Protein AF-A0A3R7NUT2-F1 (afdb_monomer_lite)

Foldseek 3Di:
DDDDDPDDDPLLVVLVVVFVCVLVVLQVQCVVQDQAPPDPPDLALLQWFADPQLLETERQAALLCNLLVLLLSCLSVVDDDPVSNGSPPVVNVVVSCVRSPCDDVSVVVSLPDPRHAYEYGAEDLLLLLLSLLCCQFNVNPLDCPDPNVVLCVVQPVPQADPVRTHASLNSLSSQVVCCVVPNLQRGDRSNRDCCNNPVSSNGSHSGYAYSQCNQSNVVSVCVVSVVPVRPSDDDDPPPDPPRSVVSSVVSLVVCCVPPVVSVVSVVVVVVVPDRDDDDDDDDDDPCDPVNVVVVVVVLLVSVVVVQVVVLVVLQVVCVQQPADPDDCLPQQQVQWWAQPLQLEIERQFAQLCRLQVLLLSCLSNVNPDPCNVPCPDPVNVVSRVVHIRDDSVRNVCSLPDPRHAYEYGDEDLLLLLVSLLCVQFVPDDDPQVPDPPQADPVRGHALLNVLVVQLVQCVVPNLSRDDRSNRDCCRHPVSSVGNHPGYHYSLCNVSVVVSVCVVSVVVPSVVPRDDDPPPDVSSSVCSVVSVPPHDPVSVVSVVPSVDQRPVSVVCLLPPPPHAFEAEDEDLLLLLVVLLCVQFVQQVVNCVDVNVVLLCVQPVPQADPNRGHQSLSSLVSQVVQCVVPNLVSGDPSNRACCPPPVLVVGDHPYYHYPLCNQVSVVVVCVVVVVVPCVVPDDDPPVPDNVSVVCSVVSCPPHQLVSLVVSCVNHVVVCVSVVNDDDVVNVVRNVD

Secondary structure (DSSP, 8-state):
---------HHHHHHHHHHHHHHHHHHHHHHHH---S--S--S-GGGEEEETTTTEEEE--TTSSHHHHHHHHHHHTT---GGGGSTTSGGGHHHHHHHH---HHHHHHHHH-TTSEEEEEE--HHHHHHHHHIIIIISS---TTSHHHHHHHHH-TT---TTSPPPHHHHHHHHHHHHHHHHHHHS-TTT--HHHHT-TTTS--SEEEEGGGHHHHHHHHHHHTT-TTS--PPP-TTS--S-TTHHHHHHHHHHHHH-TTHHHHHHHHHHS-S-PPP----S--PPPHHHHHHHHHHHHHHHHHHHHHHHHHHHHHHHHH---SS-HHHHSGGGEEEETTTTEEEE--TTSSHHHHHHHHHHHTT---GGGG-TTSTTHHHHHHHHTBPPHHHHHHHHH-TTPEEEEEE--HHHHHHHHHIIIIIS-SSSGGG-GGGS-TTSPPPHHHHHHHHHHHHHHH-GGGS-TTTS-HHHHT-TTTS--SEEEEGGGHHHHHHHHHHHTT-TTTGGGPPP-TTS-TTHHHHHHHHTTTS-HHHHHHHHHTS---HHHHHHHHH-TT---EEEE--HHHHHHHHHHHHHSSHHHHHTSHHHHHHHHH-TT-S-TTSPPPHHHHHHHHHHHHHHH-GGGS-TTTS-GGGSS-TTTS--SEEEEGGGHHHHHHHHHHHTT-TTTGGG----TT--HHHHHHHHHHHTT--HHHHHHHHHHHHHHHHHTT-PPPHHHHHHHH-

Structure (mmCIF, N/CA/C/O backbone):
data_AF-A0A3R7NUT2-F1
#
_entry.id   AF-A0A3R7NUT2-F1
#
loop_
_atom_site.group_PDB
_atom_site.id
_atom_site.type_symbol
_atom_site.label_atom_id
_atom_site.label_alt_id
_atom_site.label_comp_id
_atom_site.label_asym_id
_atom_site.label_entity_id
_atom_site.label_seq_id
_atom_site.pdbx_PDB_ins_code
_atom_site.Cartn_x
_atom_site.Cartn_y
_atom_site.Cartn_z
_atom_site.occupancy
_atom_site.B_iso_or_equiv
_atom_site.auth_seq_id
_atom_site.auth_comp_id
_atom_site.auth_asym_id
_atom_site.auth_atom_id
_atom_site.pdbx_PDB_model_num
ATOM 1 N N . MET A 1 1 ? -31.406 43.735 -14.164 1.00 36.22 1 MET A N 1
ATOM 2 C CA . MET A 1 1 ? -30.761 43.396 -12.879 1.00 36.22 1 MET A CA 1
ATOM 3 C C . MET A 1 1 ? -30.278 41.961 -12.972 1.00 36.22 1 MET A C 1
ATOM 5 O O . MET A 1 1 ? -31.070 41.041 -12.845 1.00 36.22 1 MET A O 1
ATOM 9 N N . THR A 1 2 ? -29.012 41.776 -13.328 1.00 33.50 2 THR A N 1
ATOM 10 C CA . THR A 1 2 ? -28.355 40.472 -13.452 1.00 33.50 2 THR A CA 1
ATOM 11 C C . THR A 1 2 ? -27.719 40.124 -12.111 1.00 33.50 2 THR A C 1
ATOM 13 O O . THR A 1 2 ? -26.804 40.804 -11.654 1.00 33.50 2 THR A O 1
ATOM 16 N N . THR A 1 3 ? -28.237 39.088 -11.457 1.00 36.78 3 THR A N 1
ATOM 17 C CA . THR A 1 3 ? -27.668 38.497 -10.243 1.00 36.78 3 THR A CA 1
ATOM 18 C C . THR A 1 3 ? -26.326 37.848 -10.573 1.00 36.78 3 THR A C 1
ATOM 20 O O . THR A 1 3 ? -26.271 36.883 -11.336 1.00 36.78 3 THR A O 1
ATOM 23 N N . ALA A 1 4 ? -25.246 38.391 -10.012 1.00 37.31 4 ALA A N 1
ATOM 24 C CA . ALA A 1 4 ? -23.915 37.808 -10.088 1.00 37.31 4 ALA A CA 1
ATOM 25 C C . ALA A 1 4 ? -23.890 36.474 -9.326 1.00 37.31 4 ALA A C 1
ATOM 27 O O . ALA A 1 4 ? -24.143 36.425 -8.123 1.00 37.31 4 ALA A O 1
ATOM 28 N N . VAL A 1 5 ? -23.588 35.388 -10.036 1.00 40.25 5 VAL A N 1
ATOM 29 C CA . VAL A 1 5 ? -23.274 34.091 -9.433 1.00 40.25 5 VAL A CA 1
ATOM 30 C C . VAL A 1 5 ? -21.889 34.217 -8.803 1.00 40.25 5 VAL A C 1
ATOM 32 O O . VAL A 1 5 ? -20.889 34.319 -9.511 1.00 40.25 5 VAL A O 1
ATOM 35 N N . VAL A 1 6 ? -21.828 34.255 -7.472 1.00 47.19 6 VAL A N 1
ATOM 36 C CA . VAL A 1 6 ? -20.568 34.205 -6.721 1.00 47.19 6 VAL A CA 1
ATOM 37 C C . VAL A 1 6 ? -19.931 32.840 -6.978 1.00 47.19 6 VAL A C 1
ATOM 39 O O . VAL A 1 6 ? -20.464 31.810 -6.571 1.00 47.19 6 VAL A O 1
ATOM 42 N N . SER A 1 7 ? -18.806 32.811 -7.692 1.00 49.19 7 SER A N 1
ATOM 43 C CA . SER A 1 7 ? -18.018 31.592 -7.858 1.00 49.19 7 SER A CA 1
ATOM 44 C C . SER A 1 7 ? -17.394 31.211 -6.514 1.00 49.19 7 SER A C 1
ATOM 46 O O . SER A 1 7 ? -16.559 31.951 -5.996 1.00 49.19 7 SER A O 1
ATOM 48 N N . GLU A 1 8 ? -17.781 30.074 -5.940 1.00 57.38 8 GLU A N 1
ATOM 49 C CA . GLU A 1 8 ? -17.148 29.552 -4.725 1.00 57.38 8 GLU A CA 1
ATOM 50 C C . GLU A 1 8 ? -15.643 29.328 -4.914 1.00 57.38 8 GLU A C 1
ATOM 52 O O . GLU A 1 8 ? -15.207 28.713 -5.892 1.00 57.38 8 GLU A O 1
ATOM 57 N N . GLU A 1 9 ? -14.850 29.794 -3.947 1.00 72.75 9 GLU A N 1
ATOM 58 C CA . GLU A 1 9 ? -13.395 29.651 -3.966 1.00 72.75 9 GLU A CA 1
ATOM 59 C C . GLU A 1 9 ? -12.972 28.164 -3.922 1.00 72.75 9 GLU A C 1
ATOM 61 O O . GLU A 1 9 ? -13.500 27.398 -3.109 1.00 72.75 9 GLU A O 1
ATOM 66 N N . PRO A 1 10 ? -11.984 27.726 -4.730 1.00 74.06 10 PRO A N 1
ATOM 67 C CA . PRO A 1 10 ? -11.599 26.313 -4.847 1.00 74.06 10 PRO A CA 1
ATOM 68 C C . PRO A 1 10 ? -11.268 25.610 -3.519 1.00 74.06 10 PRO A C 1
ATOM 70 O O . PRO A 1 10 ? -11.599 24.438 -3.335 1.00 74.06 10 PRO A O 1
ATOM 73 N N . TRP A 1 11 ? -10.663 26.324 -2.564 1.00 77.25 11 TRP A N 1
ATOM 74 C CA . TRP A 1 11 ? -10.304 25.758 -1.260 1.00 77.25 11 TRP A CA 1
ATOM 75 C C . TRP A 1 11 ? -11.532 25.423 -0.398 1.00 77.25 11 TRP A C 1
ATOM 77 O O . TRP A 1 11 ? -11.468 24.480 0.395 1.00 77.25 11 TRP A O 1
ATOM 87 N N . LYS A 1 12 ? -12.653 26.144 -0.568 1.00 79.12 12 LYS A N 1
ATOM 88 C CA . LYS A 1 12 ? -13.909 25.885 0.156 1.00 79.12 12 LYS A CA 1
ATOM 89 C C . LYS A 1 12 ? -14.511 24.558 -0.277 1.00 79.12 12 LYS A C 1
ATOM 91 O O . LYS A 1 12 ? -14.833 23.737 0.576 1.00 79.12 12 LYS A O 1
ATOM 96 N N . ARG A 1 13 ? -14.541 24.300 -1.589 1.00 79.75 13 ARG A N 1
ATOM 97 C CA . ARG A 1 13 ? -14.989 23.016 -2.156 1.00 79.75 13 ARG A CA 1
ATOM 98 C C . ARG A 1 13 ? -14.125 21.850 -1.689 1.00 79.75 13 ARG A C 1
ATOM 100 O O . ARG A 1 13 ? -14.631 20.776 -1.375 1.00 79.75 13 ARG A O 1
ATOM 107 N N . ASP A 1 14 ? -12.811 22.055 -1.612 1.00 75.88 14 ASP A N 1
ATOM 108 C CA . ASP A 1 14 ? -11.897 21.041 -1.087 1.00 75.88 14 ASP A CA 1
ATOM 109 C C . ASP A 1 14 ? -12.119 20.772 0.407 1.00 75.88 14 ASP A C 1
ATOM 111 O O . ASP A 1 14 ? -12.084 19.615 0.832 1.00 75.88 14 ASP A O 1
ATOM 115 N N . ALA A 1 15 ? -12.347 21.809 1.215 1.00 77.19 15 ALA A N 1
ATOM 116 C CA . ALA A 1 15 ? -12.648 21.663 2.635 1.00 77.19 15 ALA A CA 1
ATOM 117 C C . ALA A 1 15 ? -14.002 20.972 2.864 1.00 77.19 15 ALA A C 1
ATOM 119 O O . ALA A 1 15 ? -14.070 20.025 3.649 1.00 77.19 15 ALA A O 1
ATOM 120 N N . GLU A 1 16 ? -15.039 21.359 2.124 1.00 85.88 16 GLU A N 1
ATOM 121 C CA . GLU A 1 16 ? -16.366 20.739 2.152 1.00 85.88 16 GLU A CA 1
ATOM 122 C C . GLU A 1 16 ? -16.312 19.252 1.789 1.00 85.88 16 GLU A C 1
ATOM 124 O O . GLU A 1 16 ? -16.807 18.400 2.539 1.00 85.88 16 GLU A O 1
ATOM 129 N N . ARG A 1 17 ? -15.629 18.917 0.685 1.00 83.81 17 ARG A N 1
ATOM 130 C CA . ARG A 1 17 ? -15.406 17.526 0.276 1.00 83.81 17 ARG A CA 1
ATOM 131 C C . ARG A 1 17 ? -14.719 16.740 1.391 1.00 83.81 17 ARG A C 1
ATOM 133 O O . ARG A 1 17 ? -15.206 15.681 1.782 1.00 83.81 17 ARG A O 1
ATOM 140 N N . ARG A 1 18 ? -13.641 17.280 1.979 1.00 85.62 18 ARG A N 1
ATOM 141 C CA . ARG A 1 18 ? -12.929 16.633 3.098 1.00 85.62 18 ARG A CA 1
ATOM 142 C C . ARG A 1 18 ? -13.818 16.423 4.326 1.00 85.62 18 ARG A C 1
ATOM 144 O O . ARG A 1 18 ? -13.678 15.397 4.995 1.00 85.62 18 ARG A O 1
ATOM 151 N N . MET A 1 19 ? -14.683 17.376 4.675 1.00 85.69 19 MET A N 1
ATOM 152 C CA . MET A 1 19 ? -15.584 17.250 5.830 1.00 85.69 19 MET A CA 1
ATOM 153 C C . MET A 1 19 ? -16.647 16.175 5.599 1.00 85.69 19 MET A C 1
ATOM 155 O O . MET A 1 19 ? -16.898 15.359 6.494 1.00 85.69 19 MET A O 1
ATOM 159 N N . THR A 1 20 ? -17.199 16.126 4.387 1.00 85.25 20 THR A N 1
ATOM 160 C CA . THR A 1 20 ? -18.170 15.113 3.956 1.00 85.25 20 THR A CA 1
ATOM 161 C C . THR A 1 20 ? -17.554 13.718 3.997 1.00 85.25 20 THR A C 1
ATOM 163 O O . THR A 1 20 ? -18.038 12.856 4.733 1.00 85.25 20 THR A O 1
ATOM 166 N N . GLU A 1 21 ? -16.404 13.527 3.345 1.00 80.56 21 GLU A N 1
ATOM 167 C CA . GLU A 1 21 ? -15.669 12.256 3.340 1.00 80.56 21 GLU A CA 1
ATOM 168 C C . GLU A 1 21 ? -15.364 11.757 4.761 1.00 80.56 21 GLU A C 1
ATOM 170 O O . GLU A 1 21 ? -15.470 10.566 5.054 1.00 80.56 21 GLU A O 1
ATOM 175 N N . ARG A 1 22 ? -14.995 12.652 5.688 1.00 85.00 22 ARG A N 1
ATOM 176 C CA . ARG A 1 22 ? -14.715 12.277 7.085 1.00 85.00 22 ARG A CA 1
ATOM 177 C C . ARG A 1 22 ? -15.957 11.788 7.811 1.00 85.00 22 ARG A C 1
ATOM 179 O O . ARG A 1 22 ? -15.869 10.798 8.537 1.00 85.00 22 ARG A O 1
ATOM 186 N N . ARG A 1 23 ? -17.089 12.473 7.645 1.00 85.69 23 ARG A N 1
ATOM 187 C CA . ARG A 1 23 ? -18.361 12.083 8.266 1.00 85.69 23 ARG A CA 1
ATOM 188 C C . ARG A 1 23 ? -18.855 10.756 7.726 1.00 85.69 23 ARG A C 1
ATOM 190 O O . ARG A 1 23 ? -19.206 9.881 8.516 1.00 85.69 23 ARG A O 1
ATOM 197 N N . GLU A 1 24 ? -18.824 10.587 6.412 1.00 82.88 24 GLU A N 1
ATOM 198 C CA . GLU A 1 24 ? -19.205 9.339 5.755 1.00 82.88 24 GLU A CA 1
ATOM 199 C C . GLU A 1 24 ? -18.277 8.195 6.152 1.00 82.88 24 GLU A C 1
ATOM 201 O O . GLU A 1 24 ? -18.750 7.125 6.521 1.00 82.88 24 GLU A O 1
ATOM 206 N N . SER A 1 25 ? -16.964 8.436 6.193 1.00 78.06 25 SER A N 1
ATOM 207 C CA . SER A 1 25 ? -15.981 7.444 6.636 1.00 78.06 25 SER A CA 1
ATOM 208 C C . SER A 1 25 ? -16.212 7.006 8.084 1.00 78.06 25 SER A C 1
ATOM 210 O O . SER A 1 25 ? -16.175 5.809 8.381 1.00 78.06 25 SER A O 1
ATOM 212 N N . VAL A 1 26 ? -16.485 7.948 8.995 1.00 77.06 26 VAL A N 1
ATOM 213 C CA . VAL A 1 26 ? -16.809 7.625 10.391 1.00 77.06 26 VAL A CA 1
ATOM 214 C C . VAL A 1 26 ? -18.124 6.863 10.483 1.00 77.06 26 VAL A C 1
ATOM 216 O O . VAL A 1 26 ? -18.158 5.847 11.170 1.00 77.06 26 VAL A O 1
ATOM 219 N N . ARG A 1 27 ? -19.173 7.290 9.772 1.00 76.62 27 ARG A N 1
ATOM 220 C CA . ARG A 1 27 ? -20.473 6.606 9.756 1.00 76.62 27 ARG A CA 1
ATOM 221 C C . ARG A 1 27 ? -20.338 5.176 9.233 1.00 76.62 27 ARG A C 1
ATOM 223 O O . ARG A 1 27 ? -20.655 4.246 9.965 1.00 76.62 27 ARG A O 1
ATOM 230 N N . ALA A 1 28 ? -19.735 5.000 8.059 1.00 73.94 28 ALA A N 1
ATOM 231 C CA . ALA A 1 28 ? -19.482 3.693 7.464 1.00 73.94 28 ALA A CA 1
ATOM 232 C C . ALA A 1 28 ? -18.666 2.790 8.399 1.00 73.94 28 ALA A C 1
ATOM 234 O O . ALA A 1 28 ? -18.954 1.600 8.538 1.00 73.94 28 ALA A O 1
ATOM 235 N N . ARG A 1 29 ? -17.662 3.342 9.097 1.00 71.50 29 ARG A N 1
ATOM 236 C CA . ARG A 1 29 ? -16.904 2.568 10.083 1.00 71.50 29 ARG A CA 1
ATOM 237 C C . ARG A 1 29 ? -17.746 2.242 11.314 1.00 71.50 29 ARG A C 1
ATOM 239 O O . ARG A 1 29 ? -17.646 1.130 11.801 1.00 71.50 29 ARG A O 1
ATOM 246 N N . CYS A 1 30 ? -18.573 3.147 11.813 1.00 66.12 30 CYS A N 1
ATOM 247 C CA . CYS A 1 30 ? -19.467 2.869 12.934 1.00 66.12 30 CYS A CA 1
ATOM 248 C C . CYS A 1 30 ? -20.508 1.789 12.597 1.00 66.12 30 CYS A C 1
ATOM 250 O O . CYS A 1 30 ? -20.778 0.931 13.437 1.00 66.12 30 CYS A O 1
ATOM 252 N N . ASP A 1 31 ? -21.000 1.754 11.358 1.00 66.88 31 ASP A N 1
ATOM 253 C CA . ASP A 1 31 ? -21.920 0.720 10.871 1.00 66.88 31 ASP A CA 1
ATOM 254 C C . ASP A 1 31 ? -21.241 -0.659 10.804 1.00 66.88 31 ASP A C 1
ATOM 256 O O . ASP A 1 31 ? -21.828 -1.676 11.168 1.00 66.88 31 ASP A O 1
ATOM 260 N N . GLN A 1 32 ? -19.959 -0.704 10.426 1.00 55.22 32 GLN A N 1
ATOM 261 C CA . GLN A 1 32 ? -19.165 -1.939 10.381 1.00 55.22 32 GLN A CA 1
ATOM 262 C C . GLN A 1 32 ? -18.837 -2.539 11.753 1.00 55.22 32 GLN A C 1
ATOM 264 O O . GLN A 1 32 ? -18.434 -3.705 11.813 1.00 55.22 32 GLN A O 1
ATOM 269 N N . VAL A 1 33 ? -18.908 -1.723 12.803 1.00 49.12 33 VAL A N 1
ATOM 270 C CA . VAL A 1 33 ? -18.326 -1.951 14.135 1.00 49.12 33 VAL A CA 1
ATOM 271 C C . VAL A 1 33 ? -19.409 -2.124 15.210 1.00 49.12 33 VAL A C 1
ATOM 273 O O . VAL A 1 33 ? -19.120 -2.571 16.318 1.00 49.12 33 VAL A O 1
ATOM 276 N N . GLY A 1 34 ? -20.664 -1.824 14.863 1.00 48.84 34 GLY A N 1
ATOM 277 C CA . GLY A 1 34 ? -21.786 -1.759 15.792 1.00 48.84 34 GLY A CA 1
ATOM 278 C C . GLY A 1 34 ? -21.746 -0.494 16.658 1.00 48.84 34 GLY A C 1
ATOM 279 O O . GLY A 1 34 ? -20.700 0.125 16.874 1.00 48.84 34 GLY A O 1
ATOM 280 N N . LYS A 1 35 ? -22.905 -0.096 17.201 1.00 46.47 35 LYS A N 1
ATOM 281 C CA . LYS A 1 35 ? -22.945 0.908 18.275 1.00 46.47 35 LYS A CA 1
ATOM 282 C C . LYS A 1 35 ? -22.230 0.302 19.483 1.00 46.47 35 LYS A C 1
ATOM 284 O O . LYS A 1 35 ? -22.691 -0.704 20.015 1.00 46.47 35 LYS A O 1
ATOM 289 N N . TYR A 1 36 ? -21.104 0.886 19.900 1.00 45.41 36 TYR A N 1
ATOM 290 C CA . TYR A 1 36 ? -20.397 0.455 21.109 1.00 45.41 36 TYR A CA 1
ATOM 291 C C . TYR A 1 36 ? -21.395 0.318 22.282 1.00 45.41 36 TYR A C 1
ATOM 293 O O . TYR A 1 36 ? -22.239 1.202 22.449 1.00 45.41 36 TYR A O 1
ATOM 301 N N . PRO A 1 37 ? -21.291 -0.728 23.130 1.00 40.94 37 PRO A N 1
ATOM 302 C CA . PRO A 1 37 ? -22.212 -0.973 24.252 1.00 40.94 37 PRO A CA 1
ATOM 303 C C . PRO A 1 37 ? -22.182 0.132 25.318 1.00 40.94 37 PRO A C 1
ATOM 305 O O . PRO A 1 37 ? -23.015 0.167 26.223 1.00 40.94 37 PRO A O 1
ATOM 308 N N . TYR A 1 38 ? -21.263 1.088 25.185 1.00 45.38 38 TYR A N 1
ATOM 309 C CA . TYR A 1 38 ? -21.335 2.376 25.851 1.00 45.38 38 TYR A CA 1
ATOM 310 C C . TYR A 1 38 ? -22.463 3.192 25.217 1.00 45.38 38 TYR A C 1
ATOM 312 O O . TYR A 1 38 ? -22.247 4.134 24.451 1.00 45.38 38 TYR A O 1
ATOM 320 N N . SER A 1 39 ? -23.697 2.816 25.568 1.00 39.12 39 SER A N 1
ATOM 321 C CA . SER A 1 39 ? -24.832 3.726 25.519 1.00 39.12 39 SER A CA 1
ATOM 322 C C . SER A 1 39 ? -24.391 5.065 26.102 1.00 39.12 39 SER A C 1
ATOM 324 O O . SER A 1 39 ? -23.495 5.129 26.946 1.00 39.12 39 SER A O 1
ATOM 326 N N . VAL A 1 40 ? -24.997 6.149 25.634 1.00 43.00 40 VAL A N 1
ATOM 327 C CA . VAL A 1 40 ? -24.701 7.526 26.033 1.00 43.00 40 VAL A CA 1
ATOM 328 C C . VAL A 1 40 ? -25.094 7.777 27.510 1.00 43.00 40 VAL A C 1
ATOM 330 O O . VAL A 1 40 ? -25.757 8.752 27.836 1.00 43.00 40 VAL A O 1
ATOM 333 N N . ARG A 1 41 ? -24.713 6.905 28.450 1.00 43.88 41 ARG A N 1
ATOM 334 C CA . ARG A 1 41 ? -24.387 7.244 29.833 1.00 43.88 41 ARG A CA 1
ATOM 335 C C . ARG A 1 41 ? -23.011 7.894 29.799 1.00 43.88 41 ARG A C 1
ATOM 337 O O . ARG A 1 41 ? -21.968 7.259 29.889 1.00 43.88 41 ARG A O 1
ATOM 344 N N . VAL A 1 42 ? -23.059 9.187 29.525 1.00 44.41 42 VAL A N 1
ATOM 345 C CA . VAL A 1 42 ? -21.941 10.097 29.313 1.00 44.41 42 VAL A CA 1
ATOM 346 C C . VAL A 1 42 ? -20.855 9.927 30.385 1.00 44.41 42 VAL A C 1
ATOM 348 O O . VAL A 1 42 ? -20.962 10.472 31.477 1.00 44.41 42 VAL A O 1
ATOM 351 N N . THR A 1 43 ? -19.758 9.249 30.049 1.00 45.44 43 THR A N 1
ATOM 352 C CA . THR A 1 43 ? -18.471 9.376 30.760 1.00 45.44 43 THR A CA 1
ATOM 353 C C . THR A 1 43 ? -17.639 10.556 30.230 1.00 45.44 43 THR A C 1
ATOM 355 O O . THR A 1 43 ? -16.537 10.821 30.714 1.00 45.44 43 THR A O 1
ATOM 358 N N . SER A 1 44 ? -18.177 11.312 29.258 1.00 51.91 44 SER A N 1
ATOM 359 C CA . SER A 1 44 ? -17.480 12.349 28.484 1.00 51.91 44 SER A CA 1
ATOM 360 C C . SER A 1 44 ? -17.857 13.806 28.781 1.00 51.91 44 SER A C 1
ATOM 362 O O . SER A 1 44 ? -17.330 14.688 28.106 1.00 51.91 44 SER A O 1
ATOM 364 N N . GLN A 1 45 ? -18.685 14.106 29.792 1.00 57.06 45 GLN A N 1
ATOM 365 C CA . GLN A 1 45 ? -19.123 15.487 30.098 1.00 57.06 45 GLN A CA 1
ATOM 366 C C . GLN A 1 45 ? -17.941 16.468 30.182 1.00 57.06 45 GLN A C 1
ATOM 368 O O . GLN A 1 45 ? -17.995 17.569 29.659 1.00 57.06 45 GLN A O 1
ATOM 373 N N . ARG A 1 46 ? -16.800 16.029 30.729 1.00 69.00 46 ARG A N 1
ATOM 374 C CA . ARG A 1 46 ? -15.593 16.864 30.880 1.00 69.00 46 ARG A CA 1
ATOM 375 C C . ARG A 1 46 ? -14.818 17.143 29.580 1.00 69.00 46 ARG A C 1
ATOM 377 O O . ARG A 1 46 ? -13.808 17.851 29.620 1.00 69.00 46 ARG A O 1
ATOM 384 N N . SER A 1 47 ? -15.208 16.534 28.460 1.00 84.06 47 SER A N 1
ATOM 385 C CA . SER A 1 47 ? -14.581 16.734 27.143 1.00 84.06 47 SER A CA 1
ATOM 386 C C . SER A 1 47 ? -15.517 17.347 26.107 1.00 84.06 47 SER A C 1
ATOM 388 O O . SER A 1 47 ? -15.023 17.760 25.063 1.00 84.06 47 SER A O 1
ATOM 390 N N . LEU A 1 48 ? -16.819 17.424 26.390 1.00 88.50 48 LEU A N 1
ATOM 391 C CA . LEU A 1 48 ? -17.798 18.120 25.563 1.00 88.50 48 LEU A CA 1
ATOM 392 C C . LEU A 1 48 ? -17.987 19.528 26.123 1.00 88.50 48 LEU A C 1
ATOM 394 O O . LEU A 1 48 ? -18.328 19.694 27.290 1.00 88.50 48 LEU A O 1
ATOM 398 N N . TYR A 1 49 ? -17.733 20.524 25.289 1.00 91.88 49 TYR A N 1
ATOM 399 C CA . TYR A 1 49 ? -17.871 21.935 25.610 1.00 91.88 49 TYR A CA 1
ATOM 400 C C . TYR A 1 49 ? -19.060 22.469 24.837 1.00 91.88 49 TYR A C 1
ATOM 402 O O . TYR A 1 49 ? -19.136 22.247 23.633 1.00 91.88 49 TYR A O 1
ATOM 410 N N . TYR A 1 50 ? -19.974 23.151 25.507 1.00 91.75 50 TYR A N 1
ATOM 411 C CA . TYR A 1 50 ? -21.139 23.744 24.878 1.00 91.75 50 TYR A CA 1
ATOM 412 C C . TYR A 1 50 ? -21.136 25.257 25.073 1.00 91.75 50 TYR A C 1
ATOM 414 O O . TYR A 1 50 ? -21.251 25.726 26.205 1.00 91.75 50 TYR A O 1
ATOM 422 N N . SER A 1 51 ? -21.023 26.000 23.972 1.00 90.75 51 SER A N 1
ATOM 423 C CA . SER A 1 51 ? -21.244 27.445 23.945 1.00 90.75 51 SER A CA 1
ATOM 424 C C . SER A 1 51 ? -22.715 27.707 23.654 1.00 90.75 51 SER A C 1
ATOM 426 O O . SER A 1 51 ? -23.209 27.403 22.568 1.00 90.75 51 SER A O 1
ATOM 428 N N . GLY A 1 52 ? -23.421 28.273 24.634 1.00 86.62 52 GLY A N 1
ATOM 429 C CA . GLY A 1 52 ? -24.822 28.659 24.465 1.00 86.62 52 GLY A CA 1
ATOM 430 C C . GLY A 1 52 ? -25.001 29.823 23.489 1.00 86.62 52 GLY A C 1
ATOM 431 O O . GLY A 1 52 ? -26.012 29.861 22.797 1.00 86.62 52 GLY A O 1
ATOM 432 N N . LYS A 1 53 ? -24.009 30.723 23.400 1.00 87.44 53 LYS A N 1
ATOM 433 C CA . LYS A 1 53 ? -24.020 31.893 22.506 1.00 87.44 53 LYS A CA 1
ATOM 434 C C . LYS A 1 53 ? -24.052 31.510 21.022 1.00 87.44 53 LYS A C 1
ATOM 436 O O . LYS A 1 53 ? -24.680 32.206 20.241 1.00 87.44 53 LYS A O 1
ATOM 441 N N . HIS A 1 54 ? -23.422 30.390 20.666 1.00 87.19 54 HIS A N 1
ATOM 442 C CA . HIS A 1 54 ? -23.243 29.952 19.274 1.00 87.19 54 HIS A CA 1
ATOM 443 C C . HIS A 1 54 ? -23.952 28.624 18.958 1.00 87.19 54 HIS A C 1
ATOM 445 O O . HIS A 1 54 ? -23.705 28.025 17.918 1.00 87.19 54 HIS A O 1
ATOM 451 N N . ASP A 1 55 ? -24.755 28.105 19.896 1.00 89.88 55 ASP A N 1
ATOM 452 C CA . ASP A 1 55 ? -25.333 26.749 19.876 1.00 89.88 55 ASP A CA 1
ATOM 453 C C . ASP A 1 55 ? -24.334 25.656 19.428 1.00 89.88 55 ASP A C 1
ATOM 455 O O . ASP A 1 55 ? -24.661 24.727 18.686 1.00 89.88 55 ASP A O 1
ATOM 459 N N . LEU A 1 56 ? -23.086 25.775 19.893 1.00 91.75 56 LEU A N 1
ATOM 460 C CA . LEU A 1 56 ? -21.940 25.000 19.420 1.00 91.75 56 LEU A CA 1
ATOM 461 C C . LEU A 1 56 ? -21.483 23.999 20.482 1.00 91.75 56 LEU A C 1
ATOM 463 O O . LEU A 1 56 ? -21.111 24.375 21.594 1.00 91.75 56 LEU A O 1
ATOM 467 N N . LEU A 1 57 ? -21.452 22.718 20.121 1.00 91.81 57 LEU A N 1
ATOM 468 C CA . LEU A 1 57 ? -20.989 21.617 20.957 1.00 91.81 57 LEU A CA 1
ATOM 469 C C . LEU A 1 57 ? -19.682 21.033 20.410 1.00 91.81 57 LEU A C 1
ATOM 471 O O . LEU A 1 57 ? -19.671 20.363 19.382 1.00 91.81 57 LEU A O 1
ATOM 475 N N . VAL A 1 58 ? -18.571 21.229 21.119 1.00 92.56 58 VAL A N 1
ATOM 476 C CA . VAL A 1 58 ? -17.234 20.784 20.699 1.00 92.56 58 VAL A CA 1
ATOM 477 C C . VAL A 1 58 ? -16.719 19.667 21.603 1.00 92.56 58 VAL A C 1
ATOM 479 O O . VAL A 1 58 ? -16.533 19.857 22.805 1.00 92.56 58 VAL A O 1
ATOM 482 N N . CYS A 1 59 ? -16.413 18.500 21.033 1.00 91.56 59 CYS A N 1
ATOM 483 C CA . CYS A 1 59 ? -15.653 17.465 21.725 1.00 91.56 59 CYS A CA 1
ATOM 484 C C . CYS A 1 59 ? -14.151 17.723 21.617 1.00 91.56 59 CYS A C 1
ATOM 486 O O . CYS A 1 59 ? -13.521 17.420 20.601 1.00 91.56 59 CYS A O 1
ATOM 488 N N . VAL A 1 60 ? -13.567 18.247 22.693 1.00 89.56 60 VAL A N 1
ATOM 489 C CA . VAL A 1 60 ? -12.156 18.623 22.755 1.00 89.56 60 VAL A CA 1
ATOM 490 C C . VAL A 1 60 ? -11.321 17.469 23.304 1.00 89.56 60 VAL A C 1
ATOM 492 O O . VAL A 1 60 ? -11.300 17.173 24.511 1.00 89.56 60 VAL A O 1
ATOM 495 N N . THR A 1 61 ? -10.575 16.829 22.404 1.00 87.25 61 THR A N 1
ATOM 496 C CA . THR A 1 61 ? -9.723 15.684 22.734 1.00 87.25 61 THR A CA 1
ATOM 497 C C . THR A 1 61 ? -8.313 16.128 23.107 1.00 87.25 61 THR A C 1
ATOM 499 O O . THR A 1 61 ? -7.677 16.948 22.440 1.00 87.25 61 THR A O 1
ATOM 502 N N . ALA A 1 62 ? -7.788 15.582 24.206 1.00 86.12 62 ALA A N 1
ATOM 503 C CA . ALA A 1 62 ? -6.438 15.905 24.653 1.00 86.12 62 ALA A CA 1
ATOM 504 C C . ALA A 1 62 ? -5.407 15.553 23.569 1.00 86.12 62 ALA A C 1
ATOM 506 O O . ALA A 1 62 ? -5.520 14.518 22.919 1.00 86.12 62 ALA A O 1
ATOM 507 N N . LYS A 1 63 ? -4.395 16.414 23.402 1.00 84.88 63 LYS A N 1
ATOM 508 C CA . LYS A 1 63 ? -3.301 16.272 22.417 1.00 84.88 63 LYS A CA 1
ATOM 509 C C . LYS A 1 63 ? -3.713 16.333 20.934 1.00 84.88 63 LYS A C 1
ATOM 511 O O . LYS A 1 63 ? -2.860 16.135 20.064 1.00 84.88 63 LYS A O 1
ATOM 516 N N . SER A 1 64 ? -4.957 16.736 20.665 1.00 84.50 64 SER A N 1
ATOM 517 C CA . SER A 1 64 ? -5.470 17.145 19.347 1.00 84.50 64 SER A CA 1
ATOM 518 C C . SER A 1 64 ? -5.890 18.627 19.382 1.00 84.50 64 SER A C 1
ATOM 520 O O . SER A 1 64 ? -7.050 18.968 19.166 1.00 84.50 64 SER A O 1
ATOM 522 N N . GLY A 1 65 ? -4.971 19.506 19.801 1.00 77.25 65 GLY A N 1
ATOM 523 C CA . GLY A 1 65 ? -5.231 20.953 19.826 1.00 77.25 65 GLY A CA 1
ATOM 524 C C . GLY A 1 65 ? -6.088 21.431 21.003 1.00 77.25 65 GLY A C 1
ATOM 525 O O . GLY A 1 65 ? -6.681 22.498 20.938 1.00 77.25 65 GLY A O 1
ATOM 526 N N . ALA A 1 66 ? -6.165 20.662 22.096 1.00 84.19 66 ALA A N 1
ATOM 527 C CA . ALA A 1 66 ? -7.066 20.963 23.212 1.00 84.19 66 ALA A CA 1
ATOM 528 C C . ALA A 1 66 ? -6.871 22.346 23.857 1.00 84.19 66 ALA A C 1
ATOM 530 O O . ALA A 1 66 ? -7.856 22.967 24.237 1.00 84.19 66 ALA A O 1
ATOM 531 N N . SER A 1 67 ? -5.630 22.823 24.009 1.00 82.25 67 SER A N 1
ATOM 532 C CA . SER A 1 67 ? -5.381 24.175 24.532 1.00 82.25 67 SER A CA 1
ATOM 533 C C . SER A 1 67 ? -5.931 25.228 23.566 1.00 82.25 67 SER A C 1
ATOM 535 O O . SER A 1 67 ? -6.716 26.070 23.972 1.00 82.25 67 SER A O 1
ATOM 537 N N . THR A 1 68 ? -5.615 25.106 22.277 1.00 84.00 68 THR A N 1
ATOM 538 C CA . THR A 1 68 ? -6.108 25.997 21.220 1.00 84.00 68 THR A CA 1
ATOM 539 C C . THR A 1 68 ? -7.636 26.071 21.200 1.00 84.00 68 THR A C 1
ATOM 541 O O . THR A 1 68 ? -8.199 27.157 21.256 1.00 84.00 68 THR A O 1
ATOM 544 N N . TRP A 1 69 ? -8.323 24.927 21.252 1.00 86.44 69 TRP A N 1
ATOM 545 C CA . TRP A 1 69 ? -9.788 24.896 21.319 1.00 86.44 69 TRP A CA 1
ATOM 546 C C . TRP A 1 69 ? -10.360 25.532 22.581 1.00 86.44 69 TRP A C 1
ATOM 548 O O . TRP A 1 69 ? -11.376 26.211 22.500 1.00 86.44 69 TRP A O 1
ATOM 558 N N . LYS A 1 70 ? -9.723 25.354 23.745 1.00 88.69 70 LYS A N 1
ATOM 559 C CA . LYS A 1 70 ? -10.148 26.060 24.963 1.00 88.69 70 LYS A CA 1
ATOM 560 C C . LYS A 1 70 ? -9.987 27.571 24.815 1.00 88.69 70 LYS A C 1
ATOM 562 O O . LYS A 1 70 ? -10.876 28.294 25.238 1.00 88.69 70 LYS A O 1
ATOM 567 N N . THR A 1 71 ? -8.893 28.036 24.214 1.00 87.75 71 THR A N 1
ATOM 568 C CA . THR A 1 71 ? -8.682 29.459 23.911 1.00 87.75 71 THR A CA 1
ATOM 569 C C . THR A 1 71 ? -9.777 29.985 22.983 1.00 87.75 71 THR A C 1
ATOM 571 O O . THR A 1 71 ? -10.389 30.996 23.305 1.00 87.75 71 THR A O 1
ATOM 574 N N . HIS A 1 72 ? -10.095 29.278 21.895 1.00 87.31 72 HIS A N 1
ATOM 575 C CA . HIS A 1 72 ? -11.188 29.661 20.994 1.00 87.31 72 HIS A CA 1
ATOM 576 C C . HIS A 1 72 ? -12.546 29.703 21.700 1.00 87.31 72 HIS A C 1
ATOM 578 O O . HIS A 1 72 ? -13.256 30.692 21.582 1.00 87.31 72 HIS A O 1
ATOM 584 N N . LEU A 1 73 ? -12.879 28.681 22.492 1.00 89.81 73 LEU A N 1
ATOM 585 C CA . LEU A 1 73 ? -14.127 28.644 23.258 1.00 89.81 73 LEU A CA 1
ATOM 586 C C . LEU A 1 73 ? -14.211 29.780 24.287 1.00 89.81 73 LEU A C 1
ATOM 588 O O . LEU A 1 73 ? -15.274 30.353 24.475 1.00 89.81 73 LEU A O 1
ATOM 592 N N . LEU A 1 74 ? -13.103 30.131 24.943 1.00 89.81 74 LEU A N 1
ATOM 593 C CA . LEU A 1 74 ? -13.062 31.265 25.869 1.00 89.81 74 LEU A CA 1
ATOM 594 C C . LEU A 1 74 ? -13.270 32.599 25.136 1.00 89.81 74 LEU A C 1
ATOM 596 O O . LEU A 1 74 ? -14.047 33.420 25.616 1.00 89.81 74 LEU A O 1
ATOM 600 N N . ARG A 1 75 ? -12.663 32.784 23.955 1.00 88.06 75 ARG A N 1
ATOM 601 C CA . ARG A 1 75 ? -12.903 33.965 23.104 1.00 88.06 75 ARG A CA 1
ATOM 602 C C . ARG A 1 75 ? -14.355 34.060 22.648 1.00 88.06 75 ARG A C 1
ATOM 604 O O . ARG A 1 75 ? -14.944 35.125 22.750 1.00 88.06 75 ARG A O 1
ATOM 611 N N . MET A 1 76 ? -14.958 32.941 22.243 1.00 87.25 76 MET A N 1
ATOM 612 C CA . MET A 1 76 ? -16.389 32.865 21.915 1.00 87.25 76 MET A CA 1
ATOM 613 C C . MET A 1 76 ? -17.271 33.257 23.111 1.00 87.25 76 MET A C 1
ATOM 615 O O . MET A 1 76 ? -18.311 33.887 22.952 1.00 87.25 76 MET A O 1
ATOM 619 N N . GLU A 1 77 ? -16.857 32.954 24.341 1.00 88.69 77 GLU A N 1
ATOM 620 C CA . GLU A 1 77 ? -17.574 33.420 25.532 1.00 88.69 77 GLU A CA 1
ATOM 621 C C . GLU A 1 77 ? -17.315 34.897 25.881 1.00 88.69 77 GLU A C 1
ATOM 623 O O . GLU A 1 77 ? -17.937 35.411 26.812 1.00 88.69 77 GLU A O 1
ATOM 628 N N . GLY A 1 78 ? -16.506 35.618 25.099 1.00 87.00 78 GLY A N 1
ATOM 629 C CA . GLY A 1 78 ? -16.185 37.035 25.291 1.00 87.00 78 GLY A CA 1
ATOM 630 C C . GLY A 1 78 ? -15.001 37.279 26.227 1.00 87.00 78 GLY A C 1
ATOM 631 O O . GLY A 1 78 ? -14.866 38.370 26.773 1.00 87.00 78 GLY A O 1
ATOM 632 N N . VAL A 1 79 ? -14.162 36.265 26.465 1.00 86.88 79 VAL A N 1
ATOM 633 C CA . VAL A 1 79 ? -12.924 36.434 27.235 1.00 86.88 79 VAL A CA 1
ATOM 634 C C . VAL A 1 79 ? -11.849 37.010 26.320 1.00 86.88 79 VAL A C 1
ATOM 636 O O . VAL A 1 79 ? -11.237 36.278 25.540 1.00 86.88 79 VAL A O 1
ATOM 639 N N . ASP A 1 80 ? -11.610 38.308 26.459 1.00 83.75 80 ASP A N 1
ATOM 640 C CA . ASP A 1 80 ? -10.516 39.023 25.809 1.00 83.75 80 ASP A CA 1
ATOM 641 C C . ASP A 1 80 ? -9.423 39.348 26.840 1.00 83.75 80 ASP A C 1
ATOM 643 O O . ASP A 1 80 ? -9.542 40.260 27.656 1.00 83.75 80 ASP A O 1
ATOM 647 N N . ASP A 1 81 ? -8.397 38.497 26.892 1.00 82.75 81 ASP A N 1
ATOM 648 C CA . ASP A 1 81 ? -7.319 38.562 27.880 1.00 82.75 81 ASP A CA 1
ATOM 649 C C . ASP A 1 81 ? -5.985 38.190 27.210 1.00 82.75 81 ASP A C 1
ATOM 651 O O . ASP A 1 81 ? -5.853 37.076 26.689 1.00 82.75 81 ASP A O 1
ATOM 655 N N . PRO A 1 82 ? -4.952 39.048 27.242 1.00 78.62 82 PRO A N 1
ATOM 656 C CA . PRO A 1 82 ? -3.649 38.733 26.650 1.00 78.62 82 PRO A CA 1
ATOM 657 C C . PRO A 1 82 ? -2.998 37.456 27.218 1.00 78.62 82 PRO A C 1
ATOM 659 O O . PRO A 1 82 ? -2.259 36.751 26.522 1.00 78.62 82 PRO A O 1
ATOM 662 N N . ALA A 1 83 ? -3.303 37.090 28.469 1.00 81.38 83 ALA A N 1
ATOM 663 C CA . ALA A 1 83 ? -2.810 35.862 29.092 1.00 81.38 83 ALA A CA 1
ATOM 664 C C . ALA A 1 83 ? -3.547 34.595 28.610 1.00 81.38 83 ALA A C 1
ATOM 666 O O . ALA A 1 83 ? -3.233 33.485 29.049 1.00 81.38 83 ALA A O 1
ATOM 667 N N . LEU A 1 84 ? -4.545 34.716 27.726 1.00 80.56 84 LEU A N 1
ATOM 668 C CA . LEU A 1 84 ? -5.334 33.600 27.188 1.00 80.56 84 LEU A CA 1
ATOM 669 C C . LEU A 1 84 ? -4.531 32.662 26.269 1.00 80.56 84 LEU A C 1
ATOM 671 O O . LEU A 1 84 ? -4.978 31.556 25.948 1.00 80.56 84 LEU A O 1
ATOM 675 N N . SER A 1 85 ? -3.305 33.053 25.913 1.00 74.19 85 SER A N 1
ATOM 676 C CA . SER A 1 85 ? -2.298 32.163 25.321 1.00 74.19 85 SER A CA 1
ATOM 677 C C . SER A 1 85 ? -2.055 30.895 26.160 1.00 74.19 85 SER A C 1
ATOM 679 O O . SER A 1 85 ? -1.699 29.852 25.607 1.00 74.19 85 SER A O 1
ATOM 681 N N . ASN A 1 86 ? -2.325 30.940 27.473 1.00 80.38 86 ASN A N 1
ATOM 682 C CA . ASN A 1 86 ? -2.385 29.772 28.346 1.00 80.38 86 ASN A CA 1
ATOM 683 C C . ASN A 1 86 ? -3.796 29.586 28.952 1.00 80.38 86 ASN A C 1
ATOM 685 O O . ASN A 1 86 ? -4.106 30.149 30.003 1.00 80.38 86 ASN A O 1
ATOM 689 N N . PRO A 1 87 ? -4.652 28.725 28.373 1.00 80.62 87 PRO A N 1
ATOM 690 C CA . PRO A 1 87 ? -6.026 28.521 28.843 1.00 80.62 87 PRO A CA 1
ATOM 691 C C . PRO A 1 87 ? -6.126 27.679 30.128 1.00 80.62 87 PRO A C 1
ATOM 693 O O . PRO A 1 87 ? -7.229 27.360 30.568 1.00 80.62 87 PRO A O 1
ATOM 696 N N . HIS A 1 88 ? -5.002 27.255 30.719 1.00 81.50 88 HIS A N 1
ATOM 697 C CA . HIS A 1 88 ? -4.986 26.467 31.960 1.00 81.50 88 HIS A CA 1
ATOM 698 C C . HIS A 1 88 ? -4.765 27.327 33.212 1.00 81.50 88 HIS A C 1
ATOM 700 O O . HIS A 1 88 ? -4.676 26.779 34.309 1.00 81.50 88 HIS A O 1
ATOM 706 N N . ILE A 1 89 ? -4.693 28.658 33.073 1.00 84.44 89 ILE A N 1
ATOM 707 C CA . ILE A 1 89 ? -4.619 29.570 34.221 1.00 84.44 89 ILE A CA 1
ATOM 708 C C . ILE A 1 89 ? -5.911 29.436 35.057 1.00 84.44 89 ILE A C 1
ATOM 710 O O . ILE A 1 89 ? -7.006 29.509 34.487 1.00 84.44 89 ILE A O 1
ATOM 714 N N . PRO A 1 90 ? -5.825 29.293 36.398 1.00 87.25 90 PRO A N 1
ATOM 715 C CA . PRO A 1 90 ? -6.987 29.064 37.265 1.00 87.25 90 PRO A CA 1
ATOM 716 C C . PRO A 1 90 ? -8.132 30.075 37.109 1.00 87.25 90 PRO A C 1
ATOM 718 O O . PRO A 1 90 ? -9.293 29.702 37.280 1.00 87.25 90 PRO A O 1
ATOM 721 N N . LYS A 1 91 ? -7.836 31.327 36.725 1.00 88.19 91 LYS A N 1
ATOM 722 C CA . LYS A 1 91 ? -8.841 32.384 36.517 1.00 88.19 91 LYS A CA 1
ATOM 723 C C . LYS A 1 91 ? -9.913 32.020 35.479 1.00 88.19 91 LYS A C 1
ATOM 725 O O . LYS A 1 91 ? -11.066 32.404 35.642 1.00 88.19 91 LYS A O 1
ATOM 730 N N . TYR A 1 92 ? -9.578 31.204 34.475 1.00 89.00 92 TYR A N 1
ATOM 731 C CA . TYR A 1 92 ? -10.525 30.764 33.439 1.00 89.00 92 TYR A CA 1
ATOM 732 C C . TYR A 1 92 ? -11.343 29.528 33.836 1.00 89.00 92 TYR A C 1
ATOM 734 O O . TYR A 1 92 ? -12.268 29.138 33.121 1.00 89.00 92 TYR A O 1
ATOM 742 N N . SER A 1 93 ? -11.023 28.897 34.972 1.00 86.06 93 SER A N 1
ATOM 743 C CA . SER A 1 93 ? -11.630 27.632 35.395 1.00 86.06 93 SER A CA 1
ATOM 744 C C . SER A 1 93 ? -13.152 27.734 35.513 1.00 86.06 93 SER A C 1
ATOM 746 O O . SER A 1 93 ? -13.859 26.849 35.040 1.00 86.06 93 SER A O 1
ATOM 748 N N . LYS A 1 94 ? -13.676 28.850 36.047 1.00 87.69 94 LYS A N 1
ATOM 749 C CA . LYS A 1 94 ? -15.127 29.083 36.175 1.00 87.69 94 LYS A CA 1
ATOM 750 C C . LYS A 1 94 ? -15.848 29.029 34.820 1.00 87.69 94 LYS A C 1
ATOM 752 O O . LYS A 1 94 ? -16.849 28.329 34.699 1.00 87.69 94 LYS A O 1
ATOM 757 N N . VAL A 1 95 ? -15.309 29.700 33.799 1.00 88.31 95 VAL A N 1
ATOM 758 C CA . VAL A 1 95 ? -15.897 29.733 32.445 1.00 88.31 95 VAL A CA 1
ATOM 759 C C . VAL A 1 95 ? -15.789 28.361 31.772 1.00 88.31 95 VAL A C 1
ATOM 761 O O . VAL A 1 95 ? -16.768 27.840 31.246 1.00 88.31 95 VAL A O 1
ATOM 764 N N . ILE A 1 96 ? -14.628 27.707 31.870 1.00 88.12 96 ILE A N 1
ATOM 765 C CA . ILE A 1 96 ? -14.416 26.338 31.366 1.00 88.12 96 ILE A CA 1
ATOM 766 C C . ILE A 1 96 ? -15.377 25.335 32.026 1.00 88.12 96 ILE A C 1
ATOM 768 O O . ILE A 1 96 ? -15.892 24.428 31.363 1.00 88.12 96 ILE A O 1
ATOM 772 N N . HIS A 1 97 ? -15.618 25.473 33.330 1.00 86.50 97 HIS A N 1
ATOM 773 C CA . HIS A 1 97 ? -16.575 24.647 34.054 1.00 86.50 97 HIS A CA 1
ATOM 774 C C . HIS A 1 97 ? -18.004 24.899 33.577 1.00 86.50 97 HIS A C 1
ATOM 776 O O . HIS A 1 97 ? -18.711 23.928 33.326 1.00 86.50 97 HIS A O 1
ATOM 782 N N . ALA A 1 98 ? -18.406 26.155 33.368 1.00 85.81 98 ALA A N 1
ATOM 783 C CA . ALA A 1 98 ? -19.719 26.479 32.812 1.00 85.81 98 ALA A CA 1
ATOM 784 C C . ALA A 1 98 ? -19.935 25.833 31.430 1.00 85.81 98 ALA A C 1
ATOM 786 O O . ALA A 1 98 ? -20.964 25.201 31.202 1.00 85.81 98 ALA A O 1
ATOM 787 N N . LEU A 1 99 ? -18.925 25.883 30.554 1.00 88.25 99 LEU A N 1
ATOM 788 C CA . LEU A 1 99 ? -18.970 25.275 29.218 1.00 88.25 99 LEU A CA 1
ATOM 789 C C . LEU A 1 99 ? -19.079 23.741 29.234 1.00 88.25 99 LEU A C 1
ATOM 791 O O . LEU A 1 99 ? -19.589 23.152 28.287 1.00 88.25 99 LEU A O 1
ATOM 795 N N . THR A 1 100 ? -18.584 23.069 30.276 1.00 85.88 100 THR A N 1
ATOM 796 C CA . THR A 1 100 ? -18.593 21.592 30.367 1.00 85.88 100 THR A CA 1
ATOM 797 C C . THR A 1 100 ? -19.720 21.044 31.244 1.00 85.88 100 THR A C 1
ATOM 799 O O . THR A 1 100 ? -20.059 19.863 31.156 1.00 85.88 100 THR A O 1
ATOM 802 N N . ASN A 1 101 ? -20.338 21.886 32.077 1.00 83.62 101 ASN A N 1
ATOM 803 C CA . ASN A 1 101 ? -21.340 21.488 33.061 1.00 83.62 101 ASN A CA 1
ATOM 804 C C . ASN A 1 101 ? -22.775 21.793 32.601 1.00 83.62 101 ASN A C 1
ATOM 806 O O . ASN A 1 101 ? -23.538 22.468 33.286 1.00 83.62 101 ASN A O 1
ATOM 810 N N . LEU A 1 102 ? -23.156 21.279 31.428 1.00 78.44 102 LEU A N 1
ATOM 811 C CA . LEU A 1 102 ? -24.495 21.489 30.863 1.00 78.44 102 LEU A CA 1
ATOM 812 C C . LEU A 1 102 ? -25.594 20.672 31.578 1.00 78.44 102 LEU A C 1
ATOM 814 O O . LEU A 1 102 ? -26.778 20.961 31.433 1.00 78.44 102 LEU A O 1
ATOM 818 N N . GLY A 1 103 ? -25.210 19.643 32.340 1.00 80.56 103 GLY A N 1
ATOM 819 C CA . GLY A 1 103 ? -26.125 18.646 32.899 1.00 80.56 103 GLY A CA 1
ATOM 820 C C . GLY A 1 103 ? -26.563 17.603 31.862 1.00 80.56 103 GLY A C 1
ATOM 821 O O . GLY A 1 103 ? -26.604 17.857 30.659 1.00 80.56 103 GLY A O 1
ATOM 822 N N . TYR A 1 104 ? -26.874 16.384 32.316 1.00 79.38 104 TYR A N 1
ATOM 823 C CA . TYR A 1 104 ? -27.146 15.251 31.419 1.00 79.38 104 TYR A CA 1
ATOM 824 C C . TYR A 1 104 ? -28.371 15.472 30.519 1.00 79.38 104 TYR A C 1
ATOM 826 O O . TYR A 1 104 ? -28.287 15.250 29.313 1.00 79.38 104 TYR A O 1
ATOM 834 N N . ALA A 1 105 ? -29.486 15.946 31.084 1.00 79.75 105 ALA A N 1
ATOM 835 C CA . ALA A 1 105 ? -30.736 16.142 30.349 1.00 79.75 105 ALA A CA 1
ATOM 836 C C . ALA A 1 105 ? -30.587 17.169 29.214 1.00 79.75 105 ALA A C 1
ATOM 838 O O . ALA A 1 105 ? -30.911 16.879 28.062 1.00 79.75 105 ALA A O 1
ATOM 839 N N . LYS A 1 106 ? -30.009 18.338 29.515 1.00 83.00 106 LYS A N 1
ATOM 840 C CA . LYS A 1 106 ? -29.781 19.405 28.533 1.00 83.00 106 LYS A CA 1
ATOM 841 C C . LYS A 1 106 ? -28.708 19.027 27.506 1.00 83.00 106 LYS A C 1
ATOM 843 O O . LYS A 1 106 ? -28.839 19.363 26.334 1.00 83.00 106 LYS A O 1
ATOM 848 N N . LEU A 1 107 ? -27.697 18.249 27.899 1.00 83.81 107 LEU A N 1
ATOM 849 C CA . LEU A 1 107 ? -26.737 17.669 26.957 1.00 83.81 107 LEU A CA 1
ATOM 850 C C . LEU A 1 107 ? -27.404 16.699 25.971 1.00 83.81 107 LEU A C 1
ATOM 852 O O . LEU A 1 107 ? -27.162 16.804 24.774 1.00 83.81 107 LEU A O 1
ATOM 856 N N . GLN A 1 108 ? -28.268 15.790 26.435 1.00 83.19 108 GLN A N 1
ATOM 857 C CA . GLN A 1 108 ? -29.026 14.898 25.544 1.00 83.19 108 GLN A CA 1
ATOM 858 C C . GLN A 1 108 ? -29.948 15.679 24.605 1.00 83.19 108 GLN A C 1
ATOM 860 O O . GLN A 1 108 ? -30.035 15.348 23.423 1.00 83.19 108 GLN A O 1
ATOM 865 N N . GLN A 1 109 ? -30.600 16.727 25.115 1.00 86.19 109 GLN A N 1
ATOM 866 C CA . GLN A 1 109 ? -31.415 17.631 24.308 1.00 86.19 109 GLN A CA 1
ATOM 867 C C . GLN A 1 109 ? -30.579 18.274 23.194 1.00 86.19 109 GLN A C 1
ATOM 869 O O . GLN A 1 109 ? -30.961 18.202 22.030 1.00 86.19 109 GLN A O 1
ATOM 874 N N . LYS A 1 110 ? -29.411 18.843 23.520 1.00 85.81 110 LYS A N 1
ATOM 875 C CA . LYS A 1 110 ? -28.548 19.508 22.533 1.00 85.81 110 LYS A CA 1
ATOM 876 C C . LYS A 1 110 ? -27.904 18.545 21.541 1.00 85.81 110 LYS A C 1
ATOM 878 O O . LYS A 1 110 ? -27.849 18.857 20.360 1.00 85.81 110 LYS A O 1
ATOM 883 N N . LEU A 1 111 ? -27.522 17.341 21.966 1.00 85.50 111 LEU A N 1
ATOM 884 C CA . LEU A 1 111 ? -27.021 16.308 21.052 1.00 85.50 111 LEU A CA 1
ATOM 885 C C . LEU A 1 111 ? -28.056 15.889 19.997 1.00 85.50 111 LEU A C 1
ATOM 887 O O . LEU A 1 111 ? -27.663 15.517 18.895 1.00 85.50 111 LEU A O 1
ATOM 891 N N . ARG A 1 112 ? -29.354 15.968 20.319 1.00 83.81 112 ARG A N 1
ATOM 892 C CA . ARG A 1 112 ? -30.466 15.662 19.403 1.00 83.81 112 ARG A CA 1
ATOM 893 C C . ARG A 1 112 ? -31.020 16.891 18.678 1.00 83.81 112 ARG A C 1
ATOM 895 O O . ARG A 1 112 ? -31.864 16.727 17.805 1.00 83.81 112 ARG A O 1
ATOM 902 N N . SER A 1 113 ? -30.584 18.097 19.043 1.00 85.12 113 SER A N 1
ATOM 903 C CA . SER A 1 113 ? -31.108 19.330 18.456 1.00 85.12 113 SER A CA 1
ATOM 904 C C . SER A 1 113 ? -30.625 19.480 17.013 1.00 85.12 113 SER A C 1
ATOM 906 O O . SER A 1 113 ? -29.414 19.426 16.790 1.00 85.12 113 SER A O 1
ATOM 908 N N . PRO A 1 114 ? -31.511 19.715 16.034 1.00 84.88 114 PRO A N 1
ATOM 909 C CA . PRO A 1 114 ? -31.095 19.983 14.659 1.00 84.88 114 PRO A CA 1
ATOM 910 C C . PRO A 1 114 ? -30.358 21.325 14.521 1.00 84.88 114 PRO A C 1
ATOM 912 O O . PRO A 1 114 ? -29.530 21.456 13.631 1.00 84.88 114 PRO A O 1
ATOM 915 N N . SER A 1 115 ? -30.608 22.286 15.420 1.00 85.19 115 SER A N 1
ATOM 916 C CA . SER A 1 115 ? -29.955 23.606 15.421 1.00 85.19 115 SER A CA 1
ATOM 917 C C . SER A 1 115 ? -28.521 23.599 15.956 1.00 85.19 115 SER A C 1
ATOM 919 O O . SER A 1 115 ? -27.748 24.499 15.648 1.00 85.19 115 SER A O 1
ATOM 921 N N . ALA A 1 116 ? -28.173 22.617 16.793 1.00 88.38 116 ALA A N 1
ATOM 922 C CA . ALA A 1 116 ? -26.904 22.632 17.505 1.00 88.38 116 ALA A CA 1
ATOM 923 C C . ALA A 1 116 ? -25.804 22.034 16.630 1.00 88.38 116 ALA A C 1
ATOM 925 O O . ALA A 1 116 ? -25.894 20.867 16.240 1.00 88.38 116 ALA A O 1
ATOM 926 N N . THR A 1 117 ? -24.738 22.796 16.386 1.00 92.75 117 THR A N 1
ATOM 927 C CA . THR A 1 117 ? -23.588 22.299 15.624 1.00 92.75 117 THR A CA 1
ATOM 928 C C . THR A 1 117 ? -22.691 21.453 16.517 1.00 92.75 117 THR A C 1
ATOM 930 O O . THR A 1 117 ? -22.272 21.885 17.589 1.00 92.75 117 THR A O 1
ATOM 933 N N . ARG A 1 118 ? -22.340 20.247 16.068 1.00 92.62 118 ARG A N 1
ATOM 934 C CA . ARG A 1 118 ? -21.478 19.302 16.786 1.00 92.62 118 ARG A CA 1
ATOM 935 C C . ARG A 1 118 ? -20.138 19.160 16.080 1.00 92.62 118 ARG A C 1
ATOM 937 O O . ARG A 1 118 ? -20.048 18.644 14.968 1.00 92.62 118 ARG A O 1
ATOM 944 N N . VAL A 1 119 ? -19.072 19.520 16.780 1.00 93.19 119 VAL A N 1
ATOM 945 C CA . VAL A 1 119 ? -17.698 19.471 16.283 1.00 93.19 119 VAL A CA 1
ATOM 946 C C . VAL A 1 119 ? -16.880 18.453 17.070 1.00 93.19 119 VAL A C 1
ATOM 948 O O . VAL A 1 119 ? -16.914 18.428 18.299 1.00 93.19 119 VAL A O 1
ATOM 951 N N . MET A 1 120 ? -16.098 17.622 16.385 1.00 91.12 120 MET A N 1
ATOM 952 C CA . MET A 1 120 ? -15.108 16.740 17.009 1.00 91.12 120 MET A CA 1
ATOM 953 C C . MET A 1 120 ? -13.694 17.132 16.594 1.00 91.12 120 MET A C 1
ATOM 955 O O . MET A 1 120 ? -13.422 17.342 15.414 1.00 91.12 120 MET A O 1
ATOM 959 N N . THR A 1 121 ? -12.768 17.149 17.555 1.00 89.69 121 THR A N 1
ATOM 960 C CA . THR A 1 121 ? -11.345 17.386 17.286 1.00 89.69 121 THR A CA 1
ATOM 961 C C . THR A 1 121 ? -10.578 16.066 17.279 1.00 89.69 121 THR A C 1
ATOM 963 O O . THR A 1 121 ? -10.683 15.257 18.208 1.00 89.69 121 THR A O 1
ATOM 966 N N . ALA A 1 122 ? -9.792 15.827 16.233 1.00 84.81 122 ALA A N 1
ATOM 967 C CA . ALA A 1 122 ? -9.069 14.580 16.016 1.00 84.81 122 ALA A CA 1
ATOM 968 C C . ALA A 1 122 ? -7.610 14.826 15.608 1.00 84.81 122 ALA A C 1
ATOM 970 O O . ALA A 1 122 ? -7.231 15.891 15.135 1.00 84.81 122 ALA A O 1
ATOM 971 N N . ARG A 1 123 ? -6.772 13.816 15.812 1.00 78.00 123 ARG A N 1
ATOM 972 C CA . ARG A 1 123 ? -5.376 13.747 15.376 1.00 78.00 123 ARG A CA 1
ATOM 973 C C . ARG A 1 123 ? -5.071 12.293 15.064 1.00 78.00 123 ARG A C 1
ATOM 975 O O . ARG A 1 123 ? -5.726 11.395 15.596 1.00 78.00 123 ARG A O 1
ATOM 982 N N . HIS A 1 124 ? -4.055 12.034 14.256 1.00 71.06 124 HIS A N 1
ATOM 983 C CA . HIS A 1 124 ? -3.547 10.684 14.095 1.00 71.06 124 HIS A CA 1
ATOM 984 C C . HIS A 1 124 ? -3.249 10.043 15.476 1.00 71.06 124 HIS A C 1
ATOM 986 O O . HIS A 1 124 ? -2.457 10.608 16.244 1.00 71.06 124 HIS A O 1
ATOM 992 N N . PRO A 1 125 ? -3.848 8.880 15.824 1.00 68.62 125 PRO A N 1
ATOM 993 C CA . PRO A 1 125 ? -3.775 8.311 17.176 1.00 68.62 125 PRO A CA 1
ATOM 994 C C . PRO A 1 125 ? -2.347 8.105 17.696 1.00 68.62 125 PRO A C 1
ATOM 996 O O . PRO A 1 125 ? -2.052 8.417 18.847 1.00 68.62 125 PRO A O 1
ATOM 999 N N . LEU A 1 126 ? -1.429 7.665 16.832 1.00 63.09 126 LEU A N 1
ATOM 1000 C CA . LEU A 1 126 ? -0.028 7.441 17.209 1.00 63.09 126 LEU A CA 1
ATOM 1001 C C . LEU A 1 126 ? 0.720 8.755 17.474 1.00 63.09 126 LEU A C 1
ATOM 1003 O O . LEU A 1 126 ? 1.495 8.871 18.422 1.00 63.09 126 LEU A O 1
ATOM 1007 N N . SER A 1 127 ? 0.429 9.792 16.689 1.00 66.62 127 SER A N 1
ATOM 1008 C CA . SER A 1 127 ? 0.993 11.127 16.899 1.00 66.62 127 SER A CA 1
ATOM 1009 C C . SER A 1 127 ? 0.431 11.776 18.165 1.00 66.62 127 SER A C 1
ATOM 1011 O O . SER A 1 127 ? 1.125 12.541 18.836 1.00 66.62 127 SER A O 1
ATOM 1013 N N . ARG A 1 128 ? -0.818 11.450 18.519 1.00 79.38 128 ARG A N 1
ATOM 1014 C CA . ARG A 1 128 ? -1.447 11.848 19.780 1.00 79.38 128 ARG A CA 1
ATOM 1015 C C . ARG A 1 128 ? -0.758 11.195 20.985 1.00 79.38 128 ARG A C 1
ATOM 1017 O O . ARG A 1 128 ? -0.483 11.906 21.948 1.00 79.38 128 ARG A O 1
ATOM 1024 N N . LEU A 1 129 ? -0.416 9.904 20.912 1.00 77.12 129 LEU A N 1
ATOM 1025 C CA . LEU A 1 129 ? 0.338 9.196 21.961 1.00 77.12 129 LEU A CA 1
ATOM 1026 C C . LEU A 1 129 ? 1.729 9.796 22.180 1.00 77.12 129 LEU A C 1
ATOM 1028 O O . LEU A 1 129 ? 2.087 10.104 23.310 1.00 77.12 129 LEU A O 1
ATOM 1032 N N . VAL A 1 130 ? 2.478 10.058 21.107 1.00 77.50 130 VAL A N 1
ATOM 1033 C CA . VAL A 1 130 ? 3.796 10.719 21.192 1.00 77.50 130 VAL A CA 1
ATOM 1034 C C . VAL A 1 130 ? 3.681 12.107 21.807 1.00 77.50 130 VAL A C 1
ATOM 1036 O O . VAL A 1 130 ? 4.497 12.509 22.630 1.00 77.50 130 VAL A O 1
ATOM 1039 N N . SER A 1 131 ? 2.642 12.852 21.434 1.00 79.94 131 SER A N 1
ATOM 1040 C CA . SER A 1 131 ? 2.382 14.165 22.013 1.00 79.94 131 SER A CA 1
ATOM 1041 C C . SER A 1 131 ? 1.985 14.097 23.488 1.00 79.94 131 SER A C 1
ATOM 1043 O O . SER A 1 131 ? 2.223 15.064 24.205 1.00 79.94 131 SER A O 1
ATOM 1045 N N . ALA A 1 132 ? 1.360 13.008 23.938 1.00 85.00 132 ALA A N 1
ATOM 1046 C CA . ALA A 1 132 ? 1.067 12.779 25.347 1.00 85.00 132 ALA A CA 1
ATOM 1047 C C . ALA A 1 132 ? 2.336 12.407 26.120 1.00 85.00 132 ALA A C 1
ATOM 1049 O O . ALA A 1 132 ? 2.577 12.979 27.177 1.00 85.00 132 ALA A O 1
ATOM 1050 N N . TYR A 1 133 ? 3.158 11.522 25.556 1.00 84.94 133 TYR A N 1
ATOM 1051 C CA . TYR A 1 133 ? 4.451 11.132 26.104 1.00 84.94 133 TYR A CA 1
ATOM 1052 C C . TYR A 1 133 ? 5.373 12.334 26.307 1.00 84.94 133 TYR A C 1
ATOM 1054 O O . TYR A 1 133 ? 5.794 12.593 27.431 1.00 84.94 133 TYR A O 1
ATOM 1062 N N . ARG A 1 134 ? 5.611 13.113 25.242 1.00 82.88 134 ARG A N 1
ATOM 1063 C CA . ARG A 1 134 ? 6.468 14.303 25.302 1.00 82.88 134 ARG A CA 1
ATOM 1064 C C . ARG A 1 134 ? 6.014 15.251 26.401 1.00 82.88 134 ARG A C 1
ATOM 1066 O O . ARG A 1 134 ? 6.769 15.580 27.298 1.00 82.88 134 ARG A O 1
ATOM 1073 N N . ASP A 1 135 ? 4.731 15.588 26.394 1.00 81.00 135 ASP A N 1
ATOM 1074 C CA . ASP A 1 135 ? 4.168 16.539 27.348 1.00 81.00 135 ASP A CA 1
ATOM 1075 C C . ASP A 1 135 ? 4.181 16.062 28.807 1.00 81.00 135 ASP A C 1
ATOM 1077 O O . ASP A 1 135 ? 4.256 16.899 29.700 1.00 81.00 135 ASP A O 1
ATOM 1081 N N . LYS A 1 136 ? 4.038 14.755 29.069 1.00 83.88 136 LYS A N 1
ATOM 1082 C CA . LYS A 1 136 ? 3.864 14.224 30.435 1.00 83.88 136 LYS A CA 1
ATOM 1083 C C . LYS A 1 136 ? 5.102 13.580 31.040 1.00 83.88 136 LYS A C 1
ATOM 1085 O O . LYS A 1 136 ? 5.168 13.498 32.261 1.00 83.88 136 LYS A O 1
ATOM 1090 N N . TYR A 1 137 ? 6.030 13.115 30.213 1.00 79.31 137 TYR A N 1
ATOM 1091 C CA . TYR A 1 137 ? 7.160 12.305 30.661 1.00 79.31 137 TYR A CA 1
ATOM 1092 C C . TYR A 1 137 ? 8.519 12.795 30.158 1.00 79.31 137 TYR A C 1
ATOM 1094 O O . TYR A 1 137 ? 9.520 12.434 30.765 1.00 79.31 137 TYR A O 1
ATOM 1102 N N . GLN A 1 138 ? 8.570 13.599 29.089 1.00 75.25 138 GLN A N 1
ATOM 1103 C CA . GLN A 1 138 ? 9.828 14.146 28.563 1.00 75.25 138 GLN A CA 1
ATOM 1104 C C . GLN A 1 138 ? 10.016 15.623 28.935 1.00 75.25 138 GLN A C 1
ATOM 1106 O O . GLN A 1 138 ? 11.024 15.990 29.522 1.00 75.25 138 GLN A O 1
ATOM 1111 N N . ASP A 1 139 ? 9.033 16.459 28.604 1.00 70.62 139 ASP A N 1
ATOM 1112 C CA . ASP A 1 139 ? 9.060 17.911 28.811 1.00 70.62 139 ASP A CA 1
ATOM 1113 C C . ASP A 1 139 ? 8.386 18.296 30.138 1.00 70.62 139 ASP A C 1
ATOM 1115 O O . ASP A 1 139 ? 8.753 19.274 30.788 1.00 70.62 139 ASP A O 1
ATOM 1119 N N . GLY A 1 140 ? 7.375 17.524 30.545 1.00 59.44 140 GLY A N 1
ATOM 1120 C CA . GLY A 1 140 ? 6.756 17.626 31.858 1.00 59.44 140 GLY A CA 1
ATOM 1121 C C . GLY A 1 140 ? 7.531 16.751 32.823 1.00 59.44 140 GLY A C 1
ATOM 1122 O O . GLY A 1 140 ? 7.562 15.537 32.638 1.00 59.44 140 GLY A O 1
ATOM 1123 N N . GLN A 1 141 ? 8.158 17.342 33.841 1.00 55.22 141 GLN A N 1
ATOM 1124 C CA . GLN A 1 141 ? 8.837 16.554 34.862 1.00 55.22 141 GLN A CA 1
ATOM 1125 C C . GLN A 1 141 ? 7.878 15.475 35.385 1.00 55.22 141 GLN A C 1
ATOM 1127 O O . GLN A 1 141 ? 6.751 15.766 35.804 1.00 55.22 141 GLN A O 1
ATOM 1132 N N . ALA A 1 142 ? 8.312 14.215 35.339 1.00 55.41 142 ALA A N 1
ATOM 1133 C CA . ALA A 1 142 ? 7.607 13.072 35.910 1.00 55.41 142 ALA A CA 1
ATOM 1134 C C . ALA A 1 142 ? 7.673 13.118 37.452 1.00 55.41 142 ALA A C 1
ATOM 1136 O O . ALA A 1 142 ? 8.057 12.148 38.108 1.00 55.41 142 ALA A O 1
ATOM 1137 N N . SER A 1 143 ? 7.372 14.281 38.040 1.00 54.16 143 SER A N 1
ATOM 1138 C CA . SER A 1 143 ? 7.530 14.533 39.463 1.00 54.16 143 SER A CA 1
ATOM 1139 C C . SER A 1 143 ? 6.517 13.687 40.249 1.00 54.16 143 SER A C 1
ATOM 1141 O O . SER A 1 143 ? 5.354 13.591 39.838 1.00 54.16 143 SER A O 1
ATOM 1143 N N . PRO A 1 144 ? 6.910 13.112 41.401 1.00 53.25 144 PRO A N 1
ATOM 1144 C CA . PRO A 1 144 ? 6.074 12.210 42.204 1.00 53.25 144 PRO A CA 1
ATOM 1145 C C . PRO A 1 144 ? 4.712 12.765 42.667 1.00 53.25 144 PRO A C 1
ATOM 1147 O O . PRO A 1 144 ? 3.880 11.990 43.126 1.00 53.25 144 PRO A O 1
ATOM 1150 N N . GLY A 1 145 ? 4.469 14.077 42.546 1.00 55.28 145 GLY A N 1
ATOM 1151 C CA . GLY A 1 145 ? 3.217 14.740 42.933 1.00 55.28 145 GLY A CA 1
ATOM 1152 C C . GLY A 1 145 ? 2.153 14.869 41.833 1.00 55.28 145 GLY A C 1
ATOM 1153 O O . GLY A 1 145 ? 1.045 15.312 42.125 1.00 55.28 145 GLY A O 1
ATOM 1154 N N . TYR A 1 146 ? 2.445 14.501 40.579 1.00 66.62 146 TYR A N 1
ATOM 1155 C CA . TYR A 1 146 ? 1.476 14.602 39.478 1.00 66.62 146 TYR A CA 1
ATOM 1156 C C . TYR A 1 146 ? 0.813 13.253 39.144 1.00 66.62 146 TYR A C 1
ATOM 1158 O O . TYR A 1 146 ? 1.448 12.204 39.282 1.00 66.62 146 TYR A O 1
ATOM 1166 N N . PRO A 1 147 ? -0.428 13.242 38.607 1.00 70.38 147 PRO A N 1
ATOM 1167 C CA . PRO A 1 147 ? -1.162 12.006 38.304 1.00 70.38 147 PRO A CA 1
ATOM 1168 C C . PRO A 1 147 ? -0.408 11.006 37.411 1.00 70.38 147 PRO A C 1
ATOM 1170 O O . PRO A 1 147 ? -0.550 9.800 37.575 1.00 70.38 147 PRO A O 1
ATOM 1173 N N . TRP A 1 148 ? 0.413 11.484 36.472 1.00 75.94 148 TRP A N 1
ATOM 1174 C CA . TRP A 1 148 ? 1.237 10.627 35.606 1.00 75.94 148 TRP A CA 1
ATOM 1175 C C . TRP A 1 148 ? 2.462 10.036 36.318 1.00 75.94 148 TRP A C 1
ATOM 1177 O O . TRP A 1 148 ? 2.883 8.936 35.964 1.00 75.94 148 TRP A O 1
ATOM 1187 N N . GLY A 1 149 ? 2.992 10.714 37.342 1.00 75.06 149 GLY A N 1
ATOM 1188 C CA . GLY A 1 149 ? 4.020 10.169 38.232 1.00 75.06 149 GLY A CA 1
ATOM 1189 C C . GLY A 1 149 ? 3.476 9.027 39.096 1.00 75.06 149 GLY A C 1
ATOM 1190 O O . GLY A 1 149 ? 4.139 8.003 39.242 1.00 75.06 149 GLY A O 1
ATOM 1191 N N . ALA A 1 150 ? 2.235 9.151 39.580 1.00 78.38 150 ALA A N 1
ATOM 1192 C CA . ALA A 1 150 ? 1.539 8.071 40.283 1.00 78.38 150 ALA A CA 1
ATOM 1193 C C . ALA A 1 150 ? 1.267 6.862 39.369 1.00 78.38 150 ALA A C 1
ATOM 1195 O O . ALA A 1 150 ? 1.527 5.734 39.774 1.00 78.38 150 ALA A O 1
ATOM 1196 N N . LEU A 1 151 ? 0.825 7.089 38.123 1.00 78.69 151 LEU A N 1
ATOM 1197 C CA . LEU A 1 151 ? 0.653 6.016 37.129 1.00 78.69 151 LEU A CA 1
ATOM 1198 C C . LEU A 1 151 ? 1.974 5.304 36.821 1.00 78.69 151 LEU A C 1
ATOM 1200 O O . LEU A 1 151 ? 2.007 4.081 36.735 1.00 78.69 151 LEU A O 1
ATOM 1204 N N . MET A 1 152 ? 3.070 6.057 36.703 1.00 78.31 152 MET A N 1
ATOM 1205 C CA . MET A 1 152 ? 4.400 5.477 36.526 1.00 78.31 152 MET A CA 1
ATOM 1206 C C . MET A 1 152 ? 4.794 4.633 37.738 1.00 78.31 152 MET A C 1
ATOM 1208 O O . MET A 1 152 ? 5.151 3.480 37.563 1.00 78.31 152 MET A O 1
ATOM 1212 N N . LYS A 1 153 ? 4.631 5.138 38.967 1.00 78.81 153 LYS A N 1
ATOM 1213 C CA . LYS A 1 153 ? 4.896 4.351 40.184 1.00 78.81 153 LYS A CA 1
ATOM 1214 C C . LYS A 1 153 ? 4.035 3.082 40.263 1.00 78.81 153 LYS A C 1
ATOM 1216 O O . LYS A 1 153 ? 4.526 2.057 40.713 1.00 78.81 153 LYS A O 1
ATOM 1221 N N . GLN A 1 154 ? 2.772 3.161 39.840 1.00 81.44 154 GLN A N 1
ATOM 1222 C CA . GLN A 1 154 ? 1.809 2.062 39.918 1.00 81.44 154 GLN A CA 1
ATOM 1223 C C . GLN A 1 154 ? 2.125 0.923 38.939 1.00 81.44 154 GLN A C 1
ATOM 1225 O O . GLN A 1 154 ? 2.070 -0.236 39.331 1.00 81.44 154 GLN A O 1
ATOM 1230 N N . TYR A 1 155 ? 2.431 1.235 37.677 1.00 78.38 155 TYR A N 1
ATOM 1231 C CA . TYR A 1 155 ? 2.586 0.217 36.626 1.00 78.38 155 TYR A CA 1
ATOM 1232 C C . TYR A 1 155 ? 4.038 -0.005 36.186 1.00 78.38 155 TYR A C 1
ATOM 1234 O O . TYR A 1 155 ? 4.292 -0.823 35.306 1.00 78.38 155 TYR A O 1
ATOM 1242 N N . CYS A 1 156 ? 4.985 0.779 36.709 1.00 71.94 156 CYS A N 1
ATOM 1243 C CA . CYS A 1 156 ? 6.304 0.946 36.102 1.00 71.94 156 CYS A CA 1
ATOM 1244 C C . CYS A 1 156 ? 7.319 1.541 37.111 1.00 71.94 156 CYS A C 1
ATOM 1246 O O . CYS A 1 156 ? 7.875 2.621 36.896 1.00 71.94 156 CYS A O 1
ATOM 1248 N N . SER A 1 157 ? 7.535 0.871 38.252 1.00 68.38 157 SER A N 1
ATOM 1249 C CA . SER A 1 157 ? 8.396 1.370 39.343 1.00 68.38 157 SER A CA 1
ATOM 1250 C C . SER A 1 157 ? 9.864 1.558 38.937 1.00 68.38 157 SER A C 1
ATOM 1252 O O . SER A 1 157 ? 10.471 2.552 39.332 1.00 68.38 157 SER A O 1
ATOM 1254 N N . ASP A 1 158 ? 10.395 0.669 38.088 1.00 72.38 158 ASP A N 1
ATOM 1255 C CA . ASP A 1 158 ? 11.833 0.566 37.770 1.00 72.38 158 ASP A CA 1
ATOM 1256 C C . ASP A 1 158 ? 12.160 0.808 36.289 1.00 72.38 158 ASP A C 1
ATOM 1258 O O . ASP A 1 158 ? 13.185 0.377 35.768 1.00 72.38 158 ASP A O 1
ATOM 1262 N N . CYS A 1 159 ? 11.273 1.484 35.563 1.00 72.44 159 CYS A N 1
ATOM 1263 C CA . CYS A 1 159 ? 11.374 1.610 34.108 1.00 72.44 159 CYS A CA 1
ATOM 1264 C C . CYS A 1 159 ? 11.961 2.940 33.623 1.00 72.44 159 CYS A C 1
ATOM 1266 O O . CYS A 1 159 ? 11.854 3.271 32.441 1.00 72.44 159 CYS A O 1
ATOM 1268 N N . LYS A 1 160 ? 12.563 3.707 34.532 1.00 76.38 160 LYS A N 1
ATOM 1269 C CA . LYS A 1 160 ? 13.280 4.937 34.198 1.00 76.38 160 LYS A CA 1
ATOM 1270 C C . LYS A 1 160 ? 14.629 4.607 33.564 1.00 76.38 160 LYS A C 1
ATOM 1272 O O . LYS A 1 160 ? 15.259 3.607 33.901 1.00 76.38 160 LYS A O 1
ATOM 1277 N N . ASP A 1 161 ? 15.083 5.456 32.655 1.00 70.75 161 ASP A N 1
ATOM 1278 C CA . ASP A 1 161 ? 16.448 5.409 32.148 1.00 70.75 161 ASP A CA 1
ATOM 1279 C C . ASP A 1 161 ? 17.452 5.989 33.161 1.00 70.75 161 ASP A C 1
ATOM 1281 O O . ASP A 1 161 ? 17.099 6.457 34.246 1.00 70.75 161 ASP A O 1
ATOM 1285 N N . LYS A 1 162 ? 18.736 5.978 32.785 1.00 71.25 162 LYS A N 1
ATOM 1286 C CA . LYS A 1 162 ? 19.841 6.511 33.599 1.00 71.25 162 LYS A CA 1
ATOM 1287 C C . LYS A 1 162 ? 19.693 8.002 33.932 1.00 71.25 162 LYS A C 1
ATOM 1289 O O . LYS A 1 162 ? 20.315 8.467 34.879 1.00 71.25 162 LYS A O 1
ATOM 1294 N N . ASN A 1 163 ? 18.877 8.729 33.171 1.00 67.31 163 ASN A N 1
ATOM 1295 C CA . ASN A 1 163 ? 18.609 10.152 33.345 1.00 67.31 163 ASN A CA 1
ATOM 1296 C C . ASN A 1 163 ? 17.306 10.400 34.127 1.00 67.31 163 ASN A C 1
ATOM 1298 O O . ASN A 1 163 ? 16.888 11.545 34.279 1.00 67.31 163 ASN A O 1
ATOM 1302 N N . GLY A 1 164 ? 16.651 9.342 34.622 1.00 68.69 164 GLY A N 1
ATOM 1303 C CA . GLY A 1 164 ? 15.405 9.425 35.378 1.00 68.69 164 GLY A CA 1
ATOM 1304 C C . GLY A 1 164 ? 14.149 9.614 34.521 1.00 68.69 164 GLY A C 1
ATOM 1305 O O . GLY A 1 164 ? 13.068 9.802 35.087 1.00 68.69 164 GLY A O 1
ATOM 1306 N N . ASN A 1 165 ? 14.261 9.539 33.191 1.00 73.25 165 ASN A N 1
ATOM 1307 C CA . ASN A 1 165 ? 13.144 9.706 32.264 1.00 73.25 165 ASN A CA 1
ATOM 1308 C C . ASN A 1 165 ? 12.484 8.363 31.958 1.00 73.25 165 ASN A C 1
ATOM 1310 O O . ASN A 1 165 ? 13.146 7.331 31.908 1.00 73.25 165 ASN A O 1
ATOM 1314 N N . LEU A 1 166 ? 11.174 8.367 31.719 1.00 78.12 166 LEU A N 1
ATOM 1315 C CA . LEU A 1 166 ? 10.463 7.186 31.233 1.00 78.12 166 LEU A CA 1
ATOM 1316 C C . LEU A 1 166 ? 10.729 7.046 29.731 1.00 78.12 166 LEU A C 1
ATOM 1318 O O . LEU A 1 166 ? 10.331 7.951 29.010 1.00 78.12 166 LEU A O 1
ATOM 1322 N N . PRO A 1 167 ? 11.327 5.958 29.219 1.00 80.50 167 PRO A N 1
ATOM 1323 C CA . PRO A 1 167 ? 11.453 5.750 27.782 1.00 80.50 167 PRO A CA 1
ATOM 1324 C C . PRO A 1 167 ? 10.086 5.538 27.124 1.00 80.50 167 PRO A C 1
ATOM 1326 O O . PRO A 1 167 ? 9.208 4.879 27.685 1.00 80.50 167 PRO A O 1
ATOM 1329 N N . PHE A 1 168 ? 9.921 6.000 25.883 1.00 77.25 168 PHE A N 1
ATOM 1330 C CA . PHE A 1 168 ? 8.692 5.805 25.103 1.00 77.25 168 PHE A CA 1
ATOM 1331 C C . PHE A 1 168 ? 8.159 4.352 25.058 1.00 77.25 168 PHE A C 1
ATOM 1333 O O . PHE A 1 168 ? 6.953 4.179 25.235 1.00 77.25 168 PHE A O 1
ATOM 1340 N N . PRO A 1 169 ? 8.984 3.294 24.898 1.00 70.00 169 PRO A N 1
ATOM 1341 C CA . PRO A 1 169 ? 8.483 1.917 24.958 1.00 70.00 169 PRO A CA 1
ATOM 1342 C C . PRO A 1 169 ? 7.826 1.574 26.297 1.00 70.00 169 PRO A C 1
ATOM 1344 O O . PRO A 1 169 ? 6.766 0.953 26.341 1.00 70.00 169 PRO A O 1
ATOM 1347 N N . GLN A 1 170 ? 8.442 2.013 27.394 1.00 77.50 170 GLN A N 1
ATOM 1348 C CA . GLN A 1 170 ? 7.934 1.776 28.742 1.00 77.50 170 GLN A CA 1
ATOM 1349 C C . GLN A 1 170 ? 6.670 2.595 29.011 1.00 77.50 170 GLN A C 1
ATOM 1351 O O . GLN A 1 170 ? 5.747 2.116 29.663 1.00 77.50 170 GLN A O 1
ATOM 1356 N N . PHE A 1 171 ? 6.563 3.788 28.422 1.00 82.88 171 PHE A N 1
ATOM 1357 C CA . PHE A 1 171 ? 5.306 4.531 28.387 1.00 82.88 171 PHE A CA 1
ATOM 1358 C C . PHE A 1 171 ? 4.184 3.750 27.688 1.00 82.88 171 PHE A C 1
ATOM 1360 O O . PHE A 1 171 ? 3.065 3.723 28.192 1.00 82.88 171 PHE A O 1
ATOM 1367 N N . LEU A 1 172 ? 4.450 3.079 26.564 1.00 76.69 172 LEU A N 1
ATOM 1368 C CA . LEU A 1 172 ? 3.424 2.290 25.873 1.00 76.69 172 LEU A CA 1
ATOM 1369 C C . LEU A 1 172 ? 2.988 1.061 26.682 1.00 76.69 172 LEU A C 1
ATOM 1371 O O . LEU A 1 172 ? 1.791 0.793 26.767 1.00 76.69 172 LEU A O 1
ATOM 1375 N N . ARG A 1 173 ? 3.928 0.382 27.350 1.00 71.88 173 ARG A N 1
ATOM 1376 C CA . ARG A 1 173 ? 3.620 -0.691 28.312 1.00 71.88 173 ARG A CA 1
ATOM 1377 C C . ARG A 1 173 ? 2.764 -0.205 29.469 1.00 71.88 173 ARG A C 1
ATOM 1379 O O . ARG A 1 173 ? 1.802 -0.868 29.831 1.00 71.88 173 ARG A O 1
ATOM 1386 N N . LEU A 1 174 ? 3.071 0.970 30.011 1.00 82.19 174 LEU A N 1
ATOM 1387 C CA . LEU A 1 174 ? 2.263 1.602 31.049 1.00 82.19 174 LEU A CA 1
ATOM 1388 C C . LEU A 1 174 ? 0.834 1.855 30.553 1.00 82.19 174 LEU A C 1
ATOM 1390 O O . LEU A 1 174 ? -0.114 1.539 31.263 1.00 82.19 174 LEU A O 1
ATOM 1394 N N . VAL A 1 175 ? 0.665 2.382 29.334 1.00 78.94 175 VAL A N 1
ATOM 1395 C CA . VAL A 1 175 ? -0.664 2.613 28.738 1.00 78.94 175 VAL A CA 1
ATOM 1396 C C . VAL A 1 175 ? -1.442 1.303 28.579 1.00 78.94 175 VAL A C 1
ATOM 1398 O O . VAL A 1 175 ? -2.638 1.275 28.866 1.00 78.94 175 VAL A O 1
ATOM 1401 N N . LEU A 1 176 ? -0.781 0.225 28.151 1.00 71.56 176 LEU A N 1
ATOM 1402 C CA . LEU A 1 176 ? -1.386 -1.105 28.038 1.00 71.56 176 LEU A CA 1
ATOM 1403 C C . LEU A 1 176 ? -1.748 -1.707 29.395 1.00 71.56 176 LEU A C 1
ATOM 1405 O O . LEU A 1 176 ? -2.852 -2.218 29.554 1.00 71.56 176 LEU A O 1
ATOM 1409 N N . ALA A 1 177 ? -0.860 -1.603 30.382 1.00 73.25 177 ALA A N 1
ATOM 1410 C CA . ALA A 1 177 ? -1.114 -2.066 31.741 1.00 73.25 177 ALA A CA 1
ATOM 1411 C C . ALA A 1 177 ? -2.297 -1.314 32.368 1.00 73.25 177 ALA A C 1
ATOM 1413 O O . ALA A 1 177 ? -3.194 -1.928 32.939 1.00 73.25 177 ALA A O 1
ATOM 1414 N N . GLU A 1 178 ? -2.362 0.009 32.182 1.00 78.19 178 GLU A N 1
ATOM 1415 C CA . GLU A 1 178 ? -3.509 0.814 32.601 1.00 78.19 178 GLU A CA 1
ATOM 1416 C C . GLU A 1 178 ? -4.789 0.402 31.854 1.00 78.19 178 GLU A C 1
ATOM 1418 O O . GLU A 1 178 ? -5.867 0.386 32.447 1.00 78.19 178 GLU A O 1
ATOM 1423 N N . MET A 1 179 ? -4.696 0.060 30.564 1.00 66.62 179 MET A N 1
ATOM 1424 C CA . MET A 1 179 ? -5.840 -0.391 29.764 1.00 66.62 179 MET A CA 1
ATOM 1425 C C . MET A 1 179 ? -6.362 -1.749 30.232 1.00 66.62 179 MET A C 1
ATOM 1427 O O . MET A 1 179 ? -7.578 -1.917 30.318 1.00 66.62 179 MET A O 1
ATOM 1431 N N . ALA A 1 180 ? -5.468 -2.683 30.552 1.00 64.81 180 ALA A N 1
ATOM 1432 C CA . ALA A 1 180 ? -5.810 -3.998 31.080 1.00 64.81 180 ALA A CA 1
ATOM 1433 C C . ALA A 1 180 ? -6.438 -3.908 32.480 1.00 64.81 180 ALA A C 1
ATOM 1435 O O . ALA A 1 180 ? -7.423 -4.588 32.750 1.00 64.81 180 ALA A O 1
ATOM 1436 N N . ASP A 1 181 ? -5.911 -3.032 33.341 1.00 73.50 181 ASP A N 1
ATOM 1437 C CA . ASP A 1 181 ? -6.387 -2.839 34.716 1.00 73.50 181 ASP A CA 1
ATOM 1438 C C . ASP A 1 181 ? -7.713 -2.058 34.780 1.00 73.50 181 ASP A C 1
ATOM 1440 O O . ASP A 1 181 ? -8.673 -2.465 35.430 1.00 73.50 181 ASP A O 1
ATOM 1444 N N . LYS A 1 182 ? -7.800 -0.922 34.076 1.00 69.38 182 LYS A N 1
ATOM 1445 C CA . LYS A 1 182 ? -8.908 0.041 34.233 1.00 69.38 182 LYS A CA 1
ATOM 1446 C C . LYS A 1 182 ? -9.940 -0.009 33.106 1.00 69.38 182 LYS A C 1
ATOM 1448 O O . LYS A 1 182 ? -11.034 0.553 33.245 1.00 69.38 182 LYS A O 1
ATOM 1453 N N . GLY A 1 183 ? -9.609 -0.638 31.980 1.00 57.34 183 GLY A N 1
ATOM 1454 C CA . GLY A 1 183 ? -10.423 -0.636 30.768 1.00 57.34 183 GLY A CA 1
ATOM 1455 C C . GLY A 1 183 ? -10.394 0.699 30.001 1.00 57.34 183 GLY A C 1
ATOM 1456 O O . GLY A 1 183 ? -9.973 1.741 30.518 1.00 57.34 183 GLY A O 1
ATOM 1457 N N . PRO A 1 184 ? -10.899 0.723 28.752 1.00 61.62 184 PRO A N 1
ATOM 1458 C CA . PRO A 1 184 ? -10.728 1.849 27.829 1.00 61.62 184 PRO A CA 1
ATOM 1459 C C . PRO A 1 184 ? -11.420 3.142 28.280 1.00 61.62 184 PRO A C 1
ATOM 1461 O O . PRO A 1 184 ? -11.000 4.229 27.889 1.00 61.62 184 PRO A O 1
ATOM 1464 N N . ILE A 1 185 ? -12.469 3.049 29.104 1.00 62.53 185 ILE A N 1
ATOM 1465 C CA . ILE A 1 185 ? -13.206 4.214 29.612 1.00 62.53 185 ILE A CA 1
ATOM 1466 C C . ILE A 1 185 ? -12.419 4.957 30.688 1.00 62.53 185 ILE A C 1
ATOM 1468 O O . ILE A 1 185 ? -12.495 6.182 30.752 1.00 62.53 185 ILE A O 1
ATOM 1472 N N . ASN A 1 186 ? -11.690 4.239 31.539 1.00 72.00 186 ASN A N 1
ATOM 1473 C CA . ASN A 1 186 ? -11.062 4.815 32.728 1.00 72.00 186 ASN A CA 1
ATOM 1474 C C . ASN A 1 186 ? -9.588 5.173 32.513 1.00 72.00 186 ASN A C 1
ATOM 1476 O O . ASN A 1 186 ? -9.000 5.820 33.376 1.00 72.00 186 ASN A O 1
ATOM 1480 N N . LEU A 1 187 ? -9.031 4.857 31.339 1.00 75.06 187 LEU A N 1
ATOM 1481 C CA . LEU A 1 187 ? -7.709 5.306 30.900 1.00 75.06 187 LEU A CA 1
ATOM 1482 C C . LEU A 1 187 ? -7.504 6.809 31.088 1.00 75.06 187 LEU A C 1
ATOM 1484 O O . LEU A 1 187 ? -8.439 7.599 30.931 1.00 75.06 187 LEU A O 1
ATOM 1488 N N . ASN A 1 188 ? -6.274 7.251 31.314 1.00 83.44 188 ASN A N 1
ATOM 1489 C CA . ASN A 1 188 ? -5.963 8.675 31.337 1.00 83.44 188 ASN A CA 1
ATOM 1490 C C . ASN A 1 188 ? -6.452 9.400 30.066 1.00 83.44 188 ASN A C 1
ATOM 1492 O O . ASN A 1 188 ? -6.168 8.996 28.936 1.00 83.44 188 ASN A O 1
ATOM 1496 N N . ARG A 1 189 ? -7.132 10.543 30.232 1.00 79.31 189 ARG A N 1
ATOM 1497 C CA . ARG A 1 189 ? -7.705 11.343 29.129 1.00 79.31 189 ARG A CA 1
ATOM 1498 C C . ARG A 1 189 ? -6.700 11.688 28.014 1.00 79.31 189 ARG A C 1
ATOM 1500 O O . ARG A 1 189 ? -7.118 11.900 26.875 1.00 79.31 189 ARG A O 1
ATOM 1507 N N . HIS A 1 190 ? -5.400 11.769 28.311 1.00 84.62 190 HIS A N 1
ATOM 1508 C CA . HIS A 1 190 ? -4.370 12.145 27.335 1.00 84.62 190 HIS A CA 1
ATOM 1509 C C . HIS A 1 190 ? -4.094 11.072 26.275 1.00 84.62 190 HIS A C 1
ATOM 1511 O O . HIS A 1 190 ? -3.790 11.436 25.140 1.00 84.62 190 HIS A O 1
ATOM 1517 N N . TRP A 1 191 ? -4.266 9.791 26.607 1.00 81.75 191 TRP A N 1
ATOM 1518 C CA . TRP A 1 191 ? -4.093 8.657 25.686 1.00 81.75 191 TRP A CA 1
ATOM 1519 C C . TRP A 1 191 ? -5.353 7.797 25.523 1.00 81.75 191 TRP A C 1
ATOM 1521 O O . TRP A 1 191 ? -5.405 6.947 24.642 1.00 81.75 191 TRP A O 1
ATOM 1531 N N . ARG A 1 192 ? -6.420 8.091 26.273 1.00 78.94 192 ARG A N 1
ATOM 1532 C CA . ARG A 1 192 ? -7.733 7.442 26.160 1.00 78.94 192 ARG A CA 1
ATOM 1533 C C . ARG A 1 192 ? -8.293 7.481 24.717 1.00 78.94 192 ARG A C 1
ATOM 1535 O O . ARG A 1 192 ? -8.162 8.525 24.072 1.00 78.94 192 ARG A O 1
ATOM 1542 N N . PRO A 1 193 ? -8.931 6.417 24.196 1.00 72.44 193 PRO A N 1
ATOM 1543 C CA . PRO A 1 193 ? -9.435 6.359 22.818 1.00 72.44 193 PRO A CA 1
ATOM 1544 C C . PRO A 1 193 ? -10.590 7.321 22.514 1.00 72.44 193 PRO A C 1
ATOM 1546 O O . PRO A 1 193 ? -11.435 7.593 23.369 1.00 72.44 193 PRO A O 1
ATOM 1549 N N . TYR A 1 194 ? -10.697 7.749 21.252 1.00 77.25 194 TYR A N 1
ATOM 1550 C CA . TYR A 1 194 ? -11.784 8.610 20.765 1.00 77.25 194 TYR A CA 1
ATOM 1551 C C . TYR A 1 194 ? -13.182 8.018 20.983 1.00 77.25 194 TYR A C 1
ATOM 1553 O O . TYR A 1 194 ? -14.102 8.760 21.323 1.00 77.25 194 TYR A O 1
ATOM 1561 N N . SER A 1 195 ? -13.326 6.694 20.856 1.00 71.88 195 SER A N 1
ATOM 1562 C CA . SER A 1 195 ? -14.576 5.964 21.119 1.00 71.88 195 SER A CA 1
ATOM 1563 C C . SER A 1 195 ? -15.133 6.225 22.520 1.00 71.88 195 SER A C 1
ATOM 1565 O O . SER A 1 195 ? -16.341 6.347 22.684 1.00 71.88 195 SER A O 1
ATOM 1567 N N . SER A 1 196 ? -14.257 6.399 23.510 1.00 69.75 196 SER A N 1
ATOM 1568 C CA . SER A 1 196 ? -14.634 6.644 24.909 1.00 69.75 196 SER A CA 1
ATOM 1569 C C . SER A 1 196 ? -14.631 8.124 25.320 1.00 69.75 196 SER A C 1
ATOM 1571 O O . SER A 1 196 ? -15.267 8.483 26.307 1.00 69.75 196 SER A O 1
ATOM 1573 N N . ILE A 1 197 ? -13.932 9.000 24.584 1.00 76.00 197 ILE A N 1
ATOM 1574 C CA . ILE A 1 197 ? -13.924 10.451 24.854 1.00 76.00 197 ILE A CA 1
ATOM 1575 C C . ILE A 1 197 ? -15.070 11.159 24.133 1.00 76.00 197 ILE A C 1
ATOM 1577 O O . ILE A 1 197 ? -15.736 11.990 24.737 1.00 76.00 197 ILE A O 1
ATOM 1581 N N . CYS A 1 198 ? -15.274 10.866 22.849 1.00 80.88 198 CYS A N 1
ATOM 1582 C CA . CYS A 1 198 ? -16.200 11.601 21.986 1.00 80.88 198 CYS A CA 1
ATOM 1583 C C . CYS A 1 198 ? -17.337 10.741 21.440 1.00 80.88 198 CYS A C 1
ATOM 1585 O O . CYS A 1 198 ? -18.276 11.286 20.894 1.00 80.88 198 CYS A O 1
ATOM 1587 N N . SER A 1 199 ? -17.297 9.413 21.578 1.00 78.44 199 SER A N 1
ATOM 1588 C CA . SER A 1 199 ? -18.348 8.532 21.046 1.00 78.44 199 SER A CA 1
ATOM 1589 C C . SER A 1 199 ? -18.761 8.878 19.594 1.00 78.44 199 SER A C 1
ATOM 1591 O O . SER A 1 199 ? -19.927 9.163 19.332 1.00 78.44 199 SER A O 1
ATOM 1593 N N . PRO A 1 200 ? -17.830 8.858 18.618 1.00 80.00 200 PRO A N 1
ATOM 1594 C CA . PRO A 1 200 ? -18.120 9.189 17.216 1.00 80.00 200 PRO A CA 1
ATOM 1595 C C . PRO A 1 200 ? -19.205 8.316 16.567 1.00 80.00 200 PRO A C 1
ATOM 1597 O O . PRO A 1 200 ? -19.769 8.710 15.556 1.00 80.00 200 PRO A O 1
ATOM 1600 N N . CYS A 1 201 ? -19.519 7.154 17.149 1.00 75.44 201 CYS A N 1
ATOM 1601 C CA . CYS A 1 201 ? -20.623 6.297 16.705 1.00 75.44 201 CYS A CA 1
ATOM 1602 C C . CYS A 1 201 ? -21.950 6.569 17.429 1.00 75.44 201 CYS A C 1
ATOM 1604 O O . CYS A 1 201 ? -23.002 6.139 16.963 1.00 75.44 201 CYS A O 1
ATOM 1606 N N . GLY A 1 202 ? -21.912 7.247 18.580 1.00 74.56 202 GLY A N 1
ATOM 1607 C CA . GLY A 1 202 ? -23.096 7.644 19.346 1.00 74.56 202 GLY A CA 1
ATOM 1608 C C . GLY A 1 202 ? -23.512 9.100 19.126 1.00 74.56 202 GLY A C 1
ATOM 1609 O O . GLY A 1 202 ? -24.658 9.444 19.402 1.00 74.56 202 GLY A O 1
ATOM 1610 N N . ILE A 1 203 ? -22.605 9.946 18.632 1.00 81.12 203 ILE A N 1
ATOM 1611 C CA . ILE A 1 203 ? -22.834 11.366 18.355 1.00 81.12 203 ILE A CA 1
ATOM 1612 C C . ILE A 1 203 ? -22.673 11.607 16.855 1.00 81.12 203 ILE A C 1
ATOM 1614 O O . ILE A 1 203 ? -21.635 11.297 16.275 1.00 81.12 203 ILE A O 1
ATOM 1618 N N . GLN A 1 204 ? -23.697 12.189 16.232 1.00 85.62 204 GLN A N 1
ATOM 1619 C CA . GLN A 1 204 ? -23.632 12.606 14.835 1.00 85.62 204 GLN A CA 1
ATOM 1620 C C . GLN A 1 204 ? -22.921 13.956 14.746 1.00 85.62 204 GLN A C 1
ATOM 1622 O O . GLN A 1 204 ? -23.525 14.998 14.962 1.00 85.62 204 GLN A O 1
ATOM 1627 N N . TYR A 1 205 ? -21.617 13.930 14.490 1.00 89.62 205 TYR A N 1
ATOM 1628 C CA . TYR A 1 205 ? -20.834 15.148 14.314 1.00 89.62 205 TYR A CA 1
ATOM 1629 C C . TYR A 1 205 ? -21.089 15.784 12.944 1.00 89.62 205 TYR A C 1
ATOM 1631 O O . TYR A 1 205 ? -21.072 15.092 11.924 1.00 89.62 205 TYR A O 1
ATOM 1639 N N . ASP A 1 206 ? -21.276 17.101 12.934 1.00 91.38 206 ASP A N 1
ATOM 1640 C CA . ASP A 1 206 ? -21.445 17.914 11.726 1.00 91.38 206 ASP A CA 1
ATOM 1641 C C . ASP A 1 206 ? -20.086 18.280 11.114 1.00 91.38 206 ASP A C 1
ATOM 1643 O O . ASP A 1 206 ? -19.959 18.352 9.892 1.00 91.38 206 ASP A O 1
ATOM 1647 N N . TYR A 1 207 ? -19.044 18.395 11.949 1.00 92.88 207 TYR A N 1
ATOM 1648 C CA . TYR A 1 207 ? -17.665 18.616 11.507 1.00 92.88 207 TYR A CA 1
ATOM 1649 C C . TYR A 1 207 ? -16.654 17.798 12.321 1.00 92.88 207 TYR A C 1
ATOM 1651 O O . TYR A 1 207 ? -16.753 17.676 13.545 1.00 92.88 207 TYR A O 1
ATOM 1659 N N . ILE A 1 208 ? -15.639 17.256 11.640 1.00 91.25 208 ILE A N 1
ATOM 1660 C CA . ILE A 1 208 ? -14.525 16.522 12.260 1.00 91.25 208 ILE A CA 1
ATOM 1661 C C . ILE A 1 208 ? -13.216 17.174 11.820 1.00 91.25 208 ILE A C 1
ATOM 1663 O O . ILE A 1 208 ? -12.734 16.931 10.710 1.00 91.25 208 ILE A O 1
ATOM 1667 N N . LEU A 1 209 ? -12.625 17.977 12.702 1.00 88.56 209 LEU A N 1
ATOM 1668 C CA . LEU A 1 209 ? -11.420 18.749 12.409 1.00 88.56 209 LEU A CA 1
ATOM 1669 C C . LEU A 1 209 ? -10.193 17.945 12.815 1.00 88.56 209 LEU A C 1
ATOM 1671 O O . LEU A 1 209 ? -10.114 17.420 13.932 1.00 88.56 209 LEU A O 1
ATOM 1675 N N . LYS A 1 210 ? -9.228 17.845 11.904 1.00 81.12 210 LYS A N 1
ATOM 1676 C CA . LYS A 1 210 ? -7.992 17.096 12.122 1.00 81.12 210 LYS A CA 1
ATOM 1677 C C . LYS A 1 210 ? -6.849 18.048 12.416 1.00 81.12 210 LYS A C 1
ATOM 1679 O O . LYS A 1 210 ? -6.688 19.063 11.753 1.00 81.12 210 LYS A O 1
ATOM 1684 N N . GLN A 1 211 ? -5.997 17.679 13.366 1.00 74.81 211 GLN A N 1
ATOM 1685 C CA . GLN A 1 211 ? -4.792 18.443 13.682 1.00 74.81 211 GLN A CA 1
ATOM 1686 C C . GLN A 1 211 ? -3.879 18.603 12.457 1.00 74.81 211 GLN A C 1
ATOM 1688 O O . GLN A 1 211 ? -3.150 19.584 12.361 1.00 74.81 211 GLN A O 1
ATOM 1693 N N . GLU A 1 212 ? -3.900 17.624 11.553 1.00 73.62 212 GLU A N 1
ATOM 1694 C CA . GLU A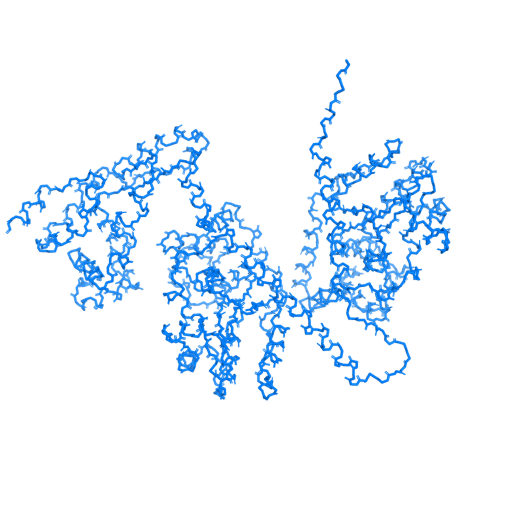 1 212 ? -3.120 17.597 10.317 1.00 73.62 212 GLU A CA 1
ATOM 1695 C C . GLU A 1 212 ? -3.567 18.641 9.281 1.00 73.62 212 GLU A C 1
ATOM 1697 O O . GLU A 1 212 ? -2.775 18.991 8.416 1.00 73.62 212 GLU A O 1
ATOM 1702 N N . THR A 1 213 ? -4.804 19.133 9.370 1.00 77.06 213 THR A N 1
ATOM 1703 C CA . THR A 1 213 ? -5.414 20.105 8.442 1.00 77.06 213 THR A CA 1
ATOM 1704 C C . THR A 1 213 ? -6.088 21.246 9.209 1.00 77.06 213 THR A C 1
ATOM 1706 O O . THR A 1 213 ? -7.091 21.791 8.764 1.00 77.06 213 THR A O 1
ATOM 1709 N N . PHE A 1 214 ? -5.580 21.557 10.406 1.00 79.94 214 PHE A N 1
ATOM 1710 C CA . PHE A 1 214 ? -6.298 22.348 11.406 1.00 79.94 214 PHE A CA 1
ATOM 1711 C C . PHE A 1 214 ? -6.686 23.747 10.923 1.00 79.94 214 PHE A C 1
ATOM 1713 O O . PHE A 1 214 ? -7.823 24.142 11.145 1.00 79.94 214 PHE A O 1
ATOM 1720 N N . ASP A 1 215 ? -5.769 24.473 10.277 1.00 79.25 215 ASP A N 1
ATOM 1721 C CA . ASP A 1 215 ? -6.010 25.866 9.886 1.00 79.25 215 ASP A CA 1
ATOM 1722 C C . ASP A 1 215 ? -7.093 25.963 8.794 1.00 79.25 215 ASP A C 1
ATOM 1724 O O . ASP A 1 215 ? -8.053 26.716 8.953 1.00 79.25 215 ASP A O 1
ATOM 1728 N N . ASP A 1 216 ? -7.009 25.134 7.745 1.00 80.62 216 ASP A N 1
ATOM 1729 C CA . ASP A 1 216 ? -8.026 25.074 6.680 1.00 80.62 216 ASP A CA 1
ATOM 1730 C C . ASP A 1 216 ? -9.391 24.627 7.215 1.00 80.62 216 ASP A C 1
ATOM 1732 O O . ASP A 1 216 ? -10.434 25.171 6.856 1.00 80.62 216 ASP A O 1
ATOM 1736 N N . ASP A 1 217 ? -9.378 23.608 8.076 1.00 86.50 217 ASP A N 1
ATOM 1737 C CA . ASP A 1 217 ? -10.577 23.049 8.683 1.00 86.50 217 ASP A CA 1
ATOM 1738 C C . ASP A 1 217 ? -11.271 24.071 9.595 1.00 86.50 217 ASP A C 1
ATOM 1740 O O . ASP A 1 217 ? -12.494 24.202 9.562 1.00 86.50 217 ASP A O 1
ATOM 1744 N N . LEU A 1 218 ? -10.497 24.786 10.419 1.00 85.25 218 LEU A N 1
ATOM 1745 C CA . LEU A 1 218 ? -11.013 25.807 11.325 1.00 85.25 218 LEU A CA 1
ATOM 1746 C C . LEU A 1 218 ? -11.571 26.990 10.541 1.00 85.25 218 LEU A C 1
ATOM 1748 O O . LEU A 1 218 ? -12.660 27.444 10.871 1.00 85.25 218 LEU A O 1
ATOM 1752 N N . ARG A 1 219 ? -10.872 27.446 9.493 1.00 85.25 219 ARG A N 1
ATOM 1753 C CA . ARG A 1 219 ? -11.349 28.526 8.621 1.00 85.25 219 ARG A CA 1
ATOM 1754 C C . ARG A 1 219 ? -12.692 28.177 7.987 1.00 85.25 219 ARG A C 1
ATOM 1756 O O . ARG A 1 219 ? -13.631 28.958 8.078 1.00 85.25 219 ARG A O 1
ATOM 1763 N N . TYR A 1 220 ? -12.797 26.985 7.402 1.00 87.81 220 TYR A N 1
ATOM 1764 C CA . TYR A 1 220 ? -14.033 26.521 6.779 1.00 87.81 220 TYR A CA 1
ATOM 1765 C C . TYR A 1 220 ? -15.197 26.471 7.781 1.00 87.81 220 TYR A C 1
ATOM 1767 O O . TYR A 1 220 ? -16.272 26.999 7.509 1.00 87.81 220 TYR A O 1
ATOM 1775 N N . VAL A 1 221 ? -14.977 25.886 8.964 1.00 87.56 221 VAL A N 1
ATOM 1776 C CA . VAL A 1 221 ? -16.024 25.760 9.992 1.00 87.56 221 VAL A CA 1
ATOM 1777 C C . VAL A 1 221 ? -16.387 27.112 10.610 1.00 87.56 221 VAL A C 1
ATOM 1779 O O . VAL A 1 221 ? -17.557 27.344 10.891 1.00 87.56 221 VAL A O 1
ATOM 1782 N N . ALA A 1 222 ? -15.421 28.012 10.798 1.00 86.31 222 ALA A N 1
ATOM 1783 C CA . ALA A 1 222 ? -15.673 29.355 11.310 1.00 86.31 222 ALA A CA 1
ATOM 1784 C C . ALA A 1 222 ? -16.548 30.178 10.355 1.00 86.31 222 ALA A C 1
ATOM 1786 O O . ALA A 1 222 ? -17.480 30.830 10.814 1.00 86.31 222 ALA A O 1
ATOM 1787 N N . GLU A 1 223 ? -16.304 30.097 9.041 1.00 85.06 223 GLU A N 1
ATOM 1788 C CA . GLU A 1 223 ? -17.152 30.754 8.039 1.00 85.06 223 GLU A CA 1
ATOM 1789 C C . GLU A 1 223 ? -18.584 30.190 8.035 1.00 85.06 223 GLU A C 1
ATOM 1791 O O . GLU A 1 223 ? -19.533 30.958 7.933 1.00 85.06 223 GLU A O 1
ATOM 1796 N N . HIS A 1 224 ? -18.760 28.873 8.209 1.00 83.75 224 HIS A N 1
ATOM 1797 C CA . HIS A 1 224 ? -20.089 28.237 8.245 1.00 83.75 224 HIS A CA 1
ATOM 1798 C C . HIS A 1 224 ? -20.887 28.525 9.521 1.00 83.75 224 HIS A C 1
ATOM 1800 O O . HIS A 1 224 ? -22.100 28.331 9.542 1.00 83.75 224 HIS A O 1
ATOM 1806 N N . LEU A 1 225 ? -20.208 28.932 10.591 1.00 81.75 225 LEU A N 1
ATOM 1807 C CA . LEU A 1 225 ? -20.816 29.248 11.883 1.00 81.75 225 LEU A CA 1
ATOM 1808 C C . LEU A 1 225 ? -20.901 30.750 12.152 1.00 81.75 225 LEU A C 1
ATOM 1810 O O . LEU A 1 225 ? -21.242 31.132 13.267 1.00 81.75 225 LEU A O 1
ATOM 1814 N N . ASP A 1 226 ? -20.569 31.572 11.153 1.00 79.62 226 ASP A N 1
ATOM 1815 C CA . ASP A 1 226 ? -20.519 33.031 11.256 1.00 79.62 226 ASP A CA 1
ATOM 1816 C C . ASP A 1 226 ? -19.647 33.523 12.429 1.00 79.62 226 ASP A C 1
ATOM 1818 O O . ASP A 1 226 ? -19.934 34.492 13.121 1.00 79.62 226 ASP A O 1
ATOM 1822 N N . LEU A 1 227 ? -18.540 32.816 12.681 1.00 78.25 227 LEU A N 1
ATOM 1823 C CA . LEU A 1 227 ? -17.603 33.106 13.773 1.00 78.25 227 LEU A CA 1
ATOM 1824 C C . LEU A 1 227 ? -16.493 34.076 13.343 1.00 78.25 227 LEU A C 1
ATOM 1826 O O . LEU A 1 227 ? -15.420 34.082 13.944 1.00 78.25 227 LEU A O 1
ATOM 1830 N N . GLN A 1 228 ? -16.719 34.857 12.285 1.00 67.88 228 GLN A N 1
ATOM 1831 C CA . GLN A 1 228 ? -15.699 35.718 11.676 1.00 67.88 228 GLN A CA 1
ATOM 1832 C C . GLN A 1 228 ? -15.299 36.890 12.586 1.00 67.88 228 GLN A C 1
ATOM 1834 O O . GLN A 1 228 ? -14.154 37.331 12.541 1.00 67.88 228 GLN A O 1
ATOM 1839 N N . GLU A 1 229 ? -16.212 37.345 13.451 1.00 60.31 229 GLU A N 1
ATOM 1840 C CA . GLU A 1 229 ? -15.954 38.394 14.450 1.00 60.31 229 GLU A CA 1
ATOM 1841 C C . GLU A 1 229 ? -15.137 37.896 15.655 1.00 60.31 229 GLU A C 1
ATOM 1843 O O . GLU A 1 229 ? -14.583 38.690 16.415 1.00 60.31 229 GLU A O 1
ATOM 1848 N N . VAL A 1 230 ? -15.027 36.576 15.845 1.00 63.28 230 VAL A N 1
ATOM 1849 C CA . VAL A 1 230 ? -14.190 35.994 16.895 1.00 63.28 230 VAL A CA 1
ATOM 1850 C C . VAL A 1 230 ? -12.775 35.859 16.345 1.00 63.28 230 VAL A C 1
ATOM 1852 O O . VAL A 1 230 ? -12.551 35.119 15.391 1.00 63.28 230 VAL A O 1
ATOM 1855 N N . GLU A 1 231 ? -11.784 36.501 16.972 1.00 64.69 231 GLU A N 1
ATOM 1856 C CA . GLU A 1 231 ? -10.379 36.292 16.604 1.00 64.69 231 GLU A CA 1
ATOM 1857 C C . GLU A 1 231 ? -9.955 34.835 16.867 1.00 64.69 231 GLU A C 1
ATOM 1859 O O . GLU A 1 231 ? -9.467 34.454 17.941 1.00 64.69 231 GLU A O 1
ATOM 1864 N N . LEU A 1 232 ? -10.127 33.970 15.874 1.00 65.38 232 LEU A N 1
ATOM 1865 C CA . LEU A 1 232 ? -9.689 32.583 15.899 1.00 65.38 232 LEU A CA 1
ATOM 1866 C C . LEU A 1 232 ? -8.265 32.526 15.337 1.00 65.38 232 LEU A C 1
ATOM 1868 O O . LEU A 1 232 ? -8.046 32.418 14.137 1.00 65.38 232 LEU A O 1
ATOM 1872 N N . GLY A 1 233 ? -7.273 32.650 16.225 1.00 59.59 233 GLY A N 1
ATOM 1873 C CA . GLY A 1 233 ? -5.861 32.655 15.831 1.00 59.59 233 GLY A CA 1
ATOM 1874 C C . GLY A 1 233 ? -5.443 31.382 15.084 1.00 59.59 233 GLY A C 1
ATOM 1875 O O . GLY A 1 233 ? -5.778 30.274 15.505 1.00 59.59 233 GLY A O 1
ATOM 1876 N N . THR A 1 234 ? -4.669 31.547 14.010 1.00 54.72 234 THR A N 1
ATOM 1877 C CA . THR A 1 234 ? -4.031 30.451 13.268 1.00 54.72 234 THR A CA 1
ATOM 1878 C C . THR A 1 234 ? -2.843 29.884 14.041 1.00 54.72 234 THR A C 1
ATOM 1880 O O . THR A 1 234 ? -2.287 30.506 14.957 1.00 54.72 234 THR A O 1
ATOM 1883 N N . ARG A 1 235 ? -2.437 28.654 13.719 1.00 51.12 235 ARG A N 1
ATOM 1884 C CA . ARG A 1 235 ? -1.307 28.028 14.402 1.00 51.12 235 ARG A CA 1
ATOM 1885 C C . ARG A 1 235 ? 0.009 28.684 13.954 1.00 51.12 235 ARG A C 1
ATOM 1887 O O . ARG A 1 235 ? 0.396 28.596 12.797 1.00 51.12 235 ARG A O 1
ATOM 1894 N N . ASN A 1 236 ? 0.753 29.286 14.888 1.00 41.31 236 ASN A N 1
ATOM 1895 C CA . ASN A 1 236 ? 2.122 29.752 14.630 1.00 41.31 236 ASN A CA 1
ATOM 1896 C C . ASN A 1 236 ? 3.014 28.566 14.196 1.00 41.31 236 ASN A C 1
ATOM 1898 O O . ASN A 1 236 ? 3.374 27.715 15.015 1.00 41.31 236 ASN A O 1
ATOM 1902 N N . ASN A 1 237 ? 3.395 28.529 12.915 1.00 40.09 237 ASN A N 1
ATOM 1903 C CA . ASN A 1 237 ? 4.170 27.460 12.261 1.00 40.09 237 ASN A CA 1
ATOM 1904 C C . ASN A 1 237 ? 5.628 27.302 12.751 1.00 40.09 237 ASN A C 1
ATOM 1906 O O . ASN A 1 237 ? 6.364 26.444 12.265 1.00 40.09 237 ASN A O 1
ATOM 1910 N N . ASN A 1 238 ? 6.056 28.050 13.771 1.00 35.41 238 ASN A N 1
ATOM 1911 C CA . ASN A 1 238 ? 7.440 28.027 14.260 1.00 35.41 238 ASN A CA 1
ATOM 1912 C C . ASN A 1 238 ? 7.779 26.865 15.217 1.00 35.41 238 ASN A C 1
ATOM 1914 O O . ASN A 1 238 ? 8.926 26.731 15.636 1.00 35.41 238 ASN A O 1
ATOM 1918 N N . LYS A 1 239 ? 6.835 25.965 15.538 1.00 40.94 239 LYS A N 1
ATOM 1919 C CA . LYS A 1 239 ? 7.129 24.690 16.226 1.00 40.94 239 L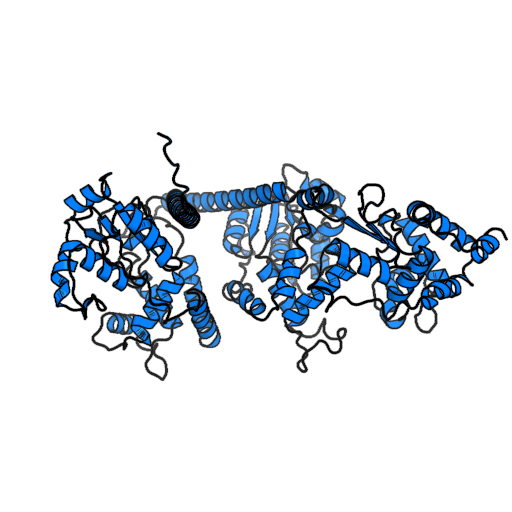YS A CA 1
ATOM 1920 C C . LYS A 1 239 ? 6.572 23.492 15.441 1.00 40.94 239 LYS A C 1
ATOM 1922 O O . LYS A 1 239 ? 5.494 22.981 15.726 1.00 40.94 239 LYS A O 1
ATOM 1927 N N . SER A 1 240 ? 7.410 23.019 14.515 1.00 40.03 240 SER A N 1
ATOM 1928 C CA . SER A 1 240 ? 7.367 21.760 13.749 1.00 40.03 240 SER A CA 1
ATOM 1929 C C . SER A 1 240 ? 6.639 21.760 12.390 1.00 40.03 240 SER A C 1
ATOM 1931 O O . SER A 1 240 ? 5.552 21.204 12.259 1.00 40.03 240 SER A O 1
ATOM 1933 N N . ASN A 1 241 ? 7.361 22.163 11.339 1.00 34.31 241 ASN A N 1
ATOM 1934 C CA . ASN A 1 241 ? 7.148 21.730 9.942 1.00 34.31 241 ASN A CA 1
ATOM 1935 C C . ASN A 1 241 ? 7.468 20.233 9.701 1.00 34.31 241 ASN A C 1
ATOM 1937 O O . ASN A 1 241 ? 7.547 19.767 8.567 1.00 34.31 241 ASN A O 1
ATOM 1941 N N . ARG A 1 242 ? 7.682 19.446 10.763 1.00 45.00 242 ARG A N 1
ATOM 1942 C CA . ARG A 1 242 ? 7.913 18.001 10.674 1.00 45.00 242 ARG A CA 1
ATOM 1943 C C . ARG A 1 242 ? 6.546 17.321 10.709 1.00 45.00 242 ARG A C 1
ATOM 1945 O O . ARG A 1 242 ? 5.788 17.536 11.656 1.00 45.00 242 ARG A O 1
ATOM 1952 N N . THR A 1 243 ? 6.216 16.518 9.695 1.00 49.94 243 THR A N 1
ATOM 1953 C CA . THR A 1 243 ? 4.927 15.810 9.641 1.00 49.94 243 THR A CA 1
ATOM 1954 C C . THR A 1 243 ? 4.691 15.064 10.958 1.00 49.94 243 THR A C 1
ATOM 1956 O O . THR A 1 243 ? 5.579 14.392 11.483 1.00 49.94 243 THR A O 1
ATOM 1959 N N . HIS A 1 244 ? 3.499 15.193 11.545 1.00 52.84 244 HIS A N 1
ATOM 1960 C CA . HIS A 1 244 ? 3.184 14.639 12.870 1.00 52.84 244 HIS A CA 1
ATOM 1961 C C . HIS A 1 244 ? 3.408 13.115 12.978 1.00 52.84 244 HIS A C 1
ATOM 1963 O O . HIS A 1 244 ? 3.571 12.585 14.081 1.00 52.84 244 HIS A O 1
ATOM 1969 N N . LEU A 1 245 ? 3.441 12.408 11.845 1.00 46.25 245 LEU A N 1
ATOM 1970 C CA . LEU A 1 245 ? 3.793 10.994 11.752 1.00 46.25 245 LEU A CA 1
ATOM 1971 C C . LEU A 1 245 ? 5.311 10.753 11.826 1.00 46.25 245 LEU A C 1
ATOM 1973 O O . LEU A 1 245 ? 5.729 9.793 12.464 1.00 46.25 245 LEU A O 1
ATOM 1977 N N . ALA A 1 246 ? 6.140 11.639 11.264 1.00 51.09 246 ALA A N 1
ATOM 1978 C CA . ALA A 1 246 ? 7.598 11.521 11.318 1.00 51.09 246 ALA A CA 1
ATOM 1979 C C . ALA A 1 246 ? 8.112 11.507 12.763 1.00 51.09 246 ALA A C 1
ATOM 1981 O O . ALA A 1 246 ? 8.929 10.662 13.103 1.00 51.09 246 ALA A O 1
ATOM 1982 N N . SER A 1 247 ? 7.543 12.333 13.651 1.00 54.31 247 SER A N 1
ATOM 1983 C CA . SER A 1 247 ? 7.913 12.301 15.073 1.00 54.31 247 SER A CA 1
ATOM 1984 C C . SER A 1 247 ? 7.559 10.990 15.780 1.00 54.31 247 SER A C 1
ATOM 1986 O O . SER A 1 247 ? 8.249 10.620 16.718 1.00 54.31 247 SER A O 1
ATOM 1988 N N . TYR A 1 248 ? 6.493 10.295 15.363 1.00 53.91 248 TYR A N 1
ATOM 1989 C CA . TYR A 1 248 ? 6.176 8.960 15.886 1.00 53.91 248 TYR A CA 1
ATOM 1990 C C . TYR A 1 248 ? 7.162 7.916 15.371 1.00 53.91 248 TYR A C 1
ATOM 1992 O O . TYR A 1 248 ? 7.640 7.092 16.144 1.00 53.91 248 TYR A O 1
ATOM 2000 N N . LEU A 1 249 ? 7.483 7.979 14.077 1.00 50.78 249 LEU A N 1
ATOM 2001 C CA . LEU A 1 249 ? 8.446 7.077 13.459 1.00 50.78 249 LEU A CA 1
ATOM 2002 C C . LEU A 1 249 ? 9.835 7.226 14.089 1.00 50.78 249 LEU A C 1
ATOM 2004 O O . LEU A 1 249 ? 10.508 6.223 14.273 1.00 50.78 249 LEU A O 1
ATOM 2008 N N . ASP A 1 250 ? 10.236 8.434 14.492 1.00 63.34 250 ASP A N 1
ATOM 2009 C CA . ASP A 1 250 ? 11.500 8.659 15.201 1.00 63.34 250 ASP A CA 1
ATOM 2010 C C . ASP A 1 250 ? 11.561 7.875 16.531 1.00 63.34 250 ASP A C 1
ATOM 2012 O O . ASP A 1 250 ? 12.489 7.088 16.720 1.00 63.34 250 ASP A O 1
ATOM 2016 N N . TYR A 1 251 ? 10.549 7.995 17.406 1.00 56.34 251 TYR A N 1
ATOM 2017 C CA . TYR A 1 251 ? 10.511 7.229 18.665 1.00 56.34 251 TYR A CA 1
ATOM 2018 C C . TYR A 1 251 ? 10.326 5.735 18.447 1.00 56.34 251 TYR A C 1
ATOM 2020 O O . TYR A 1 251 ? 10.891 4.945 19.198 1.00 56.34 251 TYR A O 1
ATOM 2028 N N . TYR A 1 252 ? 9.534 5.332 17.451 1.00 48.88 252 TYR A N 1
ATOM 2029 C CA . TYR A 1 252 ? 9.378 3.924 17.100 1.00 48.88 252 TYR A CA 1
ATOM 2030 C C . TYR A 1 252 ? 10.737 3.326 16.718 1.00 48.88 252 TYR A C 1
ATOM 2032 O O . TYR A 1 252 ? 11.126 2.316 17.291 1.00 48.88 252 TYR A O 1
ATOM 2040 N N . ASN A 1 253 ? 11.500 3.998 15.852 1.00 50.44 253 ASN A N 1
ATOM 2041 C CA . ASN A 1 253 ? 12.818 3.538 15.411 1.00 50.44 253 ASN A CA 1
ATOM 2042 C C . ASN A 1 253 ? 13.858 3.557 16.553 1.00 50.44 253 ASN A C 1
ATOM 2044 O O . ASN A 1 253 ? 14.706 2.670 16.629 1.00 50.44 253 ASN A O 1
ATOM 2048 N N . GLU A 1 254 ? 13.805 4.540 17.459 1.00 53.41 254 GLU A N 1
ATOM 2049 C CA . GLU A 1 254 ? 14.669 4.614 18.651 1.00 53.41 254 GLU A CA 1
ATOM 2050 C C . GLU A 1 254 ? 14.354 3.503 19.669 1.00 53.41 254 GLU A C 1
ATOM 2052 O O . GLU A 1 25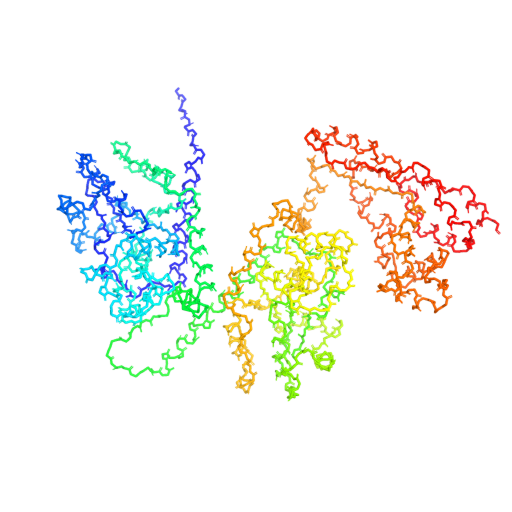4 ? 15.257 2.840 20.187 1.00 53.41 254 GLU A O 1
ATOM 2057 N N . THR A 1 255 ? 13.068 3.228 19.890 1.00 43.34 255 THR A N 1
ATOM 2058 C CA . THR A 1 255 ? 12.558 2.108 20.698 1.00 43.34 255 THR A CA 1
ATOM 2059 C C . THR A 1 255 ? 13.022 0.767 20.139 1.00 43.34 255 THR A C 1
ATOM 2061 O O . THR A 1 255 ? 13.474 -0.109 20.870 1.00 43.34 255 THR A O 1
ATOM 2064 N N . GLU A 1 256 ? 12.982 0.629 18.818 1.00 45.91 256 GLU A N 1
ATOM 2065 C CA . GLU A 1 256 ? 13.401 -0.569 18.099 1.00 45.91 256 GLU A CA 1
ATOM 2066 C C . GLU A 1 256 ? 14.904 -0.850 18.160 1.00 45.91 256 GLU A C 1
ATOM 2068 O O . GLU A 1 256 ? 15.323 -1.993 17.965 1.00 45.91 256 GLU A O 1
ATOM 2073 N N . ARG A 1 257 ? 15.713 0.194 18.369 1.00 42.19 257 ARG A N 1
ATOM 2074 C CA . ARG A 1 257 ? 17.169 0.096 18.534 1.00 42.19 257 ARG A CA 1
ATOM 2075 C C . ARG A 1 257 ? 17.569 -0.158 19.984 1.00 42.19 257 ARG A C 1
ATOM 2077 O O . ARG A 1 257 ? 18.568 -0.828 20.212 1.00 42.19 257 ARG A O 1
ATOM 2084 N N . SER A 1 258 ? 16.814 0.376 20.944 1.00 40.72 258 SER A N 1
ATOM 2085 C CA . SER A 1 258 ? 17.156 0.329 22.372 1.00 40.72 258 SER A CA 1
ATOM 2086 C C . SER A 1 258 ? 16.506 -0.833 23.132 1.00 40.72 258 SER A C 1
ATOM 2088 O O . SER A 1 258 ? 17.150 -1.400 24.012 1.00 40.72 258 SER A O 1
ATOM 2090 N N . GLN A 1 259 ? 15.263 -1.217 22.811 1.00 43.88 259 GLN A N 1
ATOM 2091 C CA . GLN A 1 259 ? 14.516 -2.291 23.490 1.00 43.88 259 GLN A CA 1
ATOM 2092 C C . GLN A 1 259 ? 13.587 -3.057 22.518 1.00 43.88 259 GLN A C 1
ATOM 2094 O O . GLN A 1 259 ? 12.375 -2.832 22.499 1.00 43.88 259 GLN A O 1
ATOM 2099 N N . PRO A 1 260 ? 14.117 -4.017 21.733 1.00 38.31 260 PRO A N 1
ATOM 2100 C CA . PRO A 1 260 ? 13.363 -4.744 20.703 1.00 38.31 260 PRO A CA 1
ATOM 2101 C C . PRO A 1 260 ? 12.151 -5.538 21.222 1.00 38.31 260 PRO A C 1
ATOM 2103 O O . PRO A 1 260 ? 11.170 -5.691 20.502 1.00 38.31 260 PRO A O 1
ATOM 2106 N N . SER A 1 261 ? 12.179 -6.014 22.474 1.00 37.88 261 SER A N 1
ATOM 2107 C CA . SER A 1 261 ? 11.056 -6.743 23.087 1.00 37.88 261 SER A CA 1
ATOM 2108 C C . SER A 1 261 ? 9.856 -5.848 23.400 1.00 37.88 261 SER A C 1
ATOM 2110 O O . SER A 1 261 ? 8.732 -6.333 23.405 1.00 37.88 261 SER A O 1
ATOM 2112 N N . ALA A 1 262 ? 10.069 -4.544 23.600 1.00 36.88 262 ALA A N 1
ATOM 2113 C CA . ALA A 1 262 ? 8.989 -3.590 23.841 1.00 36.88 262 ALA A CA 1
ATOM 2114 C C . ALA A 1 262 ? 8.185 -3.272 22.574 1.00 36.88 262 ALA A C 1
ATOM 2116 O O . ALA A 1 262 ? 7.054 -2.812 22.663 1.00 36.88 262 ALA A O 1
ATOM 2117 N N . VAL A 1 263 ? 8.741 -3.558 21.391 1.00 36.75 263 VAL A N 1
ATOM 2118 C CA . VAL A 1 263 ? 8.084 -3.370 20.088 1.00 36.75 263 VAL A CA 1
ATOM 2119 C C . VAL A 1 263 ? 6.880 -4.303 19.932 1.00 36.75 263 VAL A C 1
ATOM 2121 O O . VAL A 1 263 ? 5.904 -3.926 19.286 1.00 36.75 263 VAL A O 1
ATOM 2124 N N . LEU A 1 264 ? 6.911 -5.484 20.561 1.00 35.50 264 LEU A N 1
ATOM 2125 C CA . LEU A 1 264 ? 5.787 -6.425 20.595 1.00 35.50 264 LEU A CA 1
ATOM 2126 C C . LEU A 1 264 ? 4.587 -5.848 21.358 1.00 35.50 264 LEU A C 1
ATOM 2128 O O . LEU A 1 264 ? 3.462 -5.977 20.885 1.00 35.50 264 LEU A O 1
ATOM 2132 N N . ASP A 1 265 ? 4.831 -5.094 22.429 1.00 41.16 265 ASP A N 1
ATOM 2133 C CA . ASP A 1 265 ? 3.786 -4.380 23.172 1.00 41.16 265 ASP A CA 1
ATOM 2134 C C . ASP A 1 265 ? 3.223 -3.205 22.329 1.00 41.16 265 ASP A C 1
ATOM 2136 O O . ASP A 1 265 ? 2.022 -2.949 22.284 1.00 41.16 265 ASP A O 1
ATOM 2140 N N . ILE A 1 266 ? 4.054 -2.533 21.517 1.00 39.91 266 ILE A N 1
ATOM 2141 C CA . ILE A 1 266 ? 3.587 -1.522 20.534 1.00 39.91 266 ILE A CA 1
ATOM 2142 C C . ILE A 1 266 ? 2.694 -2.146 19.450 1.00 39.91 266 ILE A C 1
ATOM 2144 O O . ILE A 1 266 ? 1.748 -1.520 18.961 1.00 39.91 266 ILE A O 1
ATOM 2148 N N . ILE A 1 267 ? 3.001 -3.376 19.044 1.00 35.91 267 ILE A N 1
ATOM 2149 C CA . ILE A 1 267 ? 2.200 -4.148 18.091 1.00 35.91 267 ILE A CA 1
A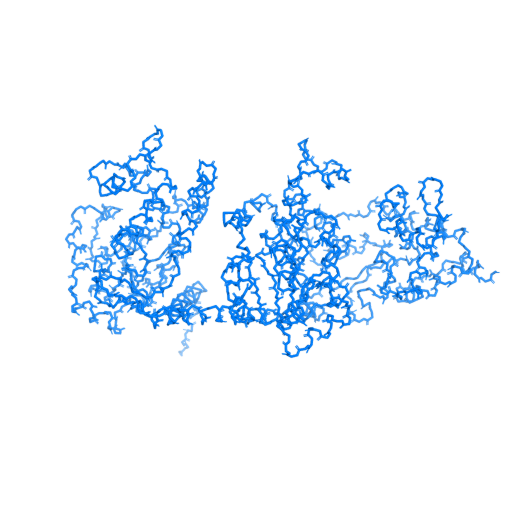TOM 2150 C C . ILE A 1 267 ? 0.873 -4.576 18.733 1.00 35.91 267 ILE A C 1
ATOM 2152 O O . ILE A 1 267 ? -0.155 -4.518 18.062 1.00 35.91 267 ILE A O 1
ATOM 2156 N N . GLU A 1 268 ? 0.869 -4.887 20.028 1.00 36.69 268 GLU A N 1
ATOM 2157 C CA . GLU A 1 268 ? -0.335 -5.180 20.810 1.00 36.69 268 GLU A CA 1
ATOM 2158 C C . GLU A 1 268 ? -1.293 -3.976 20.865 1.00 36.69 268 GLU A C 1
ATOM 2160 O O . GLU A 1 268 ? -2.497 -4.131 20.672 1.00 36.69 268 GLU A O 1
ATOM 2165 N N . LEU A 1 269 ? -0.770 -2.743 20.949 1.00 40.88 269 LEU A N 1
ATOM 2166 C CA . LEU A 1 269 ? -1.576 -1.525 20.762 1.00 40.88 269 LEU A CA 1
ATOM 2167 C C . LEU A 1 269 ? -2.184 -1.434 19.352 1.00 40.88 269 LEU A C 1
ATOM 2169 O O . LEU A 1 269 ? -3.299 -0.947 19.199 1.00 40.88 269 LEU A O 1
ATOM 2173 N N . LYS A 1 270 ? -1.502 -1.910 18.304 1.00 34.72 270 LYS A N 1
ATOM 2174 C CA . LYS A 1 270 ? -2.051 -1.968 16.932 1.00 34.72 270 LYS A CA 1
ATOM 2175 C C . LYS A 1 270 ? -3.186 -2.997 16.804 1.00 34.72 270 LYS A C 1
ATOM 2177 O O . LYS A 1 270 ? -4.090 -2.781 15.999 1.00 34.72 270 LYS A O 1
ATOM 2182 N N . GLU A 1 271 ? -3.146 -4.076 17.589 1.00 32.81 271 GLU A N 1
ATOM 2183 C CA . GLU A 1 271 ? -4.140 -5.164 17.594 1.00 32.81 271 GLU A CA 1
ATOM 2184 C C . GLU A 1 271 ? -5.293 -4.961 18.589 1.00 32.81 271 GLU A C 1
ATOM 2186 O O . GLU A 1 271 ? -6.346 -5.562 18.407 1.00 32.81 271 GLU A O 1
ATOM 2191 N N . GLN A 1 272 ? -5.158 -4.064 19.571 1.00 37.12 272 GLN A N 1
ATOM 2192 C CA . GLN A 1 272 ? -6.223 -3.685 20.518 1.00 37.12 272 GLN A CA 1
ATOM 2193 C C . GLN A 1 272 ? -7.056 -2.460 20.078 1.00 37.12 272 GLN A C 1
ATOM 2195 O O . GLN A 1 272 ? -7.980 -2.049 20.783 1.00 37.12 272 GLN A O 1
ATOM 2200 N N . PHE A 1 273 ? -6.784 -1.892 18.893 1.00 38.41 273 PHE A N 1
ATOM 2201 C CA . PHE A 1 273 ? -7.617 -0.856 18.255 1.00 38.41 273 PHE A CA 1
ATOM 2202 C C . PHE A 1 273 ? -8.462 -1.279 17.025 1.00 38.41 273 PHE A C 1
ATOM 2204 O O . PHE A 1 273 ? -8.753 -0.420 16.185 1.00 38.41 273 PHE A O 1
ATOM 2211 N N . PRO A 1 274 ? -8.963 -2.520 16.889 1.00 26.08 274 PRO A N 1
ATOM 2212 C CA . PRO A 1 274 ? -10.223 -2.759 16.206 1.00 26.08 274 PRO A CA 1
ATOM 2213 C C . PRO A 1 274 ? -11.402 -2.552 17.180 1.00 26.08 274 PRO A C 1
ATOM 2215 O O . PRO A 1 274 ? -11.397 -2.985 18.326 1.00 26.08 274 PRO A O 1
ATOM 2218 N N . ALA A 1 275 ? -12.415 -1.819 16.722 1.00 26.56 275 ALA A N 1
ATOM 2219 C CA . ALA A 1 275 ? -13.833 -2.182 16.830 1.00 26.56 275 ALA A CA 1
ATOM 2220 C C . ALA A 1 275 ? -14.197 -3.470 17.614 1.00 26.56 275 ALA A C 1
ATOM 2222 O O . ALA A 1 275 ? -13.642 -4.522 17.304 1.00 26.56 275 ALA A O 1
ATOM 2223 N N . PRO A 1 276 ? -15.148 -3.431 18.568 1.00 33.56 276 PRO A N 1
ATOM 2224 C CA . PRO A 1 276 ? -15.204 -4.360 19.685 1.00 33.56 276 PRO A CA 1
ATOM 2225 C C . PRO A 1 276 ? -15.804 -5.724 19.321 1.00 33.56 276 PRO A C 1
ATOM 2227 O O . PRO A 1 276 ? -16.850 -5.814 18.683 1.00 33.56 276 PRO A O 1
ATOM 2230 N N . SER A 1 277 ? -15.224 -6.776 19.894 1.00 26.59 277 SER A N 1
ATOM 2231 C CA . SER A 1 277 ? -16.009 -7.853 20.497 1.00 26.59 277 SER A CA 1
ATOM 2232 C C . SER A 1 277 ? -16.649 -7.322 21.787 1.00 26.59 277 SER A C 1
ATOM 2234 O O . SER A 1 277 ? -15.983 -6.698 22.618 1.00 26.59 277 SER A O 1
ATOM 2236 N N . THR A 1 278 ? -17.958 -7.501 21.931 1.00 31.03 278 THR A N 1
ATOM 2237 C CA . THR A 1 278 ? -18.763 -6.948 23.021 1.00 31.03 278 THR A CA 1
ATOM 2238 C C . THR A 1 278 ? -18.570 -7.664 24.360 1.00 31.03 278 THR A C 1
ATOM 2240 O O . THR A 1 278 ? -18.643 -8.884 24.449 1.00 31.03 278 THR A O 1
ATOM 2243 N N . THR A 1 279 ? -18.453 -6.806 25.381 1.00 31.52 279 THR A N 1
ATOM 2244 C CA . THR A 1 279 ? -18.850 -6.918 26.800 1.00 31.52 279 THR A CA 1
ATOM 2245 C C . THR A 1 279 ? -18.026 -7.743 27.795 1.00 31.52 279 THR A C 1
ATOM 2247 O O . THR A 1 279 ? -18.145 -8.952 27.929 1.00 31.52 279 THR A O 1
ATOM 2250 N N . SER A 1 280 ? -17.275 -6.952 28.571 1.00 29.70 280 SER A N 1
ATOM 2251 C CA . SER A 1 280 ? -17.006 -6.998 30.012 1.00 29.70 280 SER A CA 1
ATOM 2252 C C . SER A 1 280 ? -17.814 -7.975 30.868 1.00 29.70 280 SER A C 1
ATOM 2254 O O . SER A 1 280 ? -19.037 -7.866 30.973 1.00 29.70 280 SER A O 1
ATOM 2256 N N . ALA A 1 281 ? -17.072 -8.767 31.637 1.00 24.30 281 ALA A N 1
ATOM 2257 C CA . ALA A 1 281 ? -17.504 -9.281 32.922 1.00 24.30 281 ALA A CA 1
ATOM 2258 C C . ALA A 1 281 ? -17.641 -8.134 33.941 1.00 24.30 281 ALA A C 1
ATOM 2260 O O . ALA A 1 281 ? -16.696 -7.390 34.198 1.00 24.30 281 ALA A O 1
ATOM 2261 N N . SER A 1 282 ? -18.808 -8.045 34.569 1.00 25.78 282 SER A N 1
ATOM 2262 C CA . SER A 1 282 ? -18.893 -7.811 36.007 1.00 25.78 282 SER A CA 1
ATOM 2263 C C . SER A 1 282 ? -19.752 -8.930 36.574 1.00 25.78 282 SER A C 1
ATOM 2265 O O . SER A 1 282 ? -20.845 -9.171 36.064 1.00 25.78 282 SER A O 1
ATOM 2267 N N . THR A 1 283 ? -19.233 -9.567 37.623 1.00 28.75 283 THR A N 1
ATOM 2268 C CA . THR A 1 283 ? -19.833 -10.637 38.438 1.00 28.75 283 THR A CA 1
ATOM 2269 C C . THR A 1 283 ? -20.084 -11.969 37.722 1.00 28.75 283 THR A C 1
ATOM 2271 O O . THR A 1 283 ? -20.757 -12.046 36.699 1.00 28.75 283 THR A O 1
ATOM 2274 N N . GLY A 1 284 ? -19.470 -13.020 38.277 1.00 36.00 284 GLY A N 1
ATOM 2275 C CA . GLY A 1 284 ? -19.357 -14.354 37.698 1.00 36.00 284 GLY A CA 1
ATOM 2276 C C . GLY A 1 284 ? -20.653 -14.874 37.087 1.00 36.00 284 GLY A C 1
ATOM 2277 O O . GLY A 1 284 ? -21.659 -15.050 37.764 1.00 36.00 284 GLY A O 1
ATOM 2278 N N . SER A 1 285 ? -20.596 -15.148 35.793 1.00 33.97 285 SER A N 1
ATOM 2279 C CA . SER A 1 285 ? -21.563 -15.978 35.089 1.00 33.97 285 SER A CA 1
ATOM 2280 C C . SER A 1 285 ? -20.764 -16.840 34.118 1.00 33.97 285 SER A C 1
ATOM 2282 O O . SER A 1 285 ? -19.944 -16.341 33.349 1.00 33.97 285 SER A O 1
ATOM 2284 N N . ASN A 1 286 ? -20.918 -18.157 34.246 1.00 33.00 286 ASN A N 1
ATOM 2285 C CA . ASN A 1 286 ? -20.218 -19.139 33.428 1.00 33.00 286 ASN A CA 1
ATOM 2286 C C . ASN A 1 286 ? -20.497 -18.861 31.945 1.00 33.00 286 ASN A C 1
ATOM 2288 O O . ASN A 1 286 ? -21.653 -18.892 31.527 1.00 33.00 286 ASN A O 1
ATOM 2292 N N . ILE A 1 287 ? -19.440 -18.594 31.168 1.00 37.88 287 ILE A N 1
ATOM 2293 C CA . ILE A 1 287 ? -19.511 -18.442 29.708 1.00 37.88 287 ILE A CA 1
ATOM 2294 C C . ILE A 1 287 ? -20.121 -19.725 29.146 1.00 37.88 287 ILE A C 1
ATOM 2296 O O . ILE A 1 287 ? -19.558 -20.810 29.310 1.00 37.88 287 ILE A O 1
ATOM 2300 N N . THR A 1 288 ? -21.286 -19.620 28.509 1.00 47.66 288 THR A N 1
ATOM 2301 C CA . THR A 1 288 ? -21.976 -20.797 27.988 1.00 47.66 288 THR A CA 1
ATOM 2302 C C . THR A 1 288 ? -21.388 -21.206 26.638 1.00 47.66 288 THR A C 1
ATOM 2304 O O . THR A 1 288 ? -20.826 -20.400 25.894 1.00 47.66 288 THR A O 1
ATOM 2307 N N . GLN A 1 289 ? -21.555 -22.474 26.264 1.00 45.44 289 GLN A N 1
ATOM 2308 C CA . GLN A 1 289 ? -21.133 -22.986 24.955 1.00 45.44 289 GLN A CA 1
ATOM 2309 C C . GLN A 1 289 ? -21.814 -22.237 23.786 1.00 45.44 289 GLN A C 1
ATOM 2311 O O . GLN A 1 289 ? -21.256 -22.148 22.693 1.00 45.44 289 GLN A O 1
ATOM 2316 N N . ARG A 1 290 ? -22.994 -21.645 24.033 1.00 44.00 290 ARG A N 1
ATOM 2317 C CA . ARG A 1 290 ? -23.709 -20.779 23.084 1.00 44.00 290 ARG A CA 1
ATOM 2318 C C . ARG A 1 290 ? -23.017 -19.430 22.880 1.00 44.00 290 ARG A C 1
ATOM 2320 O O . ARG A 1 290 ? -22.965 -18.968 21.745 1.00 44.00 290 ARG A O 1
ATOM 2327 N N . ASP A 1 291 ? -22.443 -18.838 23.926 1.00 40.38 291 ASP A N 1
ATOM 2328 C CA . ASP A 1 291 ? -21.727 -17.556 23.831 1.00 40.38 291 ASP A CA 1
ATOM 2329 C C . ASP A 1 291 ? -20.426 -17.702 23.029 1.00 40.38 291 ASP A C 1
ATOM 2331 O O . ASP A 1 291 ? -20.108 -16.864 22.184 1.00 40.38 291 ASP A O 1
ATOM 2335 N N . LEU A 1 292 ? -19.717 -18.821 23.219 1.00 44.44 292 LEU A N 1
ATOM 2336 C CA . LEU A 1 292 ? -18.543 -19.180 22.415 1.00 44.44 292 LEU A CA 1
ATOM 2337 C C . LEU A 1 292 ? -18.909 -19.407 20.942 1.00 44.44 292 LEU A C 1
ATOM 2339 O O . LEU A 1 292 ? -18.208 -18.922 20.056 1.00 44.44 292 LEU A O 1
ATOM 2343 N N . ALA A 1 293 ? -20.024 -20.091 20.670 1.00 51.00 293 ALA A N 1
ATOM 2344 C CA . ALA A 1 293 ? -20.507 -20.303 19.306 1.00 51.00 293 ALA A CA 1
ATOM 2345 C C . ALA A 1 293 ? -20.921 -18.986 18.620 1.00 51.00 293 ALA A C 1
ATOM 2347 O O . ALA A 1 293 ? -20.620 -18.782 17.444 1.00 51.00 293 ALA A O 1
ATOM 2348 N N . ALA A 1 294 ? -21.558 -18.066 19.351 1.00 48.91 294 ALA A N 1
ATOM 2349 C CA . ALA A 1 294 ? -21.942 -16.753 18.835 1.00 48.91 294 ALA A CA 1
ATOM 2350 C C . ALA A 1 294 ? -20.723 -15.859 18.536 1.00 48.91 294 ALA A C 1
ATOM 2352 O O . ALA A 1 294 ? -20.688 -15.171 17.508 1.00 48.91 294 ALA A O 1
ATOM 2353 N N . ALA A 1 295 ? -19.703 -15.889 19.398 1.00 44.03 295 ALA A N 1
ATOM 2354 C CA . ALA A 1 295 ? -18.441 -15.189 19.170 1.00 44.03 295 ALA A CA 1
ATOM 2355 C C . ALA A 1 295 ? -17.689 -15.749 17.950 1.00 44.03 295 ALA A C 1
ATOM 2357 O O . ALA A 1 295 ? -17.191 -14.977 17.127 1.00 44.03 295 ALA A O 1
ATOM 2358 N N . GLU A 1 296 ? -17.668 -17.076 17.791 1.00 63.84 296 GLU A N 1
ATOM 2359 C CA . GLU A 1 296 ? -17.038 -17.746 16.649 1.00 63.84 296 GLU A CA 1
ATOM 2360 C C . GLU A 1 296 ? -17.727 -17.392 15.327 1.00 63.84 296 GLU A C 1
ATOM 2362 O O . GLU A 1 296 ? -17.063 -17.048 14.350 1.00 63.84 296 GLU A O 1
ATOM 2367 N N . GLU A 1 297 ? -19.061 -17.395 15.308 1.00 67.44 297 GLU A N 1
ATOM 2368 C CA . GLU A 1 297 ? -19.855 -17.000 14.143 1.00 67.44 297 GLU A CA 1
ATOM 2369 C C . GLU A 1 297 ? -19.640 -15.522 13.781 1.00 67.44 297 GLU A C 1
ATOM 2371 O O . GLU A 1 297 ? -19.508 -15.169 12.607 1.00 67.44 297 GLU A O 1
ATOM 2376 N N . THR A 1 298 ? -19.539 -14.644 14.782 1.00 58.44 298 THR A N 1
ATOM 2377 C CA . THR A 1 298 ? -19.257 -13.215 14.569 1.00 58.44 298 THR A CA 1
ATOM 2378 C C . THR A 1 298 ? -17.864 -13.004 13.971 1.00 58.44 298 THR A C 1
ATOM 2380 O O . THR A 1 298 ? -17.705 -12.252 13.003 1.00 58.44 298 THR A O 1
ATOM 2383 N N . TRP A 1 299 ? -16.853 -13.701 14.498 1.00 74.69 299 TRP A N 1
ATOM 2384 C CA . TRP A 1 299 ? -15.501 -13.690 13.943 1.00 74.69 299 TRP A CA 1
ATOM 2385 C C . TRP A 1 299 ? -15.492 -14.214 12.500 1.00 74.69 299 TRP A C 1
ATOM 2387 O O . TRP A 1 299 ? -14.958 -13.539 11.616 1.00 74.69 299 TRP A O 1
ATOM 2397 N N . ARG A 1 300 ? -16.164 -15.341 12.232 1.00 71.19 300 ARG A N 1
ATOM 2398 C CA . ARG A 1 300 ? -16.282 -15.950 10.897 1.00 71.19 300 ARG A CA 1
ATOM 2399 C C . ARG A 1 300 ? -16.849 -14.967 9.870 1.00 71.19 300 ARG A C 1
ATOM 2401 O O . ARG A 1 300 ? -16.221 -14.740 8.835 1.00 71.19 300 ARG A O 1
ATOM 2408 N N . ARG A 1 301 ? -17.959 -14.292 10.194 1.00 72.31 301 ARG A N 1
ATOM 2409 C CA . ARG A 1 301 ? -18.565 -13.255 9.334 1.00 72.31 301 ARG A CA 1
ATOM 2410 C C . ARG A 1 301 ? -17.625 -12.082 9.071 1.00 72.31 301 ARG A C 1
ATOM 2412 O O . ARG A 1 301 ? -17.598 -11.540 7.966 1.00 72.31 301 ARG A O 1
ATOM 2419 N N . SER A 1 302 ? -16.832 -11.679 10.065 1.00 66.75 302 SER A N 1
ATOM 2420 C CA . SER A 1 302 ? -15.863 -10.589 9.897 1.00 66.75 302 SER A CA 1
ATOM 2421 C C . SER A 1 302 ? -14.766 -10.937 8.880 1.00 66.75 302 SER A C 1
ATOM 2423 O O . SER A 1 302 ? -14.373 -10.089 8.072 1.00 66.75 302 SER A O 1
ATOM 2425 N N . ILE A 1 303 ? -14.309 -12.193 8.878 1.00 73.25 303 ILE A N 1
ATOM 2426 C CA . ILE A 1 303 ? -13.305 -12.696 7.941 1.00 73.25 303 ILE A CA 1
ATOM 2427 C C . ILE A 1 303 ? -13.909 -12.887 6.544 1.00 73.25 303 ILE A C 1
ATOM 2429 O O . ILE A 1 303 ? -13.286 -12.514 5.549 1.00 73.25 303 ILE A O 1
ATOM 2433 N N . GLU A 1 304 ? -15.149 -13.369 6.450 1.00 83.06 304 GLU A N 1
ATOM 2434 C CA . GLU A 1 304 ? -15.899 -13.452 5.189 1.00 83.06 304 GLU A CA 1
ATOM 2435 C C . GLU A 1 304 ? -16.043 -12.084 4.520 1.00 83.06 304 GLU A C 1
ATOM 2437 O O . GLU A 1 304 ? -15.706 -11.933 3.340 1.00 83.06 304 GLU A O 1
ATOM 2442 N N . ARG A 1 305 ? -16.445 -11.063 5.290 1.00 78.06 305 ARG A N 1
ATOM 2443 C CA . ARG A 1 305 ? -16.522 -9.676 4.812 1.00 78.06 305 ARG A CA 1
ATOM 2444 C C . ARG A 1 305 ? -15.167 -9.187 4.307 1.00 78.06 305 ARG A C 1
ATOM 2446 O O . ARG A 1 305 ? -15.077 -8.649 3.208 1.00 78.06 305 ARG A O 1
ATOM 2453 N N . ARG A 1 306 ? -14.093 -9.430 5.062 1.00 82.94 306 ARG A N 1
ATOM 2454 C CA . ARG A 1 306 ? -12.722 -9.074 4.660 1.00 82.94 306 ARG A CA 1
ATOM 2455 C C . ARG A 1 306 ? -12.326 -9.728 3.332 1.00 82.94 306 ARG A C 1
ATOM 2457 O O . ARG A 1 306 ? -11.690 -9.078 2.502 1.00 82.94 306 ARG A O 1
ATOM 2464 N N . PHE A 1 307 ? -12.649 -11.002 3.113 1.00 86.62 307 PHE A N 1
ATOM 2465 C CA . PHE A 1 307 ? -12.349 -11.658 1.837 1.00 86.62 307 PHE A CA 1
ATOM 2466 C C . PHE A 1 307 ? -13.203 -11.118 0.691 1.00 86.62 307 PHE A C 1
ATOM 2468 O O . PHE A 1 307 ? -12.670 -10.941 -0.404 1.00 86.62 307 PHE A O 1
ATOM 2475 N N . ALA A 1 308 ? -14.470 -10.781 0.944 1.00 84.25 308 ALA A N 1
ATOM 2476 C CA . ALA A 1 308 ? -15.314 -10.096 -0.031 1.00 84.25 308 ALA A CA 1
ATOM 2477 C C . ALA A 1 308 ? -14.716 -8.742 -0.447 1.00 84.25 308 ALA A C 1
ATOM 2479 O O . ALA A 1 308 ? -14.512 -8.515 -1.635 1.00 84.25 308 ALA A O 1
ATOM 2480 N N . GLU A 1 309 ? -14.314 -7.907 0.514 1.00 83.69 309 GLU A N 1
ATOM 2481 C CA . GLU A 1 309 ? -13.653 -6.618 0.262 1.00 83.69 309 GLU A CA 1
ATOM 2482 C C . GLU A 1 309 ? -12.351 -6.774 -0.543 1.00 83.69 309 GLU A C 1
ATOM 2484 O O . GLU A 1 309 ? -12.068 -5.987 -1.445 1.00 83.69 309 GLU A O 1
ATOM 2489 N N . ARG A 1 310 ? -11.542 -7.803 -0.252 1.00 89.88 310 ARG A N 1
ATOM 2490 C CA . ARG A 1 310 ? -10.306 -8.077 -1.008 1.00 89.88 310 ARG A CA 1
ATOM 2491 C C . ARG A 1 310 ? -10.594 -8.456 -2.457 1.00 89.88 310 ARG A C 1
ATOM 2493 O O . ARG A 1 310 ? -9.883 -7.983 -3.341 1.00 89.88 310 ARG A O 1
ATOM 2500 N N . ARG A 1 311 ? -11.597 -9.307 -2.695 1.00 91.12 311 ARG A N 1
ATOM 2501 C CA . ARG A 1 311 ? -12.014 -9.696 -4.050 1.00 91.12 311 ARG A CA 1
ATOM 2502 C C . ARG A 1 311 ? -12.561 -8.497 -4.814 1.00 91.12 311 ARG A C 1
ATOM 2504 O O . ARG A 1 311 ? -12.156 -8.296 -5.952 1.00 91.12 311 ARG A O 1
ATOM 2511 N N . GLU A 1 312 ? -13.396 -7.685 -4.171 1.00 87.56 312 GLU A N 1
ATOM 2512 C CA . GLU A 1 312 ? -13.955 -6.466 -4.762 1.00 87.56 312 GLU A CA 1
ATOM 2513 C C . GLU A 1 312 ? -12.858 -5.474 -5.142 1.00 87.56 312 GLU A C 1
ATOM 2515 O O . GLU A 1 312 ? -12.790 -5.020 -6.275 1.00 87.56 312 GLU A O 1
ATOM 2520 N N . SER A 1 313 ? -11.920 -5.216 -4.229 1.00 84.50 313 SER A N 1
ATOM 2521 C CA . SER A 1 313 ? -10.793 -4.318 -4.485 1.00 84.50 313 SER A CA 1
ATOM 2522 C C . SER A 1 313 ? -9.926 -4.782 -5.658 1.00 84.50 313 SER A C 1
ATOM 2524 O O . SER A 1 313 ? -9.469 -3.953 -6.445 1.00 84.50 313 SER A O 1
ATOM 2526 N N . VAL A 1 314 ? -9.688 -6.093 -5.788 1.00 84.69 314 VAL A N 1
ATOM 2527 C CA . VAL A 1 314 ? -8.971 -6.640 -6.946 1.00 84.69 314 VAL A CA 1
ATOM 2528 C C . VAL A 1 314 ? -9.807 -6.502 -8.211 1.00 84.69 314 VAL A C 1
ATOM 2530 O O . VAL A 1 314 ? -9.263 -6.054 -9.213 1.00 84.69 314 VAL A O 1
ATOM 2533 N N . ARG A 1 315 ? -11.102 -6.835 -8.172 1.00 84.31 315 ARG A N 1
ATOM 2534 C CA . ARG A 1 315 ? -11.999 -6.739 -9.330 1.00 84.31 315 ARG A CA 1
ATOM 2535 C C . ARG A 1 315 ? -12.074 -5.310 -9.859 1.00 84.31 315 ARG A C 1
ATOM 2537 O O . ARG A 1 315 ? -11.705 -5.099 -11.007 1.00 84.31 315 ARG A O 1
ATOM 2544 N N . ALA A 1 316 ? -12.411 -4.348 -9.002 1.00 80.62 316 ALA A N 1
ATOM 2545 C CA . ALA A 1 316 ? -12.496 -2.934 -9.356 1.00 80.62 316 ALA A CA 1
ATOM 2546 C C . ALA A 1 316 ? -11.186 -2.429 -9.983 1.00 80.62 316 ALA A C 1
ATOM 2548 O O . ALA A 1 316 ? -11.181 -1.797 -11.035 1.00 80.62 316 ALA A O 1
ATOM 2549 N N . ARG A 1 317 ? -10.029 -2.791 -9.407 1.00 80.12 317 ARG A N 1
ATOM 2550 C CA . ARG A 1 317 ? -8.739 -2.377 -9.978 1.00 80.12 317 ARG A CA 1
ATOM 2551 C C . ARG A 1 317 ? -8.396 -3.110 -11.277 1.00 80.12 317 ARG A C 1
ATOM 2553 O O . ARG A 1 317 ? -7.680 -2.565 -12.109 1.00 80.12 317 ARG A O 1
ATOM 2560 N N . CYS A 1 318 ? -8.868 -4.337 -11.456 1.00 75.69 318 CYS A N 1
ATOM 2561 C CA . CYS A 1 318 ? -8.705 -5.091 -12.694 1.00 75.69 318 CYS A CA 1
ATOM 2562 C C . CYS A 1 318 ? -9.617 -4.588 -13.820 1.00 75.69 318 CYS A C 1
ATOM 2564 O O . CYS A 1 318 ? -9.240 -4.733 -14.978 1.00 75.69 318 CYS A O 1
ATOM 2566 N N . GLU A 1 319 ? -10.752 -3.964 -13.506 1.00 75.81 319 GLU A N 1
ATOM 2567 C CA . GLU A 1 319 ? -11.597 -3.263 -14.483 1.00 75.81 319 GLU A CA 1
ATOM 2568 C C . GLU A 1 319 ? -10.892 -2.011 -15.024 1.00 75.81 319 GLU A C 1
ATOM 2570 O O . GLU A 1 319 ? -10.849 -1.805 -16.232 1.00 75.81 319 GLU A O 1
ATOM 2575 N N . GLU A 1 320 ? -10.224 -1.244 -14.158 1.00 63.12 320 GLU A N 1
ATOM 2576 C CA . GLU A 1 320 ? -9.410 -0.086 -14.566 1.00 63.12 320 GLU A CA 1
ATOM 2577 C C . GLU A 1 320 ? -8.138 -0.483 -15.342 1.00 63.12 320 GLU A C 1
ATOM 2579 O O . GLU A 1 320 ? -7.656 0.241 -16.218 1.00 63.12 320 GLU A O 1
ATOM 2584 N N . VAL A 1 321 ? -7.537 -1.623 -14.977 1.00 56.75 321 VAL A N 1
ATOM 2585 C CA . VAL A 1 321 ? -6.225 -2.038 -15.491 1.00 56.75 321 VAL A CA 1
ATOM 2586 C C . VAL A 1 321 ? -6.326 -3.025 -16.666 1.00 56.75 321 VAL A C 1
ATOM 2588 O O . VAL A 1 321 ? -5.376 -3.172 -17.426 1.00 56.75 321 VAL A O 1
ATOM 2591 N N . GLY A 1 322 ? -7.458 -3.689 -16.878 1.00 55.44 322 GLY A N 1
ATOM 2592 C CA . GLY A 1 322 ? -7.607 -4.730 -17.896 1.00 55.44 322 GLY A CA 1
ATOM 2593 C C . GLY A 1 322 ? -6.703 -5.964 -17.681 1.00 55.44 322 GLY A C 1
ATOM 2594 O O . GLY A 1 322 ? -5.820 -5.995 -16.812 1.00 55.44 322 GLY A O 1
ATOM 2595 N N . PRO A 1 323 ? -6.905 -7.043 -18.459 1.00 53.16 323 PRO A N 1
ATOM 2596 C CA . PRO A 1 323 ? -6.084 -8.245 -18.361 1.00 53.16 323 PRO A CA 1
ATOM 2597 C C . PRO A 1 323 ? -4.669 -7.996 -18.907 1.00 53.16 323 PRO A C 1
ATOM 2599 O O . PRO A 1 323 ? -4.485 -7.522 -20.027 1.00 53.16 323 PRO A O 1
ATOM 2602 N N . TYR A 1 324 ? -3.638 -8.356 -18.134 1.00 54.09 324 TYR A N 1
ATOM 2603 C CA . TYR A 1 324 ? -2.252 -8.283 -18.607 1.00 54.09 324 TYR A CA 1
ATOM 2604 C C . TYR A 1 324 ? -2.022 -9.257 -19.783 1.00 54.09 324 TYR A C 1
ATOM 2606 O O . TYR A 1 324 ? -2.448 -10.409 -19.702 1.00 54.09 324 TYR A O 1
ATOM 2614 N N . PRO A 1 325 ? -1.256 -8.873 -20.825 1.00 47.56 325 PRO A N 1
ATOM 2615 C CA . PRO A 1 325 ? -1.067 -9.659 -22.056 1.00 47.56 325 PRO A CA 1
ATOM 2616 C C . PRO A 1 325 ? -0.220 -10.938 -21.886 1.00 47.56 325 PRO A C 1
ATOM 2618 O O . PRO A 1 325 ? 0.167 -11.579 -22.864 1.00 47.56 325 PRO A O 1
ATOM 2621 N N . TYR A 1 326 ? 0.114 -11.328 -20.654 1.00 50.25 326 TYR A N 1
ATOM 2622 C CA . TYR A 1 326 ? 0.887 -12.535 -20.383 1.00 50.25 326 TYR A CA 1
ATOM 2623 C C . TYR A 1 326 ? -0.048 -13.713 -20.131 1.00 50.25 326 TYR A C 1
ATOM 2625 O O . TYR A 1 326 ? -0.833 -13.696 -19.187 1.00 50.25 326 TYR A O 1
ATOM 2633 N N . SER A 1 327 ? 0.094 -14.789 -20.912 1.00 51.06 327 SER A N 1
ATOM 2634 C CA . SER A 1 327 ? -0.611 -16.036 -20.613 1.00 51.06 327 SER A CA 1
ATOM 2635 C C . SER A 1 327 ? -0.224 -16.507 -19.206 1.00 51.06 327 SER A C 1
ATOM 2637 O O . SER A 1 327 ? 0.957 -16.792 -18.953 1.00 51.06 327 SER A O 1
ATOM 2639 N N . VAL A 1 328 ? -1.214 -16.637 -18.323 1.00 50.16 328 VAL A N 1
ATOM 2640 C CA . VAL A 1 328 ? -1.084 -17.207 -16.971 1.00 50.16 328 VAL A CA 1
ATOM 2641 C C . VAL A 1 328 ? -0.222 -18.477 -17.004 1.00 50.16 328 VAL A C 1
ATOM 2643 O O . VAL A 1 328 ? 0.718 -18.648 -16.231 1.00 50.16 328 VAL A O 1
ATOM 2646 N N . TYR A 1 329 ? -0.447 -19.322 -18.004 1.00 53.12 329 TYR A N 1
ATOM 2647 C CA . TYR A 1 329 ? 0.124 -20.661 -18.106 1.00 53.12 329 TYR A CA 1
ATOM 2648 C C . TYR A 1 329 ? 1.646 -20.724 -18.321 1.00 53.12 329 TYR A C 1
ATOM 2650 O O . TYR A 1 329 ? 2.285 -21.673 -17.862 1.00 53.12 329 TYR A O 1
ATOM 2658 N N . ARG A 1 330 ? 2.268 -19.726 -18.967 1.00 50.34 330 ARG A N 1
ATOM 2659 C CA . ARG A 1 330 ? 3.691 -19.807 -19.367 1.00 50.34 330 ARG A CA 1
ATOM 2660 C C . ARG A 1 330 ? 4.667 -19.394 -18.260 1.00 50.34 330 ARG A C 1
ATOM 2662 O O . ARG A 1 330 ? 5.784 -19.906 -18.217 1.00 50.34 330 ARG A O 1
ATOM 2669 N N . THR A 1 331 ? 4.248 -18.512 -17.349 1.00 49.31 331 THR A N 1
ATOM 2670 C CA . THR A 1 331 ? 5.116 -17.936 -16.298 1.00 49.31 331 THR A CA 1
ATOM 2671 C C . THR A 1 331 ? 4.624 -18.200 -14.875 1.00 49.31 331 THR A C 1
ATOM 2673 O O . THR A 1 331 ? 5.447 -18.218 -13.958 1.00 49.31 331 THR A O 1
ATOM 2676 N N . ALA A 1 332 ? 3.324 -18.455 -14.683 1.00 55.53 332 ALA A N 1
ATOM 2677 C CA . ALA A 1 332 ? 2.719 -18.601 -13.361 1.00 55.53 332 ALA A CA 1
ATOM 2678 C C . ALA A 1 332 ? 2.742 -20.041 -12.820 1.00 55.53 332 ALA A C 1
ATOM 2680 O O . ALA A 1 332 ? 2.672 -20.231 -11.609 1.00 55.53 332 ALA A O 1
ATOM 2681 N N . ARG A 1 333 ? 2.920 -21.068 -13.675 1.00 64.69 333 ARG A N 1
ATOM 2682 C CA . ARG A 1 333 ? 2.848 -22.493 -13.270 1.00 64.69 333 ARG A CA 1
ATOM 2683 C C . ARG A 1 333 ? 3.712 -22.832 -12.057 1.00 64.69 333 ARG A C 1
ATOM 2685 O O . ARG A 1 333 ? 3.298 -23.601 -11.200 1.00 64.69 333 ARG A O 1
ATOM 2692 N N . MET A 1 334 ? 4.912 -22.258 -11.972 1.00 69.94 334 MET A N 1
ATOM 2693 C CA . MET A 1 334 ? 5.845 -22.546 -10.875 1.00 69.94 334 MET A CA 1
ATOM 2694 C C . MET A 1 334 ? 5.388 -22.009 -9.514 1.00 69.94 334 MET A C 1
ATOM 2696 O O . MET A 1 334 ? 5.985 -22.366 -8.501 1.00 69.94 334 MET A O 1
ATOM 2700 N N . SER A 1 335 ? 4.370 -21.153 -9.493 1.00 85.44 335 SER A N 1
ATOM 2701 C CA . SER A 1 335 ? 3.811 -20.550 -8.287 1.00 85.44 335 SER A CA 1
ATOM 2702 C C . SER A 1 335 ? 2.478 -21.158 -7.870 1.00 85.44 335 SER A C 1
ATOM 2704 O O . SER A 1 335 ? 2.046 -20.875 -6.759 1.00 85.44 335 SER A O 1
ATOM 2706 N N . PHE A 1 336 ? 1.861 -22.008 -8.696 1.00 88.88 336 PHE A N 1
ATOM 2707 C CA . PHE A 1 336 ? 0.636 -22.718 -8.339 1.00 88.88 336 PHE A CA 1
ATOM 2708 C C . PHE A 1 336 ? 0.913 -24.113 -7.792 1.00 88.88 336 PHE A C 1
ATOM 2710 O O . PHE A 1 336 ? 1.760 -24.851 -8.307 1.00 88.88 336 PHE A O 1
ATOM 2717 N N . TYR A 1 337 ? 0.142 -24.462 -6.770 1.00 90.44 337 TYR A N 1
ATOM 2718 C CA . TYR A 1 337 ? 0.193 -25.734 -6.069 1.00 90.44 337 TYR A CA 1
ATOM 2719 C C . TYR A 1 337 ? -1.230 -26.226 -5.807 1.00 90.44 337 TYR A C 1
ATOM 2721 O O . TYR A 1 337 ? -2.103 -25.408 -5.534 1.00 90.44 337 TYR A O 1
ATOM 2729 N N . LEU A 1 338 ? -1.458 -27.533 -5.892 1.00 89.06 338 LEU A N 1
ATOM 2730 C CA . LEU A 1 338 ? -2.748 -28.164 -5.611 1.00 89.06 338 LEU A CA 1
ATOM 2731 C C . LEU A 1 338 ? -2.600 -29.110 -4.425 1.00 89.06 338 LEU A C 1
ATOM 2733 O O . LEU A 1 338 ? -1.715 -29.963 -4.447 1.00 89.06 338 LEU A O 1
ATOM 2737 N N . SER A 1 339 ? -3.483 -28.969 -3.439 1.00 88.69 339 SER A N 1
ATOM 2738 C CA . SER A 1 339 ? -3.782 -30.040 -2.489 1.00 88.69 339 SER A CA 1
ATOM 2739 C C . SER A 1 339 ? -4.930 -30.870 -3.052 1.00 88.69 339 SER A C 1
ATOM 2741 O O . SER A 1 339 ? -6.034 -30.356 -3.256 1.00 88.69 339 SER A O 1
ATOM 2743 N N . LYS A 1 340 ? -4.647 -32.138 -3.358 1.00 84.75 340 LYS A N 1
ATOM 2744 C CA . LYS A 1 340 ? -5.601 -33.037 -4.025 1.00 84.75 340 LYS A CA 1
ATOM 2745 C C . LYS A 1 340 ? -6.728 -33.449 -3.086 1.00 84.75 340 LYS A C 1
ATOM 2747 O O . LYS A 1 340 ? -7.872 -33.515 -3.521 1.00 84.75 340 LYS A O 1
ATOM 2752 N N . ASN A 1 341 ? -6.412 -33.651 -1.807 1.00 85.44 341 ASN A N 1
ATOM 2753 C CA . ASN A 1 341 ? -7.375 -34.116 -0.806 1.00 85.44 341 ASN A CA 1
ATOM 2754 C C . ASN A 1 341 ? -8.481 -33.089 -0.526 1.00 85.44 341 ASN A C 1
ATOM 2756 O O . ASN A 1 341 ? -9.578 -33.467 -0.134 1.00 85.44 341 ASN A O 1
ATOM 2760 N N . TYR A 1 342 ? -8.200 -31.803 -0.755 1.00 85.88 342 TYR A N 1
ATOM 2761 C CA . TYR A 1 342 ? -9.115 -30.700 -0.447 1.00 85.88 342 TYR A CA 1
ATOM 2762 C C . TYR A 1 342 ? -9.503 -29.864 -1.670 1.00 85.88 342 TYR A C 1
ATOM 2764 O O . TYR A 1 342 ? -10.113 -28.809 -1.516 1.00 85.88 342 TYR A O 1
ATOM 2772 N N . ASN A 1 343 ? -9.116 -30.296 -2.877 1.00 87.88 343 ASN A N 1
ATOM 2773 C CA . ASN A 1 343 ? -9.328 -29.564 -4.129 1.00 87.88 343 ASN A CA 1
ATOM 2774 C C . ASN A 1 343 ? -8.955 -28.065 -4.026 1.00 87.88 343 ASN A C 1
ATOM 2776 O O . ASN A 1 343 ? -9.680 -27.172 -4.471 1.00 87.88 343 ASN A O 1
ATOM 2780 N N . LEU A 1 344 ? -7.823 -27.791 -3.370 1.00 90.25 344 LEU A N 1
ATOM 2781 C CA . LEU A 1 344 ? -7.357 -26.447 -3.032 1.00 90.25 344 LEU A CA 1
ATOM 2782 C C . LEU A 1 344 ? -6.205 -26.049 -3.957 1.00 90.25 344 LEU A C 1
ATOM 2784 O O . LEU A 1 344 ? -5.090 -26.561 -3.827 1.00 90.25 344 LEU A O 1
ATOM 2788 N N . VAL A 1 345 ? -6.454 -25.095 -4.853 1.00 91.62 345 VAL A N 1
ATOM 2789 C CA . VAL A 1 345 ? -5.457 -24.522 -5.762 1.00 91.62 345 VAL A CA 1
ATOM 2790 C C . VAL A 1 345 ? -4.928 -23.224 -5.180 1.00 91.62 345 VAL A C 1
ATOM 2792 O O . VAL A 1 345 ? -5.660 -22.252 -5.017 1.00 91.62 345 VAL A O 1
ATOM 2795 N N . MET A 1 346 ? -3.630 -23.163 -4.913 1.00 92.12 346 MET A N 1
ATOM 2796 C CA . MET A 1 346 ? -3.016 -22.023 -4.251 1.00 92.12 346 MET A CA 1
ATOM 2797 C C . MET A 1 346 ? -1.886 -21.408 -5.079 1.00 92.12 346 MET A C 1
ATOM 2799 O O . MET A 1 346 ? -0.877 -22.061 -5.355 1.00 92.12 346 MET A O 1
ATOM 2803 N N . CYS A 1 347 ? -2.019 -20.124 -5.430 1.00 91.50 347 CYS A N 1
ATOM 2804 C CA . CYS A 1 347 ? -0.920 -19.318 -5.954 1.00 91.50 347 CYS A CA 1
ATOM 2805 C C . CYS A 1 347 ? -0.062 -18.779 -4.808 1.00 91.50 347 CYS A C 1
ATOM 2807 O O . CYS A 1 347 ? -0.424 -17.827 -4.107 1.00 91.50 347 CYS A O 1
ATOM 2809 N N . VAL A 1 348 ? 1.112 -19.375 -4.638 1.00 89.81 348 VAL A N 1
ATOM 2810 C CA . VAL A 1 348 ? 2.050 -19.060 -3.569 1.00 89.81 348 VAL A CA 1
ATOM 2811 C C . VAL A 1 348 ? 3.163 -18.153 -4.097 1.00 89.81 348 VAL A C 1
ATOM 2813 O O . VAL A 1 348 ? 4.084 -18.564 -4.813 1.00 89.81 348 VAL A O 1
ATOM 2816 N N . THR A 1 349 ? 3.093 -16.887 -3.699 1.00 87.94 349 THR A N 1
ATOM 2817 C CA . THR A 1 349 ? 4.033 -15.835 -4.090 1.00 87.94 349 THR A CA 1
ATOM 2818 C C . THR A 1 349 ? 5.241 -15.820 -3.162 1.00 87.94 349 THR A C 1
ATOM 2820 O O . THR A 1 349 ? 5.124 -15.842 -1.935 1.00 87.94 349 THR A O 1
ATOM 2823 N N . ALA A 1 350 ? 6.443 -15.773 -3.739 1.00 86.12 350 ALA A N 1
ATOM 2824 C CA . ALA A 1 350 ? 7.669 -15.683 -2.953 1.00 86.12 350 ALA A CA 1
ATOM 2825 C C . ALA A 1 350 ? 7.647 -14.432 -2.059 1.00 86.12 350 ALA A C 1
ATOM 2827 O O . ALA A 1 350 ? 7.165 -13.385 -2.478 1.00 86.12 350 ALA A O 1
ATOM 2828 N N . LYS A 1 351 ? 8.186 -14.549 -0.839 1.00 84.81 351 LYS A N 1
ATOM 2829 C CA . LYS A 1 351 ? 8.219 -13.481 0.182 1.00 84.81 351 LYS A CA 1
ATOM 2830 C C . LYS A 1 351 ? 6.866 -13.047 0.769 1.00 84.81 351 LYS A C 1
ATOM 2832 O O . LYS A 1 351 ? 6.834 -12.105 1.563 1.00 84.81 351 LYS A O 1
ATOM 2837 N N . SER A 1 352 ? 5.817 -13.828 0.514 1.00 85.50 352 SER A N 1
ATOM 2838 C CA . SER A 1 352 ? 4.503 -13.751 1.176 1.00 85.50 352 SER A CA 1
ATOM 2839 C C . SER A 1 352 ? 4.185 -15.064 1.912 1.00 85.50 352 SER A C 1
ATOM 2841 O O . SER A 1 352 ? 3.177 -15.713 1.651 1.00 85.50 352 SER A O 1
ATOM 2843 N N . GLY A 1 353 ? 5.121 -15.539 2.746 1.00 76.12 353 GLY A N 1
ATOM 2844 C CA . GLY A 1 353 ? 4.930 -16.781 3.512 1.00 76.12 353 GLY A CA 1
ATOM 2845 C C . GLY A 1 353 ? 5.071 -18.061 2.681 1.00 76.12 353 GLY A C 1
ATOM 2846 O O . GLY A 1 353 ? 4.602 -19.120 3.085 1.00 76.12 353 GLY A O 1
ATOM 2847 N N . ALA A 1 354 ? 5.723 -17.977 1.514 1.00 80.75 354 ALA A N 1
ATOM 2848 C CA . ALA A 1 354 ? 5.724 -19.045 0.514 1.00 80.75 354 ALA A CA 1
ATOM 2849 C C . ALA A 1 354 ? 6.154 -20.419 1.028 1.00 80.75 354 ALA A C 1
ATOM 2851 O O . ALA A 1 354 ? 5.566 -21.437 0.676 1.00 80.75 354 ALA A O 1
ATOM 2852 N N . THR A 1 355 ? 7.208 -20.446 1.832 1.00 77.62 355 THR A N 1
ATOM 2853 C CA . THR A 1 355 ? 7.748 -21.678 2.396 1.00 77.62 355 THR A CA 1
ATOM 2854 C C . THR A 1 355 ? 6.757 -22.332 3.354 1.00 77.62 355 THR A C 1
ATOM 2856 O O . THR A 1 355 ? 6.539 -23.537 3.288 1.00 77.62 355 THR A O 1
ATOM 2859 N N . THR A 1 356 ? 6.110 -21.525 4.195 1.00 80.56 356 THR A N 1
ATOM 2860 C CA . THR A 1 356 ? 5.108 -21.983 5.158 1.00 80.56 356 THR A CA 1
ATOM 2861 C C . THR A 1 356 ? 3.888 -22.552 4.442 1.00 80.56 356 THR A C 1
ATOM 2863 O O . THR A 1 356 ? 3.481 -23.668 4.740 1.00 80.56 356 THR A O 1
ATOM 2866 N N . TRP A 1 357 ? 3.363 -21.850 3.432 1.00 85.56 357 TRP A N 1
ATOM 2867 C CA . TRP A 1 357 ? 2.202 -22.317 2.667 1.00 85.56 357 TRP A CA 1
ATOM 2868 C C . TRP A 1 357 ? 2.452 -23.626 1.922 1.00 85.56 357 TRP A C 1
ATOM 2870 O O . TRP A 1 357 ? 1.614 -24.519 1.955 1.00 85.56 357 TRP A O 1
ATOM 2880 N N . LYS A 1 358 ? 3.627 -23.787 1.306 1.00 85.62 358 LYS A N 1
ATOM 2881 C CA . LYS A 1 358 ? 4.006 -25.053 0.661 1.00 85.62 358 LYS A CA 1
ATOM 2882 C C . LYS A 1 358 ? 4.085 -26.208 1.654 1.00 85.62 358 LYS A C 1
ATOM 2884 O O . LYS A 1 358 ? 3.636 -27.307 1.353 1.00 85.62 358 LYS A O 1
ATOM 2889 N N . THR A 1 359 ? 4.630 -25.950 2.839 1.00 82.25 359 THR A N 1
ATOM 2890 C CA . THR A 1 359 ? 4.661 -26.922 3.933 1.00 82.25 359 THR A CA 1
ATOM 2891 C C . THR A 1 359 ? 3.254 -27.283 4.416 1.00 82.25 359 THR A C 1
ATOM 2893 O O . THR A 1 359 ? 2.993 -28.461 4.649 1.00 82.25 359 THR A O 1
ATOM 2896 N N . HIS A 1 360 ? 2.337 -26.317 4.513 1.00 83.81 360 HIS A N 1
ATOM 2897 C CA . HIS A 1 360 ? 0.940 -26.591 4.865 1.00 83.81 360 HIS A CA 1
ATOM 2898 C C . HIS A 1 360 ? 0.257 -27.459 3.810 1.00 83.81 360 HIS A C 1
ATOM 2900 O O . HIS A 1 360 ? -0.329 -28.467 4.172 1.00 83.81 360 HIS A O 1
ATOM 2906 N N . LEU A 1 361 ? 0.414 -27.153 2.519 1.00 86.50 361 LEU A N 1
ATOM 2907 C CA . LEU A 1 361 ? -0.155 -27.963 1.431 1.00 86.50 361 LEU A CA 1
ATOM 2908 C C . LEU A 1 361 ? 0.353 -29.411 1.440 1.00 86.50 361 LEU A C 1
ATOM 2910 O O . LEU A 1 361 ? -0.434 -30.332 1.263 1.00 86.50 361 LEU A O 1
ATOM 2914 N N . LEU A 1 362 ? 1.648 -29.626 1.701 1.00 83.69 362 LEU A N 1
ATOM 2915 C CA . LEU A 1 362 ? 2.195 -30.979 1.861 1.00 83.69 362 LEU A CA 1
ATOM 2916 C C . LEU A 1 362 ? 1.542 -31.727 3.033 1.00 83.69 362 LEU A C 1
ATOM 2918 O O . LEU A 1 362 ? 1.235 -32.907 2.908 1.00 83.69 362 LEU A O 1
ATOM 2922 N N . ARG A 1 363 ? 1.310 -31.047 4.162 1.00 82.12 363 ARG A N 1
ATOM 2923 C CA . ARG A 1 363 ? 0.654 -31.644 5.337 1.00 82.12 363 ARG A CA 1
ATOM 2924 C C . ARG A 1 363 ? -0.820 -31.955 5.092 1.00 82.12 363 ARG A C 1
ATOM 2926 O O . ARG A 1 363 ? -1.288 -32.983 5.563 1.00 82.12 363 ARG A O 1
ATOM 2933 N N . LEU A 1 364 ? -1.524 -31.097 4.353 1.00 82.44 364 LEU A N 1
ATOM 2934 C CA . LEU A 1 364 ? -2.911 -31.341 3.946 1.00 82.44 364 LEU A CA 1
ATOM 2935 C C . LEU A 1 364 ? -3.027 -32.614 3.099 1.00 82.44 364 LEU A C 1
ATOM 2937 O O . LEU A 1 364 ? -3.924 -33.421 3.317 1.00 82.44 364 LEU A O 1
ATOM 2941 N N . ASP A 1 365 ? -2.061 -32.860 2.218 1.00 82.62 365 ASP A N 1
ATOM 2942 C CA . ASP A 1 365 ? -2.016 -34.084 1.412 1.00 82.62 365 ASP A CA 1
ATOM 2943 C C . ASP A 1 365 ? -1.374 -35.281 2.149 1.00 82.62 365 ASP A C 1
ATOM 2945 O O . ASP A 1 365 ? -0.968 -36.259 1.524 1.00 82.62 365 ASP A O 1
ATOM 2949 N N . GLY A 1 366 ? -1.269 -35.226 3.483 1.00 78.69 366 GLY A N 1
ATOM 2950 C CA . GLY A 1 366 ? -0.819 -36.349 4.312 1.00 78.69 366 GLY A CA 1
ATOM 2951 C C . GLY A 1 366 ? 0.677 -36.660 4.221 1.00 78.69 366 GLY A C 1
ATOM 2952 O O . GLY A 1 366 ? 1.118 -37.720 4.662 1.00 78.69 366 GLY A O 1
ATOM 2953 N N . VAL A 1 367 ? 1.495 -35.758 3.669 1.00 80.31 367 VAL A N 1
ATOM 2954 C CA . VAL A 1 367 ? 2.945 -35.965 3.593 1.00 80.31 367 VAL A CA 1
ATOM 2955 C C . VAL A 1 367 ? 3.550 -35.750 4.984 1.00 80.31 367 VAL A C 1
ATOM 2957 O O . VAL A 1 367 ? 3.597 -34.632 5.496 1.00 80.31 367 VAL A O 1
ATOM 2960 N N . THR A 1 368 ? 4.049 -36.823 5.598 1.00 71.50 368 THR A N 1
ATOM 2961 C CA . THR A 1 368 ? 4.618 -36.844 6.963 1.00 71.50 368 THR A CA 1
ATOM 2962 C C . THR A 1 368 ? 6.149 -36.804 6.991 1.00 71.50 368 THR A C 1
ATOM 2964 O O . THR A 1 368 ? 6.778 -37.037 8.021 1.00 71.50 368 THR A O 1
ATOM 2967 N N . ASP A 1 369 ? 6.771 -36.476 5.859 1.00 69.94 369 ASP A N 1
ATOM 2968 C CA . ASP A 1 369 ? 8.220 -36.478 5.695 1.00 69.94 369 ASP A CA 1
ATOM 2969 C C . ASP A 1 369 ? 8.928 -35.553 6.717 1.00 69.94 369 ASP A C 1
ATOM 2971 O O . ASP A 1 369 ? 8.669 -34.341 6.728 1.00 69.94 369 ASP A O 1
ATOM 2975 N N . PRO A 1 370 ? 9.882 -36.061 7.529 1.00 65.00 370 PRO A N 1
ATOM 2976 C CA . PRO A 1 370 ? 10.604 -35.263 8.528 1.00 65.00 370 PRO A CA 1
ATOM 2977 C C . PRO A 1 370 ? 11.293 -34.019 7.942 1.00 65.00 370 PRO A C 1
ATOM 2979 O O . PRO A 1 370 ? 11.519 -33.017 8.626 1.00 65.00 370 PRO A O 1
ATOM 2982 N N . ARG A 1 371 ? 11.607 -34.047 6.641 1.00 63.84 371 ARG A N 1
ATOM 2983 C CA . ARG A 1 371 ? 12.305 -32.986 5.905 1.00 63.84 371 ARG A CA 1
ATOM 2984 C C . ARG A 1 371 ? 11.418 -31.778 5.603 1.00 63.84 371 ARG A C 1
ATOM 2986 O O . ARG A 1 371 ? 11.949 -30.739 5.213 1.00 63.84 371 ARG A O 1
ATOM 2993 N N . ILE A 1 372 ? 10.104 -31.856 5.834 1.00 64.06 372 ILE A N 1
ATOM 2994 C CA . ILE A 1 372 ? 9.168 -30.719 5.739 1.00 64.06 372 ILE A CA 1
ATOM 2995 C C . ILE A 1 372 ? 9.587 -29.558 6.662 1.00 64.06 372 ILE A C 1
ATOM 2997 O O . ILE A 1 372 ? 9.301 -28.394 6.371 1.00 64.06 372 ILE A O 1
ATOM 3001 N N . GLY A 1 373 ? 10.314 -29.851 7.747 1.00 57.72 373 GLY A N 1
ATOM 3002 C CA . GLY A 1 373 ? 10.893 -28.846 8.640 1.00 57.72 373 GLY A CA 1
ATOM 3003 C C . GLY A 1 373 ? 12.118 -28.103 8.084 1.00 57.72 373 GLY A C 1
ATOM 3004 O O . GLY A 1 373 ? 12.457 -27.052 8.625 1.00 57.72 373 GLY A O 1
ATOM 3005 N N . ASN A 1 374 ? 12.763 -28.601 7.016 1.00 63.44 374 ASN A N 1
ATOM 3006 C CA . ASN A 1 374 ? 13.971 -28.011 6.423 1.00 63.44 374 ASN A CA 1
ATOM 3007 C C . ASN A 1 374 ? 13.793 -27.664 4.922 1.00 63.44 374 ASN A C 1
ATOM 3009 O O . ASN A 1 374 ? 14.239 -28.401 4.029 1.00 63.44 374 ASN A O 1
ATOM 3013 N N . PRO A 1 375 ? 13.182 -26.504 4.631 1.00 58.31 375 PRO A N 1
ATOM 3014 C CA . PRO A 1 375 ? 12.814 -26.080 3.280 1.00 58.31 375 PRO A CA 1
ATOM 3015 C C . PRO A 1 375 ? 13.986 -25.661 2.375 1.00 58.31 375 PRO A C 1
ATOM 3017 O O . PRO A 1 375 ? 13.764 -25.312 1.218 1.00 58.31 375 PRO A O 1
ATOM 3020 N N . HIS A 1 376 ? 15.230 -25.685 2.867 1.00 57.19 376 HIS A N 1
ATOM 3021 C CA . HIS A 1 376 ? 16.424 -25.315 2.094 1.00 57.19 376 HIS A CA 1
ATOM 3022 C C . HIS A 1 376 ? 17.202 -26.521 1.543 1.00 57.19 376 HIS A C 1
ATOM 3024 O O . HIS A 1 376 ? 18.245 -26.351 0.909 1.00 57.19 376 HIS A O 1
ATOM 3030 N N . SER A 1 377 ? 16.704 -27.745 1.745 1.00 58.94 377 SER A N 1
ATOM 3031 C CA . SER A 1 377 ? 17.306 -28.949 1.171 1.00 58.94 377 SER A CA 1
ATOM 3032 C C . SER A 1 377 ? 16.887 -29.142 -0.296 1.00 58.94 377 SER A C 1
ATOM 3034 O O . SER A 1 377 ? 15.714 -29.026 -0.640 1.00 58.94 377 SER A O 1
ATOM 3036 N N . GLY A 1 378 ? 17.813 -29.533 -1.182 1.00 58.91 378 GLY A N 1
ATOM 3037 C CA . GLY A 1 378 ? 17.480 -29.864 -2.584 1.00 58.91 378 GLY A CA 1
ATOM 3038 C C . GLY A 1 378 ? 16.492 -31.038 -2.738 1.00 58.91 378 GLY A C 1
ATOM 3039 O O . GLY A 1 378 ? 15.924 -31.250 -3.811 1.00 58.91 378 GLY A O 1
ATOM 3040 N N . LYS A 1 379 ? 16.257 -31.790 -1.654 1.00 64.88 379 LYS A N 1
ATOM 3041 C CA . LYS A 1 379 ? 15.262 -32.866 -1.559 1.00 64.88 379 LYS A CA 1
ATOM 3042 C C . LYS A 1 379 ? 13.838 -32.330 -1.286 1.00 64.88 379 LYS A C 1
ATOM 3044 O O . LYS A 1 379 ? 12.891 -32.959 -1.747 1.00 64.88 379 LYS A O 1
ATOM 3049 N N . TYR A 1 380 ? 13.671 -31.151 -0.668 1.00 72.69 380 TYR A N 1
ATOM 3050 C CA . TYR A 1 380 ? 12.366 -30.491 -0.457 1.00 72.69 380 TYR A CA 1
ATOM 3051 C C . TYR A 1 380 ? 11.697 -30.089 -1.780 1.00 72.69 380 TYR A C 1
ATOM 3053 O O . TYR A 1 380 ? 10.539 -30.416 -2.024 1.00 72.69 380 TYR A O 1
ATOM 3061 N N . ASP A 1 381 ? 12.449 -29.484 -2.703 1.00 73.56 381 ASP A N 1
ATOM 3062 C CA . ASP A 1 381 ? 11.928 -29.134 -4.033 1.00 73.56 381 ASP A CA 1
ATOM 3063 C C . ASP A 1 381 ? 11.488 -30.368 -4.841 1.00 73.56 381 ASP A C 1
ATOM 3065 O O . ASP A 1 381 ? 10.598 -30.280 -5.689 1.00 73.56 381 ASP A O 1
ATOM 3069 N N . ARG A 1 382 ? 12.107 -31.534 -4.595 1.00 77.12 382 ARG A N 1
ATOM 3070 C CA . ARG A 1 382 ? 11.699 -32.802 -5.214 1.00 77.12 382 ARG A CA 1
ATOM 3071 C C . ARG A 1 382 ? 10.350 -33.274 -4.662 1.00 77.12 382 ARG A C 1
ATOM 3073 O O . ARG A 1 382 ? 9.507 -33.663 -5.461 1.00 77.12 382 ARG A O 1
ATOM 3080 N N . LEU A 1 383 ? 10.132 -33.166 -3.349 1.00 79.12 383 LEU A N 1
ATOM 3081 C CA . LEU A 1 383 ? 8.850 -33.482 -2.703 1.00 79.12 383 LEU A CA 1
ATOM 3082 C C . LEU A 1 383 ? 7.719 -32.581 -3.210 1.00 79.12 383 LEU A C 1
ATOM 3084 O O . LEU A 1 383 ? 6.655 -33.080 -3.564 1.00 79.12 383 LEU A O 1
ATOM 3088 N N . ILE A 1 384 ? 7.970 -31.274 -3.330 1.00 82.56 384 ILE A N 1
ATOM 3089 C CA . ILE A 1 384 ? 7.003 -30.315 -3.884 1.00 82.56 384 ILE A CA 1
ATOM 3090 C C . ILE A 1 384 ? 6.608 -30.696 -5.312 1.00 82.56 384 ILE A C 1
ATOM 3092 O O . ILE A 1 384 ? 5.420 -30.763 -5.625 1.00 82.56 384 ILE A O 1
ATOM 3096 N N . ARG A 1 385 ? 7.601 -30.981 -6.168 1.00 81.50 385 ARG A N 1
ATOM 3097 C CA . ARG A 1 385 ? 7.362 -31.385 -7.561 1.00 81.50 385 ARG A CA 1
ATOM 3098 C C . ARG A 1 385 ? 6.582 -32.691 -7.682 1.00 81.50 385 ARG A C 1
ATOM 3100 O O . ARG A 1 385 ? 5.796 -32.808 -8.611 1.00 81.50 385 ARG A O 1
ATOM 3107 N N . ALA A 1 386 ? 6.821 -33.644 -6.784 1.00 78.56 386 ALA A N 1
ATOM 3108 C CA . ALA A 1 386 ? 6.160 -34.945 -6.808 1.00 78.56 386 ALA A CA 1
ATOM 3109 C C . ALA A 1 386 ? 4.728 -34.902 -6.250 1.00 78.56 386 ALA A C 1
ATOM 3111 O O . ALA A 1 386 ? 3.868 -35.626 -6.740 1.00 78.56 386 ALA A O 1
ATOM 3112 N N . SER A 1 387 ? 4.475 -34.061 -5.243 1.00 80.06 387 SER A N 1
ATOM 3113 C CA . SER A 1 387 ? 3.241 -34.146 -4.448 1.00 80.06 387 SER A CA 1
ATOM 3114 C C . SER A 1 387 ? 2.187 -33.126 -4.883 1.00 80.06 387 SER A C 1
ATOM 3116 O O . SER A 1 387 ? 1.056 -33.505 -5.172 1.00 80.06 387 SER A O 1
ATOM 3118 N N . ILE A 1 388 ? 2.570 -31.844 -4.979 1.00 81.12 388 ILE A N 1
ATOM 3119 C CA . ILE A 1 388 ? 1.615 -30.720 -5.058 1.00 81.12 388 ILE A CA 1
ATOM 3120 C C . ILE A 1 388 ? 1.817 -29.794 -6.273 1.00 81.12 388 ILE A C 1
ATOM 3122 O O . ILE A 1 388 ? 1.049 -28.856 -6.471 1.00 81.12 388 ILE A O 1
ATOM 3126 N N . GLN A 1 389 ? 2.857 -29.991 -7.092 1.00 83.44 389 GLN A N 1
ATOM 3127 C CA . GLN A 1 389 ? 3.100 -29.168 -8.287 1.00 83.44 389 GLN A CA 1
ATOM 3128 C C . GLN A 1 389 ? 2.265 -29.657 -9.482 1.00 83.44 389 GLN A C 1
ATOM 3130 O O . GLN A 1 389 ? 2.320 -30.823 -9.856 1.00 83.44 389 GLN A O 1
ATOM 3135 N N . LEU A 1 390 ? 1.570 -28.734 -10.149 1.00 78.56 390 LEU A N 1
ATOM 3136 C CA . LEU A 1 390 ? 0.665 -29.025 -11.269 1.00 78.56 390 LEU A CA 1
ATOM 3137 C C . LEU A 1 390 ? 1.364 -29.013 -12.633 1.00 78.56 390 LEU A C 1
ATOM 3139 O O . LEU A 1 390 ? 2.141 -28.094 -12.917 1.00 78.56 390 LEU A O 1
ATOM 3143 N N . SER A 1 391 ? 1.048 -29.961 -13.522 1.00 79.69 391 SER A N 1
ATOM 3144 C CA . SER A 1 391 ? 1.309 -29.823 -14.969 1.00 79.69 391 SER A CA 1
ATOM 3145 C C . SER A 1 391 ? 0.454 -28.694 -15.584 1.00 79.69 391 SER A C 1
ATOM 3147 O O . SER A 1 391 ? -0.509 -28.257 -14.959 1.00 79.69 391 SER A O 1
ATOM 3149 N N . PRO A 1 392 ? 0.782 -28.174 -16.785 1.00 74.94 392 PRO A N 1
ATOM 3150 C CA . PRO A 1 392 ? -0.025 -27.128 -17.422 1.00 74.94 392 PRO A CA 1
ATOM 3151 C C . PRO A 1 392 ? -1.502 -27.510 -17.605 1.00 74.94 392 PRO A C 1
ATOM 3153 O O . PRO A 1 392 ? -2.365 -26.694 -17.303 1.00 74.94 392 PRO A O 1
ATOM 3156 N N . ALA A 1 393 ? -1.777 -28.748 -18.031 1.00 78.25 393 ALA A N 1
ATOM 3157 C CA . ALA A 1 393 ? -3.139 -29.249 -18.216 1.00 78.25 393 ALA A CA 1
ATOM 3158 C C . ALA A 1 393 ? -3.894 -29.329 -16.881 1.00 78.25 393 ALA A C 1
ATOM 3160 O O . ALA A 1 393 ? -4.974 -28.766 -16.757 1.00 78.25 393 ALA A O 1
ATOM 3161 N N . GLN A 1 394 ? -3.264 -29.909 -15.851 1.00 81.19 394 GLN A N 1
ATOM 3162 C CA . GLN A 1 394 ? -3.851 -29.990 -14.507 1.00 81.19 394 GLN A CA 1
ATOM 3163 C C . GLN A 1 394 ? -4.092 -28.609 -13.891 1.00 81.19 394 GLN A C 1
ATOM 3165 O O . GLN A 1 394 ? -5.055 -28.417 -13.164 1.00 81.19 394 GLN A O 1
ATOM 3170 N N . LEU A 1 395 ? -3.217 -27.632 -14.155 1.00 81.12 395 LEU A N 1
ATOM 3171 C CA . LEU A 1 395 ? -3.417 -26.265 -13.677 1.00 81.12 395 LEU A CA 1
ATOM 3172 C C . LEU A 1 395 ? -4.625 -25.610 -14.349 1.00 81.12 395 LEU A C 1
ATOM 3174 O O . LEU A 1 395 ? -5.398 -24.939 -13.677 1.00 81.12 395 LEU A O 1
ATOM 3178 N N . GLN A 1 396 ? -4.782 -25.786 -15.659 1.00 80.81 396 GLN A N 1
ATOM 3179 C CA . GLN A 1 396 ? -5.928 -25.250 -16.387 1.00 80.81 396 GLN A CA 1
ATOM 3180 C C . GLN A 1 396 ? -7.239 -25.883 -15.914 1.00 80.81 396 GLN A C 1
ATOM 3182 O O . GLN A 1 396 ? -8.194 -25.164 -15.631 1.00 80.81 396 GLN A O 1
ATOM 3187 N N . GLU A 1 397 ? -7.258 -27.203 -15.754 1.00 84.12 397 GLU A N 1
ATOM 3188 C CA . GLU A 1 397 ? -8.392 -27.944 -15.200 1.00 84.12 397 GLU A CA 1
ATOM 3189 C C . GLU A 1 397 ? -8.735 -27.466 -13.782 1.00 84.12 397 GLU A C 1
ATOM 3191 O O . GLU A 1 397 ? -9.865 -27.076 -13.507 1.00 84.12 397 GLU A O 1
ATOM 3196 N N . ALA A 1 398 ? -7.744 -27.379 -12.893 1.00 83.62 398 ALA A N 1
ATOM 3197 C CA . ALA A 1 398 ? -7.980 -26.993 -11.508 1.00 83.62 398 ALA A CA 1
ATOM 3198 C C . ALA A 1 398 ? -8.401 -25.516 -11.351 1.00 83.62 398 ALA A C 1
ATOM 3200 O O . ALA A 1 398 ? -9.160 -25.190 -10.445 1.00 83.62 398 ALA A O 1
ATOM 3201 N N . LEU A 1 399 ? -7.949 -24.610 -12.228 1.00 84.25 399 LEU A N 1
ATOM 3202 C CA . LEU A 1 399 ? -8.383 -23.204 -12.211 1.00 84.25 399 LEU A CA 1
ATOM 3203 C C . LEU A 1 399 ? -9.798 -23.001 -12.771 1.00 84.25 399 LEU A C 1
ATOM 3205 O O . LEU A 1 399 ? -10.482 -22.063 -12.355 1.00 84.25 399 LEU A O 1
ATOM 3209 N N . THR A 1 400 ? -10.227 -23.855 -13.703 1.00 84.00 400 THR A N 1
ATOM 3210 C CA . THR A 1 400 ? -11.555 -23.787 -14.339 1.00 84.00 400 THR A CA 1
ATOM 3211 C C . THR A 1 400 ? -12.610 -24.625 -13.621 1.00 84.00 400 THR A C 1
ATOM 3213 O O . THR A 1 400 ? -13.800 -24.393 -13.815 1.00 84.00 400 THR A O 1
ATOM 3216 N N . SER A 1 401 ? -12.191 -25.549 -12.754 1.00 86.06 401 SER A N 1
ATOM 3217 C CA . SER A 1 401 ? -13.095 -26.379 -11.966 1.00 86.06 401 SER A CA 1
ATOM 3218 C C . SER A 1 401 ? -13.985 -25.537 -11.034 1.00 86.06 401 SER A C 1
ATOM 3220 O O . SER A 1 401 ? -13.471 -24.705 -10.277 1.00 86.06 401 SER A O 1
ATOM 3222 N N . PRO A 1 402 ? -15.316 -25.747 -11.041 1.00 85.69 402 PRO A N 1
ATOM 3223 C CA . PRO A 1 402 ? -16.244 -25.031 -10.166 1.00 85.69 402 PRO A CA 1
ATOM 3224 C C . PRO A 1 402 ? -16.167 -25.494 -8.705 1.00 85.69 402 PRO A C 1
ATOM 3226 O O . PRO A 1 402 ? -16.546 -24.744 -7.813 1.00 85.69 402 PRO A O 1
ATOM 3229 N N . SER A 1 403 ? -15.670 -26.708 -8.449 1.00 86.12 403 SER A N 1
ATOM 3230 C CA . SER A 1 403 ? -15.522 -27.262 -7.098 1.00 86.12 403 SER A CA 1
ATOM 3231 C C . SER A 1 403 ? -14.167 -26.947 -6.459 1.00 86.12 403 SER A C 1
ATOM 3233 O O . SER A 1 403 ? -13.939 -27.312 -5.305 1.00 86.12 403 SER A O 1
ATOM 3235 N N . ALA A 1 404 ? -13.244 -26.325 -7.200 1.00 88.50 404 ALA A N 1
ATOM 3236 C CA . ALA A 1 404 ? -11.908 -26.018 -6.710 1.00 88.50 404 ALA A CA 1
ATOM 3237 C C . ALA A 1 404 ? -11.889 -24.702 -5.930 1.00 88.50 404 ALA A C 1
ATOM 3239 O O . ALA A 1 404 ? -12.316 -23.662 -6.429 1.00 88.50 404 ALA A O 1
ATOM 3240 N N . THR A 1 405 ? -11.313 -24.734 -4.727 1.00 91.88 405 THR A N 1
ATOM 3241 C CA . THR A 1 405 ? -11.057 -23.518 -3.947 1.00 91.88 405 THR A CA 1
ATOM 3242 C C . THR A 1 405 ? -9.759 -22.876 -4.426 1.00 91.88 405 THR A C 1
ATOM 3244 O O . THR A 1 405 ? -8.688 -23.474 -4.315 1.00 91.88 405 THR A O 1
ATOM 3247 N N . ARG A 1 406 ? -9.819 -21.646 -4.941 1.00 92.12 406 ARG A N 1
ATOM 3248 C CA . ARG A 1 406 ? -8.667 -20.902 -5.470 1.00 92.12 406 ARG A CA 1
ATOM 3249 C C . ARG A 1 406 ? -8.200 -19.845 -4.481 1.00 92.12 406 ARG A C 1
ATOM 3251 O O . ARG A 1 406 ? -8.920 -18.901 -4.160 1.00 92.12 406 ARG A O 1
ATOM 3258 N N . VAL A 1 407 ? -6.949 -19.952 -4.049 1.00 93.25 407 VAL A N 1
ATOM 3259 C CA . VAL A 1 407 ? -6.344 -19.045 -3.069 1.00 93.25 407 VAL A CA 1
ATOM 3260 C C . VAL A 1 407 ? -5.119 -18.351 -3.651 1.00 93.25 407 VAL A C 1
ATOM 3262 O O . VAL A 1 407 ? -4.229 -18.989 -4.204 1.00 93.25 407 VAL A O 1
ATOM 3265 N N . MET A 1 408 ? -5.019 -17.037 -3.484 1.00 92.06 408 MET A N 1
ATOM 3266 C CA . MET A 1 408 ? -3.804 -16.274 -3.778 1.00 92.06 408 MET A CA 1
ATOM 3267 C C . MET A 1 408 ? -3.157 -15.799 -2.483 1.00 92.06 408 MET A C 1
ATOM 3269 O O . MET A 1 408 ? -3.828 -15.224 -1.639 1.00 92.06 408 MET A O 1
ATOM 3273 N N . THR A 1 409 ? -1.839 -15.938 -2.344 1.00 91.44 409 THR A N 1
ATOM 3274 C CA . THR A 1 409 ? -1.090 -15.262 -1.267 1.00 91.44 409 THR A CA 1
ATOM 3275 C C . THR A 1 409 ? -0.593 -13.895 -1.727 1.00 91.44 409 THR A C 1
ATOM 3277 O O . THR A 1 409 ? -0.070 -13.773 -2.837 1.00 91.44 409 THR A O 1
ATOM 3280 N N . ALA A 1 410 ? -0.640 -12.900 -0.854 1.00 89.31 410 ALA A N 1
ATOM 3281 C CA . ALA A 1 410 ? -0.151 -11.557 -1.092 1.00 89.31 410 ALA A CA 1
ATOM 3282 C C . ALA A 1 410 ? 0.549 -10.994 0.153 1.00 89.31 410 ALA A C 1
ATOM 3284 O O . ALA A 1 410 ? 0.391 -11.468 1.273 1.00 89.31 410 ALA A O 1
ATOM 3285 N N . ARG A 1 411 ? 1.338 -9.953 -0.072 1.00 85.06 411 ARG A N 1
ATOM 3286 C CA . ARG A 1 411 ? 1.978 -9.092 0.926 1.00 85.06 411 ARG A CA 1
ATOM 3287 C C . ARG A 1 411 ? 2.021 -7.681 0.353 1.00 85.06 411 ARG A C 1
ATOM 3289 O O . ARG A 1 411 ? 2.044 -7.523 -0.873 1.00 85.06 411 ARG A O 1
ATOM 3296 N N . HIS A 1 412 ? 2.103 -6.661 1.196 1.00 81.06 412 HIS A N 1
ATOM 3297 C CA . HIS A 1 412 ? 2.363 -5.297 0.764 1.00 81.06 412 HIS A CA 1
ATOM 3298 C C . HIS A 1 412 ? 3.541 -5.256 -0.239 1.00 81.06 412 HIS A C 1
ATOM 3300 O O . HIS A 1 412 ? 4.637 -5.718 0.104 1.00 81.06 412 HIS A O 1
ATOM 3306 N N . PRO A 1 413 ? 3.353 -4.748 -1.475 1.00 80.19 413 PRO A N 1
ATOM 3307 C CA . PRO A 1 413 ? 4.355 -4.856 -2.538 1.00 80.19 413 PRO A CA 1
ATOM 3308 C C . PRO A 1 413 ? 5.736 -4.307 -2.155 1.00 80.19 413 PRO A C 1
ATOM 3310 O O . PRO A 1 413 ? 6.746 -4.952 -2.430 1.00 80.19 413 PRO A O 1
ATOM 3313 N N . LEU A 1 414 ? 5.785 -3.172 -1.449 1.00 79.31 414 LEU A N 1
ATOM 3314 C CA . LEU A 1 414 ? 7.044 -2.570 -0.987 1.00 79.31 414 LEU A CA 1
ATOM 3315 C C . LEU A 1 414 ? 7.724 -3.411 0.104 1.00 79.31 414 LEU A C 1
ATOM 3317 O O . LEU A 1 414 ? 8.934 -3.624 0.080 1.00 79.31 414 LEU A O 1
ATOM 3321 N N . ALA A 1 415 ? 6.939 -3.988 1.018 1.00 81.00 415 ALA A N 1
ATOM 3322 C CA . ALA A 1 415 ? 7.471 -4.876 2.048 1.00 81.00 415 ALA A CA 1
ATOM 3323 C C . ALA A 1 415 ? 8.011 -6.177 1.436 1.00 81.00 415 ALA A C 1
ATOM 3325 O O . ALA A 1 415 ? 8.999 -6.741 1.907 1.00 81.00 415 ALA A O 1
ATOM 3326 N N . ARG A 1 416 ? 7.364 -6.660 0.369 1.00 85.75 416 ARG A N 1
ATOM 3327 C CA . ARG A 1 416 ? 7.815 -7.820 -0.401 1.00 85.75 416 ARG A CA 1
ATOM 3328 C C . ARG A 1 416 ? 9.126 -7.536 -1.137 1.00 85.75 416 ARG A C 1
ATOM 3330 O O . ARG A 1 416 ? 9.999 -8.399 -1.127 1.00 85.75 416 ARG A O 1
ATOM 3337 N N . LEU A 1 417 ? 9.282 -6.343 -1.716 1.00 84.19 417 LEU A N 1
ATOM 3338 C CA . LEU A 1 417 ? 10.507 -5.919 -2.401 1.00 84.19 417 LEU A CA 1
ATOM 3339 C C . LEU A 1 417 ? 11.708 -5.890 -1.446 1.00 84.19 417 LEU A C 1
ATOM 3341 O O . LEU A 1 417 ? 12.736 -6.497 -1.740 1.00 84.19 417 LEU A O 1
ATOM 3345 N N . VAL A 1 418 ? 11.542 -5.282 -0.267 1.00 84.75 418 VAL A N 1
ATOM 3346 C CA . VAL A 1 418 ? 12.558 -5.278 0.802 1.00 84.75 418 VAL A CA 1
ATOM 3347 C C . VAL A 1 418 ? 12.864 -6.692 1.290 1.00 84.75 418 VAL A C 1
ATOM 3349 O O . VAL A 1 418 ? 14.024 -7.062 1.433 1.00 84.75 418 VAL A O 1
ATOM 3352 N N . SER A 1 419 ? 11.848 -7.537 1.467 1.00 82.88 419 SER A N 1
ATOM 3353 C CA . SER A 1 419 ? 12.069 -8.930 1.866 1.00 82.88 419 SER A CA 1
ATOM 3354 C C . SER A 1 419 ? 12.811 -9.747 0.798 1.00 82.88 419 SER A C 1
ATOM 3356 O O . SER A 1 419 ? 13.569 -10.659 1.130 1.00 82.88 419 SER A O 1
ATOM 3358 N N . GLY A 1 420 ? 12.607 -9.432 -0.484 1.00 81.62 420 GLY A N 1
ATOM 3359 C CA . GLY A 1 420 ? 13.377 -9.995 -1.592 1.00 81.62 420 GLY A CA 1
ATOM 3360 C C . GLY A 1 420 ? 14.830 -9.528 -1.579 1.00 81.62 420 GLY A C 1
ATOM 3361 O O . GLY A 1 420 ? 15.727 -10.347 -1.759 1.00 81.62 420 GLY A O 1
ATOM 3362 N N . TYR A 1 421 ? 15.059 -8.243 -1.307 1.00 82.00 421 TYR A N 1
ATOM 3363 C CA . TYR A 1 421 ? 16.392 -7.674 -1.128 1.00 82.00 421 TYR A CA 1
ATOM 3364 C C . TYR A 1 421 ? 17.158 -8.349 0.018 1.00 82.00 421 TYR A C 1
ATOM 3366 O O . TYR A 1 421 ? 18.258 -8.855 -0.192 1.00 82.00 421 TYR A O 1
ATOM 3374 N N . GLN A 1 422 ? 16.546 -8.431 1.203 1.00 78.31 422 GLN A N 1
ATOM 3375 C CA . GLN A 1 422 ? 17.169 -9.007 2.397 1.00 78.31 422 GLN A CA 1
ATOM 3376 C C . GLN A 1 422 ? 17.620 -10.458 2.168 1.00 78.31 422 GLN A C 1
ATOM 3378 O O . GLN A 1 422 ? 18.769 -10.803 2.429 1.00 78.31 422 GLN A O 1
ATOM 3383 N N . ASP A 1 423 ? 16.748 -11.274 1.571 1.00 74.00 423 ASP A N 1
ATOM 3384 C CA . ASP A 1 423 ? 17.021 -12.686 1.259 1.00 74.00 423 ASP A CA 1
ATOM 3385 C C . ASP A 1 423 ? 18.167 -12.914 0.289 1.00 74.00 423 ASP A C 1
ATOM 3387 O O . ASP A 1 423 ? 18.845 -13.936 0.350 1.00 74.00 423 ASP A O 1
ATOM 3391 N N . LYS A 1 424 ? 18.312 -12.015 -0.683 1.00 70.75 424 LYS A N 1
ATOM 3392 C CA . LYS A 1 424 ? 19.227 -12.215 -1.805 1.00 70.75 424 LYS A CA 1
ATOM 3393 C C . LYS A 1 424 ? 20.562 -11.522 -1.612 1.00 70.75 424 LYS A C 1
ATOM 3395 O O . LYS A 1 424 ? 21.555 -11.999 -2.160 1.00 70.75 424 LYS A O 1
ATOM 3400 N N . PHE A 1 425 ? 20.581 -10.429 -0.856 1.00 68.00 425 PHE A N 1
ATOM 3401 C CA . PHE A 1 425 ? 21.716 -9.513 -0.826 1.00 68.00 425 PHE A CA 1
ATOM 3402 C C . PHE A 1 425 ? 22.189 -9.146 0.584 1.00 68.00 425 PHE A C 1
ATOM 3404 O O . PHE A 1 425 ? 23.302 -8.646 0.696 1.00 68.00 425 PHE A O 1
ATOM 3411 N N . ASN A 1 426 ? 21.413 -9.427 1.639 1.00 60.19 426 ASN A N 1
ATOM 3412 C CA . ASN A 1 426 ? 21.775 -9.073 3.019 1.00 60.19 426 ASN A CA 1
ATOM 3413 C C . ASN A 1 426 ? 22.203 -10.297 3.859 1.00 60.19 426 ASN A C 1
ATOM 3415 O O . ASN A 1 426 ? 23.136 -10.190 4.643 1.00 60.19 426 ASN A O 1
ATOM 3419 N N . ASP A 1 427 ? 21.624 -11.483 3.623 1.00 54.06 427 ASP A N 1
ATOM 3420 C CA . ASP A 1 427 ? 21.936 -12.725 4.370 1.00 54.06 427 ASP A CA 1
ATOM 3421 C C . ASP A 1 427 ? 23.108 -13.561 3.798 1.00 54.06 427 ASP A C 1
ATOM 3423 O O . ASP A 1 427 ? 23.184 -14.773 3.991 1.00 54.06 427 ASP A O 1
ATOM 3427 N N . GLY A 1 428 ? 24.061 -12.918 3.117 1.00 50.09 428 GLY A N 1
ATOM 3428 C CA . GLY A 1 428 ? 25.391 -13.488 2.881 1.00 50.09 428 GLY A CA 1
ATOM 3429 C C . GLY A 1 428 ? 25.518 -14.606 1.824 1.00 50.09 428 GLY A C 1
ATOM 3430 O O . GLY A 1 428 ? 24.892 -15.660 1.841 1.00 50.09 428 GLY A O 1
ATOM 3431 N N . GLN A 1 429 ? 26.484 -14.401 0.929 1.00 48.97 429 GLN A N 1
ATOM 3432 C CA . GLN A 1 429 ? 27.273 -15.419 0.214 1.00 48.97 429 GLN A CA 1
ATOM 3433 C C . GLN A 1 429 ? 26.829 -16.016 -1.136 1.00 48.97 429 GLN A C 1
ATOM 3435 O O . GLN A 1 429 ? 27.721 -16.513 -1.824 1.00 48.97 429 GLN A O 1
ATOM 3440 N N . ARG A 1 430 ? 25.577 -15.954 -1.623 1.00 43.81 430 ARG A N 1
ATOM 3441 C CA . ARG A 1 430 ? 25.255 -16.619 -2.924 1.00 43.81 430 ARG A CA 1
ATOM 3442 C C . ARG A 1 430 ? 25.180 -15.737 -4.177 1.00 43.81 430 ARG A C 1
ATOM 3444 O O . ARG A 1 430 ? 25.452 -16.255 -5.254 1.00 43.81 430 ARG A O 1
ATOM 3451 N N . ALA A 1 431 ? 24.876 -14.442 -4.079 1.00 46.44 431 ALA A N 1
ATOM 3452 C CA . ALA A 1 431 ? 24.734 -13.578 -5.267 1.00 46.44 431 ALA A CA 1
ATOM 3453 C C . ALA A 1 431 ? 25.960 -12.683 -5.560 1.00 46.44 431 ALA A C 1
ATOM 3455 O O . ALA A 1 431 ? 26.174 -12.256 -6.695 1.00 46.44 431 ALA A O 1
ATOM 3456 N N . LEU A 1 432 ? 26.798 -12.427 -4.552 1.00 47.28 432 LEU A N 1
ATOM 3457 C CA . LEU A 1 432 ? 27.789 -11.341 -4.568 1.00 47.28 432 LEU A CA 1
ATOM 3458 C C . LEU A 1 432 ? 29.076 -11.627 -5.357 1.00 47.28 432 LEU A C 1
ATOM 3460 O O . LEU A 1 432 ? 29.767 -10.691 -5.741 1.00 47.28 432 LEU A O 1
ATOM 3464 N N . ARG A 1 433 ? 29.371 -12.885 -5.715 1.00 42.69 433 ARG A N 1
ATOM 3465 C CA . ARG A 1 433 ? 30.585 -13.228 -6.491 1.00 42.69 433 ARG A CA 1
ATOM 3466 C C . ARG A 1 433 ? 30.530 -12.815 -7.973 1.00 42.69 433 ARG A C 1
ATOM 3468 O O . ARG A 1 433 ? 31.458 -13.107 -8.715 1.00 42.69 433 ARG A O 1
ATOM 3475 N N . SER A 1 434 ? 29.450 -12.168 -8.418 1.00 42.47 434 SER A N 1
ATOM 3476 C CA . SER A 1 434 ? 29.203 -11.864 -9.837 1.00 42.47 434 SER A CA 1
ATOM 3477 C C . SER A 1 434 ? 28.974 -10.380 -10.165 1.00 42.47 434 SER A C 1
ATOM 3479 O O . SER A 1 434 ? 28.779 -10.062 -11.337 1.00 42.47 434 SER A O 1
ATOM 3481 N N . MET A 1 435 ? 29.023 -9.469 -9.177 1.00 44.47 435 MET A N 1
ATOM 3482 C CA . MET A 1 435 ? 28.625 -8.056 -9.356 1.00 44.47 435 MET A CA 1
ATOM 3483 C C . MET A 1 435 ? 29.718 -6.981 -9.179 1.00 44.47 435 MET A C 1
ATOM 3485 O O . MET A 1 435 ? 29.390 -5.801 -9.262 1.00 44.47 435 MET A O 1
ATOM 3489 N N . GLY A 1 436 ? 31.002 -7.334 -9.039 1.00 50.88 436 GLY A N 1
ATOM 3490 C CA . GLY A 1 436 ? 32.115 -6.362 -9.102 1.00 50.88 436 GLY A CA 1
ATOM 3491 C C . GLY A 1 436 ? 31.958 -5.120 -8.195 1.00 50.88 436 GLY A C 1
ATOM 3492 O O . GLY A 1 436 ? 31.415 -5.223 -7.101 1.00 50.88 436 GLY A O 1
ATOM 3493 N N . ASN A 1 437 ? 32.402 -3.945 -8.670 1.00 47.56 437 ASN A N 1
ATOM 3494 C CA . ASN A 1 437 ? 32.513 -2.663 -7.933 1.00 47.56 437 ASN A CA 1
ATOM 3495 C C . ASN A 1 437 ? 31.201 -2.043 -7.386 1.00 47.56 437 ASN A C 1
ATOM 3497 O O . ASN A 1 437 ? 31.225 -0.923 -6.882 1.00 47.56 437 ASN A O 1
ATOM 3501 N N . CYS A 1 438 ? 30.046 -2.703 -7.499 1.00 44.56 438 CYS A N 1
ATOM 3502 C CA . CYS A 1 438 ? 28.762 -2.165 -7.021 1.00 44.56 438 CYS A CA 1
ATOM 3503 C C . CYS A 1 438 ? 28.455 -2.505 -5.551 1.00 44.56 438 CYS A C 1
ATOM 3505 O O . CYS A 1 438 ? 27.383 -2.161 -5.051 1.00 44.56 438 CYS A O 1
ATOM 3507 N N . THR A 1 439 ? 29.364 -3.199 -4.868 1.00 54.28 439 THR A N 1
ATOM 3508 C CA . THR A 1 439 ? 29.235 -3.597 -3.465 1.00 54.28 439 THR A CA 1
ATOM 3509 C C . THR A 1 439 ? 30.059 -2.678 -2.576 1.00 54.28 439 THR A C 1
ATOM 3511 O O . THR A 1 439 ? 31.146 -2.246 -2.958 1.00 54.28 439 THR A O 1
ATOM 3514 N N . ARG A 1 440 ? 29.576 -2.409 -1.363 1.00 52.97 440 ARG A N 1
ATOM 3515 C CA . ARG A 1 440 ? 30.406 -1.814 -0.313 1.00 52.97 440 ARG A CA 1
ATOM 3516 C C . ARG A 1 440 ? 31.603 -2.733 0.002 1.00 52.97 440 ARG A C 1
ATOM 3518 O O . ARG A 1 440 ? 31.541 -3.928 -0.297 1.00 52.97 440 ARG A O 1
ATOM 3525 N N . PRO A 1 441 ? 32.676 -2.210 0.627 1.00 52.44 441 PRO A N 1
ATOM 3526 C CA . PRO A 1 441 ? 33.834 -3.014 1.036 1.00 52.44 441 PRO A CA 1
ATOM 3527 C C . PRO A 1 441 ? 33.478 -4.203 1.946 1.00 52.44 441 PRO A C 1
ATOM 3529 O O . PRO A 1 441 ? 34.182 -5.205 1.951 1.00 52.44 441 PRO A O 1
ATOM 3532 N N . ASP A 1 442 ? 32.359 -4.114 2.671 1.00 57.78 442 ASP A N 1
ATOM 3533 C CA . ASP A 1 442 ? 31.797 -5.177 3.517 1.00 57.78 442 ASP A CA 1
ATOM 3534 C C . ASP A 1 442 ? 31.002 -6.249 2.737 1.00 57.78 442 ASP A C 1
ATOM 3536 O O . ASP A 1 442 ? 30.445 -7.174 3.327 1.00 57.78 442 ASP A O 1
ATOM 3540 N N . GLY A 1 443 ? 30.929 -6.139 1.406 1.00 56.00 443 GLY A N 1
ATOM 3541 C CA . GLY A 1 443 ? 30.190 -7.057 0.546 1.00 56.00 443 GLY A CA 1
ATOM 3542 C C . GLY A 1 443 ? 28.675 -6.838 0.539 1.00 56.00 443 GLY A C 1
ATOM 3543 O O . GLY A 1 443 ? 27.961 -7.671 -0.011 1.00 56.00 443 GLY A O 1
ATOM 3544 N N . THR A 1 444 ? 28.155 -5.747 1.103 1.00 61.84 444 THR A N 1
ATOM 3545 C CA . THR A 1 444 ? 26.720 -5.426 1.058 1.00 61.84 444 THR A CA 1
ATOM 3546 C C . THR A 1 444 ? 26.375 -4.557 -0.158 1.00 61.84 444 THR A C 1
ATOM 3548 O O . THR A 1 444 ? 27.146 -3.696 -0.588 1.00 61.84 444 THR A O 1
ATOM 3551 N N . LEU A 1 445 ? 25.206 -4.783 -0.759 1.00 70.31 445 LEU A N 1
ATOM 3552 C CA . LEU A 1 445 ? 24.658 -3.941 -1.828 1.00 70.31 445 LEU A CA 1
ATOM 3553 C C . LEU A 1 445 ? 23.596 -3.043 -1.201 1.00 70.31 445 LEU A C 1
ATOM 3555 O O . LEU A 1 445 ? 22.622 -3.615 -0.745 1.00 70.31 445 LEU A O 1
ATOM 3559 N N . PRO A 1 446 ? 23.694 -1.705 -1.183 1.00 78.31 446 PRO A N 1
ATOM 3560 C CA . PRO A 1 446 ? 22.667 -0.897 -0.537 1.00 78.31 446 PRO A CA 1
ATOM 3561 C C . PRO A 1 446 ? 21.352 -0.868 -1.338 1.00 78.31 446 PRO A C 1
ATOM 3563 O O . PRO A 1 446 ? 21.313 -1.088 -2.553 1.00 78.31 446 PRO A O 1
ATOM 3566 N N . PHE A 1 447 ? 20.241 -0.615 -0.642 1.00 81.44 447 PHE A N 1
ATOM 3567 C CA . PHE A 1 447 ? 18.899 -0.772 -1.209 1.00 81.44 447 PHE A CA 1
ATOM 3568 C C . PHE A 1 447 ? 18.603 0.125 -2.427 1.00 81.44 447 PHE A C 1
ATOM 3570 O O . PHE A 1 447 ? 18.066 -0.400 -3.403 1.00 81.44 447 PHE A O 1
ATOM 3577 N N . PRO A 1 448 ? 18.989 1.419 -2.469 1.00 77.50 448 PRO A N 1
ATOM 3578 C CA . PRO A 1 448 ? 18.826 2.230 -3.677 1.00 77.50 448 PRO A CA 1
ATOM 3579 C C . PRO A 1 448 ? 19.561 1.651 -4.898 1.00 77.50 448 PRO A C 1
ATOM 3581 O O . PRO A 1 448 ? 19.022 1.651 -6.001 1.00 77.50 448 PRO A O 1
ATOM 3584 N N . GLN A 1 449 ? 20.760 1.088 -4.717 1.00 73.56 449 GLN A N 1
ATOM 3585 C CA . GLN A 1 449 ? 21.501 0.435 -5.800 1.00 73.56 449 GLN A CA 1
ATOM 3586 C C . GLN A 1 449 ? 20.810 -0.855 -6.250 1.00 73.56 449 GLN A C 1
ATOM 3588 O O . GLN A 1 449 ? 20.731 -1.118 -7.447 1.00 73.56 449 GLN A O 1
ATOM 3593 N N . PHE A 1 450 ? 20.249 -1.634 -5.322 1.00 81.75 450 PHE A N 1
ATOM 3594 C CA . PHE A 1 450 ? 19.404 -2.782 -5.662 1.00 81.75 450 PHE A CA 1
ATOM 3595 C C . PHE A 1 450 ? 18.185 -2.382 -6.505 1.00 81.75 450 PHE A C 1
ATOM 3597 O O . PHE A 1 450 ? 17.868 -3.046 -7.492 1.00 81.75 450 PHE A O 1
ATOM 3604 N N . LEU A 1 451 ? 17.530 -1.274 -6.164 1.00 79.56 451 LEU A N 1
ATOM 3605 C CA . LEU A 1 451 ? 16.428 -0.725 -6.949 1.00 79.56 451 LEU A CA 1
ATOM 3606 C C . LEU A 1 451 ? 16.874 -0.344 -8.370 1.00 79.56 451 LEU A C 1
ATOM 3608 O O . LEU A 1 451 ? 16.217 -0.721 -9.342 1.00 79.56 451 LEU A O 1
ATOM 3612 N N . SER A 1 452 ? 18.035 0.296 -8.514 1.00 72.50 452 SER A N 1
ATOM 3613 C CA . SER A 1 452 ? 18.636 0.590 -9.823 1.00 72.50 452 SER A CA 1
ATOM 3614 C C . SER A 1 452 ? 18.999 -0.672 -10.618 1.00 72.50 452 SER A C 1
ATOM 3616 O O . SER A 1 452 ? 18.847 -0.701 -11.844 1.00 72.50 452 SER A O 1
ATOM 3618 N N . LEU A 1 453 ? 19.421 -1.753 -9.949 1.00 74.25 453 LEU A N 1
ATOM 3619 C CA . LEU A 1 453 ? 19.627 -3.052 -10.596 1.00 74.25 453 LEU A CA 1
ATOM 3620 C C . LEU A 1 453 ? 18.312 -3.638 -11.110 1.00 74.25 453 LEU A C 1
ATOM 3622 O O . LEU A 1 453 ? 18.275 -4.108 -12.243 1.00 74.25 453 LEU A O 1
ATOM 3626 N N . ILE A 1 454 ? 17.224 -3.555 -10.339 1.00 75.62 454 ILE A N 1
ATOM 3627 C CA . ILE A 1 454 ? 15.896 -3.984 -10.803 1.00 75.62 454 ILE A CA 1
ATOM 3628 C C . ILE A 1 454 ? 15.466 -3.188 -12.034 1.00 75.62 454 ILE A C 1
ATOM 3630 O O . ILE A 1 454 ? 14.990 -3.784 -12.996 1.00 75.62 454 ILE A O 1
ATOM 3634 N N . LEU A 1 455 ? 15.657 -1.867 -12.044 1.00 68.44 455 LEU A N 1
ATOM 3635 C CA . LEU A 1 455 ? 15.348 -1.021 -13.205 1.00 68.44 455 LEU A CA 1
ATOM 3636 C C . LEU A 1 455 ? 16.178 -1.418 -14.436 1.00 68.44 455 LEU A C 1
ATOM 3638 O O . LEU A 1 455 ? 15.668 -1.485 -15.560 1.00 68.44 455 LEU A O 1
ATOM 3642 N N . THR A 1 456 ? 17.443 -1.773 -14.219 1.00 67.56 456 THR A N 1
ATOM 3643 C CA . THR A 1 456 ? 18.333 -2.279 -15.268 1.00 67.56 456 THR A CA 1
ATOM 3644 C C . THR A 1 456 ? 17.862 -3.643 -15.782 1.00 67.56 456 THR A C 1
ATOM 3646 O O . THR A 1 456 ? 17.777 -3.853 -16.992 1.00 67.56 456 THR A O 1
ATOM 3649 N N . GLU A 1 457 ? 17.502 -4.574 -14.897 1.00 68.81 457 GLU A N 1
ATOM 3650 C CA . GLU A 1 457 ? 16.947 -5.877 -15.277 1.00 68.81 457 GLU A CA 1
ATOM 3651 C C . GLU A 1 457 ? 15.610 -5.746 -16.007 1.00 68.81 457 GLU A C 1
ATOM 3653 O O . GLU A 1 457 ? 15.405 -6.423 -17.016 1.00 68.81 457 GLU A O 1
ATOM 3658 N N . LEU A 1 458 ? 14.732 -4.846 -15.559 1.00 64.06 458 LEU A N 1
ATOM 3659 C CA . LEU A 1 458 ? 13.477 -4.507 -16.231 1.00 64.06 458 LEU A CA 1
ATOM 3660 C C . LEU A 1 458 ? 13.742 -4.050 -17.663 1.00 64.06 458 LEU A C 1
ATOM 3662 O O . LEU A 1 458 ? 13.175 -4.603 -18.606 1.00 64.06 458 LEU A O 1
ATOM 3666 N N . SER A 1 459 ? 14.679 -3.123 -17.843 1.00 61.41 459 SER A N 1
ATOM 3667 C CA . SER A 1 459 ? 15.073 -2.624 -19.163 1.00 61.41 459 SER A CA 1
ATOM 3668 C C . SER A 1 459 ? 15.644 -3.755 -20.035 1.00 61.41 459 SER A C 1
ATOM 3670 O O . SER A 1 459 ? 15.268 -3.948 -21.196 1.00 61.41 459 SER A O 1
ATOM 3672 N N . ARG A 1 460 ? 16.495 -4.613 -19.460 1.00 64.50 460 ARG A N 1
ATOM 3673 C CA . ARG A 1 460 ? 17.199 -5.680 -20.191 1.00 64.50 460 ARG A CA 1
ATOM 3674 C C . ARG A 1 460 ? 16.400 -6.951 -20.432 1.00 64.50 460 ARG A C 1
ATOM 3676 O O . ARG A 1 460 ? 16.692 -7.638 -21.404 1.00 64.50 460 ARG A O 1
ATOM 3683 N N . ARG A 1 461 ? 15.408 -7.292 -19.610 1.00 63.53 461 ARG A N 1
ATOM 3684 C CA . ARG A 1 461 ? 14.692 -8.586 -19.665 1.00 63.53 461 ARG A CA 1
ATOM 3685 C C . ARG A 1 461 ? 13.168 -8.466 -19.565 1.00 63.53 461 ARG A C 1
ATOM 3687 O O . ARG A 1 461 ? 12.478 -9.443 -19.834 1.00 63.53 461 ARG A O 1
ATOM 3694 N N . GLY A 1 462 ? 12.640 -7.279 -19.269 1.00 65.31 462 GLY A N 1
ATOM 3695 C CA . GLY A 1 462 ? 11.210 -7.054 -19.047 1.00 65.31 462 GLY A CA 1
ATOM 3696 C C . GLY A 1 462 ? 10.718 -7.644 -17.722 1.00 65.31 462 GLY A C 1
ATOM 3697 O O . GLY A 1 462 ? 11.449 -8.343 -17.019 1.00 65.31 462 GLY A O 1
ATOM 3698 N N . VAL A 1 463 ? 9.447 -7.400 -17.389 1.00 68.19 463 VAL A N 1
ATOM 3699 C CA . VAL A 1 463 ? 8.842 -7.807 -16.103 1.00 68.19 463 VAL A CA 1
ATOM 3700 C C . VAL A 1 463 ? 8.900 -9.327 -15.887 1.00 68.19 463 VAL A C 1
ATOM 3702 O O . VAL A 1 463 ? 9.189 -9.792 -14.786 1.00 68.19 463 VAL A O 1
ATOM 3705 N N . ALA A 1 464 ? 8.701 -10.118 -16.946 1.00 66.31 464 ALA A N 1
ATOM 3706 C CA . ALA A 1 464 ? 8.787 -11.581 -16.887 1.00 66.31 464 ALA A CA 1
ATOM 3707 C C . ALA A 1 464 ? 10.201 -12.099 -16.552 1.00 66.31 464 ALA A C 1
ATOM 3709 O O . ALA A 1 464 ? 10.347 -13.218 -16.055 1.00 66.31 464 ALA A O 1
ATOM 3710 N N . GLY A 1 465 ? 11.233 -11.291 -16.811 1.00 69.38 465 GLY A N 1
ATOM 3711 C CA . GLY A 1 465 ? 12.633 -11.617 -16.555 1.00 69.38 465 GLY A CA 1
ATOM 3712 C C . GLY A 1 465 ? 13.115 -11.326 -15.134 1.00 69.38 465 GLY A C 1
ATOM 3713 O O . GLY A 1 465 ? 14.202 -11.783 -14.786 1.00 69.38 465 GLY A O 1
ATOM 3714 N N . LEU A 1 466 ? 12.326 -10.612 -14.321 1.00 74.62 466 LEU A N 1
ATOM 3715 C CA . LEU A 1 466 ? 12.668 -10.311 -12.928 1.00 74.62 466 LEU A CA 1
ATOM 3716 C C . LEU A 1 466 ? 12.671 -11.560 -12.052 1.00 74.62 466 LEU A C 1
ATOM 3718 O O . LEU A 1 466 ? 11.873 -12.476 -12.273 1.00 74.62 466 LEU A O 1
ATOM 3722 N N . ASP A 1 467 ? 13.499 -11.588 -11.010 1.00 79.94 467 ASP A N 1
ATOM 3723 C CA . ASP A 1 467 ? 13.480 -12.674 -10.030 1.00 79.94 467 ASP A CA 1
ATOM 3724 C C . ASP A 1 467 ? 12.096 -12.808 -9.364 1.00 79.94 467 ASP A C 1
ATOM 3726 O O . ASP A 1 467 ? 11.438 -11.835 -8.986 1.00 79.94 467 ASP A O 1
ATOM 3730 N N . LYS A 1 468 ? 11.655 -14.054 -9.177 1.00 76.62 468 LYS A N 1
ATOM 3731 C CA . LYS A 1 468 ? 10.371 -14.409 -8.555 1.00 76.62 468 LYS A CA 1
ATOM 3732 C C . LYS A 1 468 ? 10.128 -13.778 -7.172 1.00 76.62 468 LYS A C 1
ATOM 3734 O O . LYS A 1 468 ? 8.970 -13.650 -6.780 1.00 76.62 468 LYS A O 1
ATOM 3739 N N . HIS A 1 469 ? 11.169 -13.410 -6.420 1.00 82.56 469 HIS A N 1
ATOM 3740 C CA . HIS A 1 469 ? 11.051 -12.829 -5.075 1.00 82.56 469 HIS A CA 1
ATOM 3741 C C . HIS A 1 469 ? 10.548 -11.382 -5.088 1.00 82.56 469 HIS A C 1
ATOM 3743 O O . HIS A 1 469 ? 9.909 -10.971 -4.124 1.00 82.56 469 HIS A O 1
ATOM 3749 N N . TYR A 1 470 ? 10.757 -10.652 -6.184 1.00 81.25 470 TYR A N 1
ATOM 3750 C CA . TYR A 1 470 ? 10.319 -9.260 -6.341 1.00 81.25 470 TYR A CA 1
ATOM 3751 C C . TYR A 1 470 ? 9.521 -8.996 -7.626 1.00 81.25 470 TYR A C 1
ATOM 3753 O O . TYR A 1 470 ? 9.082 -7.877 -7.872 1.00 81.25 470 TYR A O 1
ATOM 3761 N N . ARG A 1 471 ? 9.252 -10.031 -8.428 1.00 81.06 471 ARG A N 1
ATOM 3762 C CA . ARG A 1 471 ? 8.397 -9.937 -9.616 1.00 81.06 471 ARG A CA 1
ATOM 3763 C C . ARG A 1 471 ? 6.937 -9.586 -9.261 1.00 81.06 471 ARG A C 1
ATOM 3765 O O . ARG A 1 471 ? 6.403 -10.219 -8.347 1.00 81.06 471 ARG A O 1
ATOM 3772 N N . PRO A 1 472 ? 6.255 -8.669 -9.977 1.00 79.56 472 PRO A N 1
ATOM 3773 C CA . PRO A 1 472 ? 4.873 -8.260 -9.695 1.00 79.56 472 PRO A CA 1
ATOM 3774 C C . PRO A 1 472 ? 3.843 -9.396 -9.693 1.00 79.56 472 PRO A C 1
ATOM 3776 O O . PRO A 1 472 ? 3.921 -10.328 -10.496 1.00 79.56 472 PRO A O 1
ATOM 3779 N N . TYR A 1 473 ? 2.822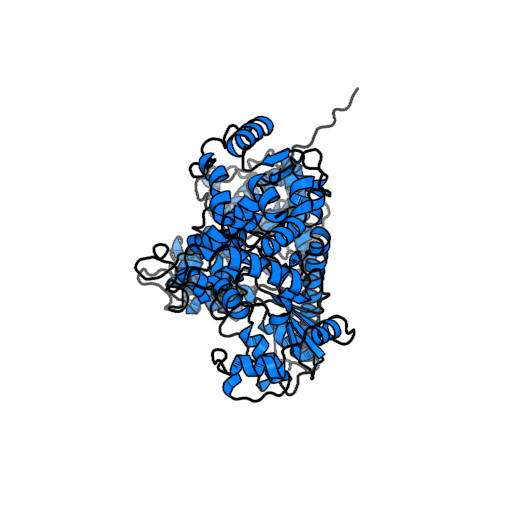 -9.269 -8.838 1.00 81.75 473 TYR A N 1
ATOM 3780 C CA . TYR A 1 473 ? 1.735 -10.247 -8.711 1.00 81.75 473 TYR A CA 1
ATOM 3781 C C . TYR A 1 473 ? 0.947 -10.463 -10.005 1.00 81.75 473 TYR A C 1
ATOM 3783 O O . TYR A 1 473 ? 0.554 -11.595 -10.279 1.00 81.75 473 TYR A O 1
ATOM 3791 N N . SER A 1 474 ? 0.792 -9.415 -10.822 1.00 75.19 474 SER A N 1
ATOM 3792 C CA . SER A 1 474 ? 0.157 -9.473 -12.146 1.00 75.19 474 SER A CA 1
ATOM 3793 C C . SER A 1 474 ? 0.748 -10.564 -13.038 1.00 75.19 474 SER A C 1
ATOM 3795 O O . SER A 1 474 ? 0.023 -11.248 -13.746 1.00 75.19 474 SER A O 1
ATOM 3797 N N . THR A 1 475 ? 2.056 -10.802 -12.935 1.00 73.88 475 THR A N 1
ATOM 3798 C CA . THR A 1 475 ? 2.760 -11.809 -13.746 1.00 73.88 475 THR A CA 1
ATOM 3799 C C . THR A 1 475 ? 2.922 -13.170 -13.067 1.00 73.88 475 THR A C 1
ATOM 3801 O O . THR A 1 475 ? 3.209 -14.159 -13.739 1.00 73.88 475 THR A O 1
ATOM 3804 N N . VAL A 1 476 ? 2.787 -13.223 -11.737 1.00 79.50 476 VAL A N 1
ATOM 3805 C CA . VAL A 1 476 ? 3.010 -14.441 -10.938 1.00 79.50 476 VAL A CA 1
ATOM 3806 C C . VAL A 1 476 ? 1.708 -15.179 -10.658 1.00 79.50 476 VAL A C 1
ATOM 3808 O O . VAL A 1 476 ? 1.707 -16.399 -10.706 1.00 79.50 476 VAL A O 1
ATOM 3811 N N . CYS A 1 477 ? 0.628 -14.455 -10.363 1.00 83.56 477 CYS A N 1
ATOM 3812 C CA . CYS A 1 477 ? -0.667 -15.026 -9.989 1.00 83.56 477 CYS A CA 1
ATOM 3813 C C . CYS A 1 477 ? -1.823 -14.543 -10.867 1.00 83.56 477 CYS A C 1
ATOM 3815 O O . CYS A 1 477 ? -2.927 -15.036 -10.695 1.00 83.56 477 CYS A O 1
ATOM 3817 N N . SER A 1 478 ? -1.611 -13.599 -11.789 1.00 81.19 478 SER A N 1
ATOM 3818 C CA . SER A 1 478 ? -2.663 -13.076 -12.676 1.00 81.19 478 SER A CA 1
ATOM 3819 C C . SER A 1 478 ? -4.004 -12.783 -11.965 1.00 81.19 478 SER A C 1
ATOM 3821 O O . SER A 1 478 ? -5.030 -13.357 -12.325 1.00 81.19 478 SER A O 1
ATOM 3823 N N . PRO A 1 479 ? -4.024 -11.907 -10.941 1.00 82.81 479 PRO A N 1
ATOM 3824 C CA . PRO A 1 479 ? -5.233 -11.575 -10.182 1.00 82.81 479 PRO A CA 1
ATOM 3825 C C . PRO A 1 479 ? -6.403 -11.074 -11.042 1.00 82.81 479 PRO A C 1
ATOM 3827 O O . PRO A 1 479 ? -7.542 -11.226 -10.631 1.00 82.81 479 PRO A O 1
ATOM 3830 N N . CYS A 1 480 ? -6.136 -10.523 -12.232 1.00 79.62 480 CYS A N 1
ATOM 3831 C CA . CYS A 1 480 ? -7.178 -10.078 -13.164 1.00 79.62 480 CYS A CA 1
ATOM 3832 C C . CYS A 1 480 ? -7.653 -11.165 -14.137 1.00 79.62 480 CYS A C 1
ATOM 3834 O O . CYS A 1 480 ? -8.697 -11.010 -14.754 1.00 79.62 480 CYS A O 1
ATOM 3836 N N . GLY A 1 481 ? -6.892 -12.252 -14.304 1.00 77.56 481 GLY A N 1
ATOM 3837 C CA . GLY A 1 481 ? -7.249 -13.361 -15.196 1.00 77.56 481 GLY A CA 1
ATOM 3838 C C . GLY A 1 481 ? -7.762 -14.603 -14.469 1.00 77.56 481 GLY A C 1
ATOM 3839 O O . GLY A 1 481 ? -8.080 -15.590 -15.122 1.00 77.56 481 GLY A O 1
ATOM 3840 N N . ILE A 1 482 ? -7.787 -14.592 -13.134 1.00 81.31 482 ILE A N 1
ATOM 3841 C CA . ILE A 1 482 ? -8.224 -15.714 -12.301 1.00 81.31 482 ILE A CA 1
ATOM 3842 C C . ILE A 1 482 ? -9.164 -15.179 -11.232 1.00 81.31 482 ILE A C 1
ATOM 3844 O O . ILE A 1 482 ? -8.809 -14.271 -10.481 1.00 81.31 482 ILE A O 1
ATOM 3848 N N . GLN A 1 483 ? -10.340 -15.789 -11.127 1.00 86.31 483 GLN A N 1
ATOM 3849 C CA . GLN A 1 483 ? -11.258 -15.524 -10.029 1.00 86.31 483 GLN A CA 1
ATOM 3850 C C . GLN A 1 483 ? -10.801 -16.300 -8.795 1.00 86.31 483 GLN A C 1
ATOM 3852 O O . GLN A 1 483 ? -10.964 -17.512 -8.704 1.00 86.31 483 GLN A O 1
ATOM 3857 N N . TYR A 1 484 ? -10.167 -15.593 -7.865 1.00 91.00 484 TYR A N 1
ATOM 3858 C CA . TYR A 1 484 ? -9.758 -16.167 -6.591 1.00 91.00 484 TYR A CA 1
ATOM 3859 C C . TYR A 1 484 ? -10.910 -16.145 -5.594 1.00 91.00 484 TYR A C 1
ATOM 3861 O O . TYR A 1 484 ? -11.486 -15.088 -5.330 1.00 91.00 484 TYR A O 1
ATOM 3869 N N . ASP A 1 485 ? -11.173 -17.292 -4.978 1.00 91.88 485 ASP A N 1
ATOM 3870 C CA . ASP A 1 485 ? -12.138 -17.421 -3.892 1.00 91.88 485 ASP A CA 1
ATOM 3871 C C . ASP A 1 485 ? -11.598 -16.744 -2.627 1.00 91.88 485 ASP A C 1
ATOM 3873 O O . ASP A 1 485 ? -12.332 -16.039 -1.938 1.00 91.88 485 ASP A O 1
ATOM 3877 N N . TYR A 1 486 ? -10.289 -16.838 -2.367 1.00 93.25 486 TYR A N 1
ATOM 3878 C CA . TYR A 1 486 ? -9.657 -16.146 -1.243 1.00 93.25 486 TYR A CA 1
ATOM 3879 C C . TYR A 1 486 ? -8.317 -15.498 -1.605 1.00 93.25 486 TYR A C 1
ATOM 3881 O O . TYR A 1 486 ? -7.494 -16.052 -2.332 1.00 93.25 486 TYR A O 1
ATOM 3889 N N . ILE A 1 487 ? -8.059 -14.315 -1.043 1.00 92.31 487 ILE A N 1
ATOM 3890 C CA . ILE A 1 487 ? -6.779 -13.605 -1.176 1.00 92.31 487 ILE A CA 1
ATOM 3891 C C . ILE A 1 487 ? -6.183 -13.460 0.217 1.00 92.31 487 ILE A C 1
ATOM 3893 O O . ILE A 1 487 ? -6.627 -12.627 1.005 1.00 92.31 487 ILE A O 1
ATOM 3897 N N . PHE A 1 488 ? -5.192 -14.282 0.528 1.00 89.94 488 PHE A N 1
ATOM 3898 C CA . PHE A 1 488 ? -4.541 -14.353 1.830 1.00 89.94 488 PHE A CA 1
ATOM 3899 C C . PHE A 1 488 ? -3.410 -13.347 1.910 1.00 89.94 488 PHE A C 1
ATOM 3901 O O . PHE A 1 488 ? -2.607 -13.236 0.985 1.00 89.94 488 PHE A O 1
ATOM 3908 N N . LYS A 1 489 ? -3.325 -12.616 3.017 1.00 84.19 489 LYS A N 1
ATOM 3909 C CA . LYS A 1 489 ? -2.315 -11.577 3.212 1.00 84.19 489 LYS A CA 1
ATOM 3910 C C . LYS A 1 489 ? -1.330 -11.995 4.290 1.00 84.19 489 LYS A C 1
ATOM 3912 O O . LYS A 1 489 ? -1.720 -12.479 5.344 1.00 84.19 489 LYS A O 1
ATOM 3917 N N . GLN A 1 490 ? -0.043 -11.770 4.043 1.00 78.31 490 GLN A N 1
ATOM 3918 C CA . GLN A 1 490 ? 1.016 -12.001 5.025 1.00 78.31 490 GLN A CA 1
ATOM 3919 C C . GLN A 1 490 ? 0.760 -11.216 6.322 1.00 78.31 490 GLN A C 1
ATOM 3921 O O . GLN A 1 490 ? 1.136 -11.664 7.399 1.00 78.31 490 GLN A O 1
ATOM 3926 N N . GLU A 1 491 ? 0.119 -10.055 6.205 1.00 72.25 491 GLU A N 1
ATOM 3927 C CA . GLU A 1 491 ? -0.253 -9.164 7.303 1.00 72.25 491 GLU A CA 1
ATOM 3928 C C . GLU A 1 491 ? -1.346 -9.744 8.211 1.00 72.25 491 GLU A C 1
ATOM 3930 O O . GLU A 1 491 ? -1.448 -9.342 9.362 1.00 72.25 491 GLU A O 1
ATOM 3935 N N . THR A 1 492 ? -2.145 -10.686 7.706 1.00 73.19 492 THR A N 1
ATOM 3936 C CA . THR A 1 492 ? -3.255 -11.336 8.423 1.00 73.19 492 THR A CA 1
ATOM 3937 C C . THR A 1 492 ? -3.127 -12.860 8.382 1.00 73.19 492 THR A C 1
ATOM 3939 O O . THR A 1 492 ? -4.127 -13.573 8.387 1.00 73.19 492 THR A O 1
ATOM 3942 N N . PHE A 1 493 ? -1.891 -13.364 8.290 1.00 76.56 493 PHE A N 1
ATOM 3943 C CA . PHE A 1 493 ? -1.598 -14.768 7.990 1.00 76.56 493 PHE A CA 1
ATOM 3944 C C . PHE A 1 493 ? -2.291 -15.738 8.953 1.00 76.56 493 PHE A C 1
ATOM 3946 O O . PHE A 1 493 ? -2.901 -16.702 8.501 1.00 76.56 493 PHE A O 1
ATOM 3953 N N . ASP A 1 494 ? -2.206 -15.486 10.262 1.00 70.75 494 ASP A N 1
ATOM 3954 C CA . ASP A 1 494 ? -2.710 -16.419 11.276 1.00 70.75 494 ASP A CA 1
ATOM 3955 C C . ASP A 1 494 ? -4.247 -16.481 11.285 1.00 70.75 494 ASP A C 1
ATOM 3957 O O . ASP A 1 494 ? -4.826 -17.561 11.404 1.00 70.75 494 ASP A O 1
ATOM 3961 N N . GLU A 1 495 ? -4.917 -15.343 11.080 1.00 74.31 495 GLU A N 1
ATOM 3962 C CA . GLU A 1 495 ? -6.380 -15.272 10.979 1.00 74.31 495 GLU A CA 1
ATOM 3963 C C . GLU A 1 495 ? -6.889 -15.928 9.689 1.00 74.31 495 GLU A C 1
ATOM 3965 O O . GLU A 1 495 ? -7.839 -16.712 9.727 1.00 74.31 495 GLU A O 1
ATOM 3970 N N . ASP A 1 496 ? -6.227 -15.652 8.559 1.00 84.56 496 ASP A N 1
ATOM 3971 C CA . ASP A 1 496 ? -6.572 -16.232 7.259 1.00 84.56 496 ASP A CA 1
ATOM 3972 C C . ASP A 1 496 ? -6.356 -17.762 7.275 1.00 84.56 496 ASP A C 1
ATOM 3974 O O . ASP A 1 496 ? -7.184 -18.517 6.764 1.00 84.56 496 ASP A O 1
ATOM 3978 N N . LEU A 1 497 ? -5.282 -18.239 7.923 1.00 81.94 497 LEU A N 1
ATOM 3979 C CA . LEU A 1 497 ? -5.015 -19.666 8.120 1.00 81.94 497 LEU A CA 1
ATOM 3980 C C . LEU A 1 497 ? -6.078 -20.324 9.005 1.00 81.94 497 LEU A C 1
ATOM 3982 O O . LEU A 1 497 ? -6.593 -21.379 8.639 1.00 81.94 497 LEU A O 1
ATOM 3986 N N . ARG A 1 498 ? -6.438 -19.711 10.142 1.00 80.25 498 ARG A N 1
ATOM 3987 C CA . ARG A 1 498 ? -7.496 -20.228 11.025 1.00 80.25 498 ARG A CA 1
ATOM 3988 C C . ARG A 1 498 ? -8.810 -20.380 10.264 1.00 80.25 498 ARG A C 1
ATOM 3990 O O . ARG A 1 498 ? -9.450 -21.423 10.371 1.00 80.25 498 ARG A O 1
ATOM 3997 N N . TYR A 1 499 ? -9.180 -19.382 9.469 1.00 83.69 499 TYR A N 1
ATOM 3998 C CA . TYR A 1 499 ? -10.411 -19.424 8.689 1.00 83.69 499 TYR A CA 1
ATOM 3999 C C . TYR A 1 499 ? -10.376 -20.529 7.627 1.00 83.69 499 TYR A C 1
ATOM 4001 O O . TYR A 1 499 ? -11.331 -21.294 7.514 1.00 83.69 499 TYR A O 1
ATOM 4009 N N . LEU A 1 500 ? -9.244 -20.713 6.933 1.00 83.31 500 LEU A N 1
ATOM 4010 C CA . LEU A 1 500 ? -9.078 -21.821 5.985 1.00 83.31 500 LEU A CA 1
ATOM 4011 C C . LEU A 1 500 ? -9.323 -23.186 6.641 1.00 83.31 500 LEU A C 1
ATOM 4013 O O . LEU A 1 500 ? -9.959 -24.046 6.039 1.00 83.31 500 LEU A O 1
ATOM 4017 N N . THR A 1 501 ? -8.852 -23.382 7.881 1.00 80.75 501 THR A N 1
ATOM 4018 C CA . THR A 1 501 ? -9.080 -24.649 8.599 1.00 80.75 501 THR A CA 1
ATOM 4019 C C . THR A 1 501 ? -10.540 -24.944 8.886 1.00 80.75 501 THR A C 1
ATOM 4021 O O . THR A 1 501 ? -10.887 -26.109 9.039 1.00 80.75 501 THR A O 1
ATOM 4024 N N . GLN A 1 502 ? -11.388 -23.921 8.949 1.00 80.12 502 GLN A N 1
ATOM 4025 C CA . GLN A 1 502 ? -12.824 -24.097 9.140 1.00 80.12 502 GLN A CA 1
ATOM 4026 C C . GLN A 1 502 ? -13.529 -24.356 7.816 1.00 80.12 502 GLN A C 1
ATOM 4028 O O . GLN A 1 502 ? -14.343 -25.267 7.736 1.00 80.12 502 GLN A O 1
ATOM 4033 N N . VAL A 1 503 ? -13.175 -23.599 6.773 1.00 82.00 503 VAL A N 1
ATOM 4034 C CA . VAL A 1 503 ? -13.762 -23.750 5.432 1.00 82.00 503 VAL A CA 1
ATOM 4035 C C . VAL A 1 503 ? -13.493 -25.136 4.849 1.00 82.00 503 VAL A C 1
ATOM 4037 O O . VAL A 1 503 ? -14.370 -25.708 4.213 1.00 82.00 503 VAL A O 1
ATOM 4040 N N . LEU A 1 504 ? -12.298 -25.683 5.077 1.00 80.25 504 LEU A N 1
ATOM 4041 C CA . LEU A 1 504 ? -11.901 -27.001 4.571 1.00 80.25 504 LEU A CA 1
ATOM 4042 C C . LEU A 1 504 ? -12.118 -28.140 5.588 1.00 80.25 504 LEU A C 1
ATOM 4044 O O . LEU A 1 504 ? -11.619 -29.237 5.372 1.00 80.25 504 LEU A O 1
ATOM 4048 N N . ASP A 1 505 ? -12.803 -27.867 6.705 1.00 77.25 505 ASP A N 1
ATOM 4049 C CA . ASP A 1 505 ? -13.047 -28.790 7.828 1.00 77.25 505 ASP A CA 1
ATOM 4050 C C . ASP A 1 505 ? -11.812 -29.601 8.286 1.00 77.25 505 ASP A C 1
ATOM 4052 O O . ASP A 1 505 ? -11.845 -30.815 8.476 1.00 77.25 505 ASP A O 1
ATOM 4056 N N . LEU A 1 506 ? -10.681 -28.920 8.495 1.00 69.38 506 LEU A N 1
ATOM 4057 C CA . LEU A 1 506 ? -9.366 -29.529 8.754 1.00 69.38 506 LEU A CA 1
ATOM 4058 C C . LEU A 1 506 ? -9.167 -30.017 10.202 1.00 69.38 506 LEU A C 1
ATOM 4060 O O . LEU A 1 506 ? -8.079 -29.856 10.768 1.00 69.38 506 LEU A O 1
ATOM 4064 N N . LYS A 1 507 ? -10.203 -30.584 10.831 1.00 59.81 507 LYS A N 1
ATOM 4065 C CA . LYS A 1 507 ? -10.231 -30.937 12.266 1.00 59.81 507 LYS A CA 1
ATOM 4066 C C . LYS A 1 507 ? -9.038 -31.796 12.709 1.00 59.81 507 LYS A C 1
ATOM 4068 O O . LYS A 1 507 ? -8.488 -31.539 13.777 1.00 59.81 507 LYS A O 1
ATOM 4073 N N . GLU A 1 508 ? -8.585 -32.728 11.872 1.00 53.16 508 GLU A N 1
ATOM 4074 C CA . GLU A 1 508 ? -7.500 -33.675 12.186 1.00 53.16 508 GLU A CA 1
ATOM 4075 C C . GLU A 1 508 ? -6.084 -33.147 11.868 1.00 53.16 508 GLU A C 1
ATOM 4077 O O . GLU A 1 508 ? -5.105 -33.573 12.476 1.00 53.16 508 GLU A O 1
ATOM 4082 N N . VAL A 1 509 ? -5.944 -32.165 10.966 1.00 55.88 509 VAL A N 1
ATOM 4083 C CA . VAL A 1 509 ? -4.631 -31.669 10.482 1.00 55.88 509 VAL A CA 1
ATOM 4084 C C . VAL A 1 509 ? -4.105 -30.477 11.308 1.00 55.88 509 VAL A C 1
ATOM 4086 O O . VAL A 1 509 ? -2.949 -30.059 11.169 1.00 55.88 509 VAL A O 1
ATOM 4089 N N . LYS A 1 510 ? -4.921 -29.938 12.229 1.00 53.88 510 LYS A N 1
ATOM 4090 C CA . LYS A 1 510 ? -4.610 -28.745 13.046 1.00 53.88 510 LYS A CA 1
ATOM 4091 C C . LYS A 1 510 ? -3.288 -28.831 13.817 1.00 53.88 510 LYS A C 1
ATOM 4093 O O . LYS A 1 510 ? -2.570 -27.835 13.870 1.00 53.88 510 LYS A O 1
ATOM 4098 N N . ALA A 1 511 ? -2.929 -29.999 14.355 1.00 46.72 511 ALA A N 1
ATOM 4099 C CA . ALA A 1 511 ? -1.722 -30.184 15.174 1.00 46.72 511 ALA A CA 1
ATOM 4100 C C . ALA A 1 511 ? -0.403 -29.928 14.410 1.00 46.72 511 ALA A C 1
ATOM 4102 O O . ALA A 1 511 ? 0.642 -29.690 15.016 1.00 46.72 511 ALA A O 1
ATOM 4103 N N . GLY A 1 512 ? -0.439 -29.945 13.071 1.00 51.19 512 GLY A N 1
ATOM 4104 C CA . GLY A 1 512 ? 0.723 -29.716 12.218 1.00 51.19 512 GLY A CA 1
ATOM 4105 C C . GLY A 1 512 ? 0.824 -28.307 11.633 1.00 51.19 512 GLY A C 1
ATOM 4106 O O . GLY A 1 512 ? 1.848 -27.990 11.037 1.00 51.19 512 GLY A O 1
ATOM 4107 N N . LEU A 1 513 ? -0.180 -27.439 11.739 1.00 58.75 513 LEU A N 1
ATOM 4108 C CA . LEU A 1 513 ? -0.143 -26.129 11.078 1.00 58.75 513 LEU A CA 1
ATOM 4109 C C . LEU A 1 513 ? 0.577 -25.102 11.962 1.00 58.75 513 LEU A C 1
ATOM 4111 O O . LEU A 1 513 ? 0.206 -24.852 13.101 1.00 58.75 513 LEU A O 1
ATOM 4115 N N . ARG A 1 514 ? 1.657 -24.515 11.437 1.00 59.69 514 ARG A N 1
ATOM 4116 C CA . ARG A 1 514 ? 2.470 -23.507 12.138 1.00 59.69 514 ARG A CA 1
ATOM 4117 C C . ARG A 1 514 ? 1.989 -22.090 11.823 1.00 59.69 514 ARG A C 1
ATOM 4119 O O . ARG A 1 514 ? 1.858 -21.745 10.644 1.00 59.69 514 ARG A O 1
ATOM 4126 N N . THR A 1 515 ? 1.813 -21.281 12.866 1.00 56.09 515 THR A N 1
ATOM 4127 C CA . THR A 1 515 ? 1.722 -19.817 12.773 1.00 56.09 515 THR A CA 1
ATOM 4128 C C . THR A 1 515 ? 3.050 -19.248 12.284 1.00 56.09 515 THR A C 1
ATOM 4130 O O . THR A 1 515 ? 4.111 -19.883 12.387 1.00 56.09 515 THR A O 1
ATOM 4133 N N . ASN A 1 516 ? 3.017 -18.073 11.667 1.00 51.81 516 ASN A N 1
ATOM 4134 C CA . ASN A 1 516 ? 4.211 -17.538 11.029 1.00 51.81 516 ASN A CA 1
ATOM 4135 C C . ASN A 1 516 ? 5.133 -16.809 12.028 1.00 51.81 516 ASN A C 1
ATOM 4137 O O . ASN A 1 516 ? 5.095 -15.590 12.148 1.00 51.81 516 ASN A O 1
ATOM 4141 N N . THR A 1 517 ? 6.044 -17.542 12.671 1.00 41.34 517 THR A N 1
ATOM 4142 C CA . THR A 1 517 ? 7.017 -17.002 13.646 1.00 41.34 517 THR A CA 1
ATOM 4143 C C . THR A 1 517 ? 8.202 -16.238 13.037 1.00 41.34 517 THR A C 1
ATOM 4145 O O . THR A 1 517 ? 8.912 -15.547 13.758 1.00 41.34 517 THR A O 1
ATOM 4148 N N . LYS A 1 518 ? 8.436 -16.320 11.715 1.00 42.16 518 LYS A N 1
ATOM 4149 C CA . LYS A 1 518 ? 9.537 -15.603 11.023 1.00 42.16 518 LYS A CA 1
ATOM 4150 C C . LYS A 1 518 ? 9.135 -14.254 10.418 1.00 42.16 518 LYS A C 1
ATOM 4152 O O . LYS A 1 518 ? 9.980 -13.551 9.871 1.00 42.16 518 LYS A O 1
ATOM 4157 N N . GLY A 1 519 ? 7.853 -13.900 10.464 1.00 41.28 519 GLY A N 1
ATOM 4158 C CA . GLY A 1 519 ? 7.384 -12.568 10.100 1.00 41.28 519 GLY A CA 1
ATOM 4159 C C . GLY A 1 519 ? 7.199 -11.752 11.358 1.00 41.28 519 GLY A C 1
ATOM 4160 O O . GLY A 1 519 ? 6.068 -11.593 11.795 1.00 41.28 519 GLY A O 1
ATOM 4161 N N . ASP A 1 520 ? 8.292 -11.269 11.939 1.00 37.81 520 ASP A N 1
ATOM 4162 C CA . ASP A 1 520 ? 8.200 -10.278 13.002 1.00 37.81 520 ASP A CA 1
ATOM 4163 C C . ASP A 1 520 ? 7.312 -9.121 12.503 1.00 37.81 520 ASP A C 1
ATOM 4165 O O . ASP A 1 520 ? 7.606 -8.484 11.481 1.00 37.81 520 ASP A O 1
ATOM 4169 N N . LYS A 1 521 ? 6.181 -8.890 13.180 1.00 37.75 521 LYS A N 1
ATOM 4170 C CA . LYS A 1 521 ? 5.254 -7.789 12.878 1.00 37.75 521 LYS A CA 1
ATOM 4171 C C . LYS A 1 521 ? 5.996 -6.433 12.938 1.00 37.75 521 LYS A C 1
ATOM 4173 O O . LYS A 1 521 ? 5.568 -5.488 12.267 1.00 37.75 521 LYS A O 1
ATOM 4178 N N . SER A 1 522 ? 7.158 -6.360 13.614 1.00 36.97 522 SER A N 1
ATOM 4179 C CA . SER A 1 522 ? 8.074 -5.206 13.617 1.00 36.97 522 SER A CA 1
ATOM 4180 C C . SER A 1 522 ? 8.704 -4.938 12.239 1.00 36.97 522 SER A C 1
ATOM 4182 O O . SER A 1 522 ? 8.656 -3.815 11.727 1.00 36.97 522 SER A O 1
ATOM 4184 N N . GLN A 1 523 ? 9.181 -5.982 11.543 1.00 39.69 523 GLN A N 1
ATOM 4185 C CA . GLN A 1 523 ? 9.806 -5.856 10.221 1.00 39.69 523 GLN A CA 1
ATOM 4186 C C . GLN A 1 523 ? 8.806 -5.447 9.134 1.00 39.69 523 GLN A C 1
ATOM 4188 O O . GLN A 1 523 ? 9.185 -4.829 8.135 1.00 39.69 523 GLN A O 1
ATOM 4193 N N . HIS A 1 524 ? 7.515 -5.746 9.323 1.00 45.94 524 HIS A N 1
ATOM 4194 C CA . HIS A 1 524 ? 6.465 -5.291 8.412 1.00 45.94 524 HIS A CA 1
ATOM 4195 C C . HIS A 1 524 ? 6.260 -3.767 8.446 1.00 45.94 524 HIS A C 1
ATOM 4197 O O . HIS A 1 524 ? 5.726 -3.218 7.492 1.00 45.94 524 HIS A O 1
ATOM 4203 N N . SER A 1 525 ? 6.708 -3.063 9.489 1.00 47.69 525 SER A N 1
ATOM 4204 C CA . SER A 1 525 ? 6.640 -1.592 9.549 1.00 47.69 525 SER A CA 1
ATOM 4205 C C . SER A 1 525 ? 7.976 -0.928 9.169 1.00 47.69 525 SER A C 1
ATOM 4207 O O . SER A 1 525 ? 7.973 0.166 8.607 1.00 47.69 525 SER A O 1
ATOM 4209 N N . ARG A 1 526 ? 9.108 -1.622 9.377 1.00 59.25 526 ARG A N 1
ATOM 4210 C CA . ARG A 1 526 ? 10.472 -1.150 9.055 1.00 59.25 526 ARG A CA 1
ATOM 4211 C C . ARG A 1 526 ? 10.810 -1.065 7.572 1.00 59.25 526 ARG A C 1
ATOM 4213 O O . ARG A 1 526 ? 11.757 -0.376 7.210 1.00 59.25 526 ARG A O 1
ATOM 4220 N N . TYR A 1 527 ? 10.081 -1.745 6.682 1.00 67.94 527 TYR A N 1
ATOM 4221 C CA . TYR A 1 527 ? 10.451 -1.737 5.257 1.00 67.94 527 TYR A CA 1
ATOM 4222 C C . TYR A 1 527 ? 10.486 -0.316 4.670 1.00 67.94 527 TYR A C 1
ATOM 4224 O O . TYR A 1 527 ? 11.241 -0.079 3.737 1.00 67.94 527 TYR A O 1
ATOM 4232 N N . LEU A 1 528 ? 9.710 0.627 5.223 1.00 71.88 528 LEU A N 1
ATOM 4233 C CA . LEU A 1 528 ? 9.716 2.034 4.811 1.00 71.88 528 LEU A CA 1
ATOM 4234 C C . LEU A 1 528 ? 11.055 2.734 5.083 1.00 71.88 528 LEU A C 1
ATOM 4236 O O . LEU A 1 528 ? 11.395 3.667 4.362 1.00 71.88 528 LEU A O 1
ATOM 4240 N N . GLU A 1 529 ? 11.843 2.275 6.060 1.00 76.75 529 GLU A N 1
ATOM 4241 C CA . GLU A 1 529 ? 13.179 2.820 6.330 1.00 76.75 529 GLU A CA 1
ATOM 4242 C C . GLU A 1 529 ? 14.119 2.633 5.138 1.00 76.75 529 GLU A C 1
ATOM 4244 O O . GLU A 1 529 ? 14.869 3.544 4.805 1.00 76.75 529 GLU A O 1
ATOM 4249 N N . TYR A 1 530 ? 14.011 1.502 4.434 1.00 75.94 530 TYR A N 1
ATOM 4250 C CA . TYR A 1 530 ? 14.806 1.224 3.236 1.00 75.94 530 TYR A CA 1
ATOM 4251 C C . TYR A 1 530 ? 14.530 2.229 2.112 1.00 75.94 530 TYR A C 1
ATOM 4253 O O . TYR A 1 530 ? 15.405 2.489 1.293 1.00 75.94 530 TYR A O 1
ATOM 4261 N N . TYR A 1 531 ? 13.328 2.811 2.077 1.00 74.06 531 TYR A N 1
ATOM 4262 C CA . TYR A 1 531 ? 12.924 3.774 1.056 1.00 74.06 531 TYR A CA 1
ATOM 4263 C C . TYR A 1 531 ? 13.284 5.225 1.397 1.00 74.06 531 TYR A C 1
ATOM 4265 O O . TYR A 1 531 ? 13.146 6.082 0.528 1.00 74.06 531 TYR A O 1
ATOM 4273 N N . ARG A 1 532 ? 13.750 5.511 2.623 1.00 76.25 532 ARG A N 1
ATOM 4274 C CA . ARG A 1 532 ? 14.066 6.875 3.084 1.00 76.25 532 ARG A CA 1
ATOM 4275 C C . ARG A 1 532 ? 15.127 7.550 2.217 1.00 76.25 532 ARG A C 1
ATOM 4277 O O . ARG A 1 532 ? 14.968 8.712 1.864 1.00 76.25 532 ARG A O 1
ATOM 4284 N N . ASP A 1 533 ? 16.159 6.795 1.857 1.00 72.06 533 ASP A N 1
ATOM 4285 C CA . ASP A 1 533 ? 17.334 7.302 1.142 1.00 72.06 533 ASP A CA 1
ATOM 4286 C C . ASP A 1 533 ? 17.286 6.975 -0.361 1.00 72.06 533 ASP A C 1
ATOM 4288 O O . ASP A 1 533 ? 18.297 7.054 -1.060 1.00 72.06 533 ASP A O 1
ATOM 4292 N N . VAL A 1 534 ? 16.123 6.557 -0.879 1.00 69.50 534 VAL A N 1
ATOM 4293 C CA . VAL A 1 534 ? 15.961 6.264 -2.307 1.00 69.50 534 VAL A CA 1
ATOM 4294 C C . VAL A 1 534 ? 15.706 7.572 -3.061 1.00 69.50 534 VAL A C 1
ATOM 4296 O O . VAL A 1 534 ? 14.743 8.274 -2.739 1.00 69.50 534 VAL A O 1
ATOM 4299 N N . PRO A 1 535 ? 16.503 7.888 -4.099 1.00 73.50 535 PRO A N 1
ATOM 4300 C CA . PRO A 1 535 ? 16.289 9.076 -4.913 1.00 73.50 535 PRO A CA 1
ATOM 4301 C C . PRO A 1 535 ? 14.861 9.146 -5.501 1.00 73.50 535 PRO A C 1
ATOM 4303 O O . PRO A 1 535 ? 14.336 8.128 -5.974 1.00 73.50 535 PRO A O 1
ATOM 4306 N N . PRO A 1 536 ? 14.201 10.324 -5.499 1.00 63.72 536 PRO A N 1
ATOM 4307 C CA . PRO A 1 536 ? 12.824 10.464 -5.979 1.00 63.72 536 PRO A CA 1
ATOM 4308 C C . PRO A 1 536 ? 12.609 10.038 -7.436 1.00 63.72 536 PRO A C 1
ATOM 4310 O O . PRO A 1 536 ? 11.530 9.569 -7.789 1.00 63.72 536 PRO A O 1
ATOM 4313 N N . ASP A 1 537 ? 13.613 10.189 -8.293 1.00 60.25 537 ASP A N 1
ATOM 4314 C CA . ASP A 1 537 ? 13.607 9.743 -9.686 1.00 60.25 537 ASP A CA 1
ATOM 4315 C C . ASP A 1 537 ? 13.615 8.210 -9.801 1.00 60.25 537 ASP A C 1
ATOM 4317 O O . ASP A 1 537 ? 12.864 7.659 -10.606 1.00 60.25 537 ASP A O 1
ATOM 4321 N N . VAL A 1 538 ? 14.376 7.514 -8.951 1.00 59.69 538 VAL A N 1
ATOM 4322 C CA . VAL A 1 538 ? 14.387 6.044 -8.863 1.00 59.69 538 VAL A CA 1
ATOM 4323 C C . VAL A 1 538 ? 13.034 5.529 -8.364 1.00 59.69 538 VAL A C 1
ATOM 4325 O O . VAL A 1 538 ? 12.486 4.584 -8.936 1.00 59.69 538 VAL A O 1
ATOM 4328 N N . LEU A 1 539 ? 12.440 6.187 -7.358 1.00 65.81 539 LEU A N 1
ATOM 4329 C CA . LEU A 1 539 ? 11.076 5.881 -6.904 1.00 65.81 539 LEU A CA 1
ATOM 4330 C C . LEU A 1 539 ? 10.058 6.091 -8.026 1.00 65.81 539 LEU A C 1
ATOM 4332 O O . LEU A 1 539 ? 9.280 5.186 -8.323 1.00 65.81 539 LEU A O 1
ATOM 4336 N N . LYS A 1 540 ? 10.086 7.255 -8.689 1.00 63.19 540 LYS A N 1
ATOM 4337 C CA . LYS A 1 540 ? 9.196 7.562 -9.817 1.00 63.19 540 LYS A CA 1
ATOM 4338 C C . LYS A 1 540 ? 9.332 6.533 -10.930 1.00 63.19 540 LYS A C 1
ATOM 4340 O O . LYS A 1 540 ? 8.314 6.124 -11.468 1.00 63.19 540 LYS A O 1
ATOM 4345 N N . GLN A 1 541 ? 10.542 6.084 -11.260 1.00 62.69 541 GLN A N 1
ATOM 4346 C CA . GLN A 1 541 ? 10.751 5.038 -12.261 1.00 62.69 541 GLN A CA 1
ATOM 4347 C C . GLN A 1 541 ? 10.137 3.709 -11.815 1.00 62.69 541 GLN A C 1
ATOM 4349 O O . GLN A 1 541 ? 9.357 3.126 -12.561 1.00 62.69 541 GLN A O 1
ATOM 4354 N N . ILE A 1 542 ? 10.389 3.265 -10.581 1.00 64.44 542 ILE A N 1
ATOM 4355 C CA . ILE A 1 542 ? 9.808 2.025 -10.042 1.00 64.44 542 ILE A CA 1
ATOM 4356 C C . ILE A 1 542 ? 8.278 2.058 -10.037 1.00 64.44 542 ILE A C 1
ATOM 4358 O O . ILE A 1 542 ? 7.650 1.058 -10.384 1.00 64.44 542 ILE A O 1
ATOM 4362 N N . PHE A 1 543 ? 7.676 3.199 -9.694 1.00 61.66 543 PHE A N 1
ATOM 4363 C CA . PHE A 1 543 ? 6.223 3.369 -9.719 1.00 61.66 543 PHE A CA 1
ATOM 4364 C C . PHE A 1 543 ? 5.666 3.562 -11.142 1.00 61.66 543 PHE A C 1
ATOM 4366 O O . PHE A 1 543 ? 4.577 3.073 -11.423 1.00 61.66 543 PHE A O 1
ATOM 4373 N N . ARG A 1 544 ? 6.419 4.178 -12.068 1.00 56.53 544 ARG A N 1
ATOM 4374 C CA . ARG A 1 544 ? 6.078 4.284 -13.505 1.00 56.53 544 ARG A CA 1
ATOM 4375 C C . ARG A 1 544 ? 6.160 2.948 -14.247 1.00 56.53 544 ARG A C 1
ATOM 4377 O O . ARG A 1 544 ? 5.535 2.803 -15.288 1.00 56.53 544 ARG A O 1
ATOM 4384 N N . PHE A 1 545 ? 6.902 1.966 -13.729 1.00 51.97 545 PHE A N 1
ATOM 4385 C CA . PHE A 1 545 ? 6.941 0.602 -14.276 1.00 51.97 545 PHE A CA 1
ATOM 4386 C C . PHE A 1 545 ? 5.740 -0.267 -13.869 1.00 51.97 545 PHE A C 1
ATOM 4388 O O . PHE A 1 545 ? 5.667 -1.437 -14.262 1.00 51.97 545 PHE A O 1
ATOM 4395 N N . ILE A 1 546 ? 4.746 0.301 -13.178 1.00 47.50 546 ILE A N 1
ATOM 4396 C CA . ILE A 1 546 ? 3.361 -0.120 -13.390 1.00 47.50 546 ILE A CA 1
ATOM 4397 C C . ILE A 1 546 ? 3.068 0.258 -14.844 1.00 47.50 546 ILE A C 1
ATOM 4399 O O . ILE A 1 546 ? 2.761 1.409 -15.129 1.00 47.50 546 ILE A O 1
ATOM 4403 N N . GLN A 1 547 ? 3.303 -0.683 -15.770 1.00 49.69 547 GLN A N 1
ATOM 4404 C CA . GLN A 1 547 ? 2.977 -0.508 -17.187 1.00 49.69 547 GLN A CA 1
ATOM 4405 C C . GLN A 1 547 ? 1.606 0.155 -17.288 1.00 49.69 547 GLN A C 1
ATOM 4407 O O . GLN A 1 547 ? 0.715 -0.254 -16.534 1.00 49.69 547 GLN A O 1
ATOM 4412 N N . LEU A 1 548 ? 1.462 1.127 -18.203 1.00 48.66 548 LEU A N 1
ATOM 4413 C CA . LEU A 1 548 ? 0.145 1.612 -18.609 1.00 48.66 548 LEU A CA 1
ATOM 4414 C C . LEU A 1 548 ? -0.747 0.380 -18.734 1.00 48.66 548 LEU A C 1
ATOM 4416 O O . LEU A 1 548 ? -0.364 -0.597 -19.395 1.00 48.66 548 LEU A O 1
ATOM 4420 N N . SER A 1 549 ? -1.868 0.385 -18.021 1.00 49.09 549 SER A N 1
ATOM 4421 C CA . SER A 1 549 ? -2.868 -0.648 -18.220 1.00 49.09 549 SER A CA 1
ATOM 4422 C C . SER A 1 549 ? -3.170 -0.779 -19.711 1.00 49.09 549 SER A C 1
ATOM 4424 O O . SER A 1 549 ? -3.053 0.214 -20.420 1.00 49.09 549 SER A O 1
ATOM 4426 N N . PRO A 1 550 ? -3.559 -1.948 -20.239 1.00 49.47 550 PRO A N 1
ATOM 4427 C CA . PRO A 1 550 ? -4.122 -2.043 -21.580 1.00 49.47 550 PRO A CA 1
ATOM 4428 C C . PRO A 1 550 ? -5.071 -0.886 -21.940 1.00 49.47 550 PRO A C 1
ATOM 4430 O O . PRO A 1 550 ? -4.982 -0.378 -23.049 1.00 49.47 550 PRO A O 1
ATOM 4433 N N . VAL A 1 551 ? -5.885 -0.413 -20.985 1.00 48.03 551 VAL A N 1
ATOM 4434 C CA . VAL A 1 551 ? -6.749 0.771 -21.132 1.00 48.03 551 VAL A CA 1
ATOM 4435 C C . VAL A 1 551 ? -5.941 2.061 -21.253 1.00 48.03 551 VAL A C 1
ATOM 4437 O O . VAL A 1 551 ? -6.068 2.745 -22.254 1.00 48.03 551 VAL A O 1
ATOM 4440 N N . GLN A 1 552 ? -5.045 2.367 -20.315 1.00 53.88 552 GLN A N 1
ATOM 4441 C CA . GLN A 1 552 ? -4.194 3.563 -20.367 1.00 53.88 552 GLN A CA 1
ATOM 4442 C C . GLN A 1 552 ? -3.246 3.567 -21.573 1.00 53.88 552 GLN A C 1
ATOM 4444 O O . GLN A 1 552 ? -2.877 4.621 -22.080 1.00 53.88 552 GLN A O 1
ATOM 4449 N N . LEU A 1 553 ? -2.809 2.390 -22.022 1.00 61.31 553 LEU A N 1
ATOM 4450 C CA . LEU A 1 553 ? -2.000 2.220 -23.217 1.00 61.31 553 LEU A CA 1
ATOM 4451 C C . LEU A 1 553 ? -2.861 2.471 -24.446 1.00 61.31 553 LEU A C 1
ATOM 4453 O O . LEU A 1 553 ? -2.416 3.188 -25.327 1.00 61.31 553 LEU A O 1
ATOM 4457 N N . GLN A 1 554 ? -4.080 1.934 -24.495 1.00 61.78 554 GLN A N 1
ATOM 4458 C CA . GLN A 1 554 ? -5.014 2.215 -25.577 1.00 61.78 554 GLN A CA 1
ATOM 4459 C C . GLN A 1 554 ? -5.360 3.705 -25.621 1.00 61.78 554 GLN A C 1
ATOM 4461 O O . GLN A 1 554 ? -5.206 4.307 -26.672 1.00 61.78 554 GLN A O 1
ATOM 4466 N N . GLU A 1 555 ? -5.713 4.313 -24.487 1.00 66.19 555 GLU A N 1
ATOM 4467 C CA . GLU A 1 555 ? -5.958 5.751 -24.341 1.00 66.19 555 GLU A CA 1
ATOM 4468 C C . GLU A 1 555 ? -4.756 6.568 -24.812 1.00 66.19 555 GLU A C 1
ATOM 4470 O O . GLU A 1 555 ? -4.923 7.491 -25.599 1.00 66.19 555 GLU A O 1
ATOM 4475 N N . ALA A 1 556 ? -3.536 6.210 -24.403 1.00 65.75 556 ALA A N 1
ATOM 4476 C CA . ALA A 1 556 ? -2.324 6.883 -24.861 1.00 65.75 556 ALA A CA 1
ATOM 4477 C C . ALA A 1 556 ? -2.052 6.663 -26.359 1.00 65.75 556 ALA A C 1
ATOM 4479 O O . ALA A 1 556 ? -1.561 7.568 -27.025 1.00 65.75 556 ALA A O 1
ATOM 4480 N N . LEU A 1 557 ? -2.366 5.485 -26.907 1.00 68.56 557 LEU A N 1
ATOM 4481 C CA . LEU A 1 557 ? -2.198 5.174 -28.329 1.00 68.56 557 LEU A CA 1
ATOM 4482 C C . LEU A 1 557 ? -3.259 5.849 -29.206 1.00 68.56 557 LEU A C 1
ATOM 4484 O O . LEU A 1 557 ? -2.975 6.122 -30.371 1.00 68.56 557 LEU A O 1
ATOM 4488 N N . THR A 1 558 ? -4.450 6.130 -28.672 1.00 73.56 558 THR A N 1
ATOM 4489 C CA . THR A 1 558 ? -5.545 6.815 -29.378 1.00 73.56 558 THR A CA 1
ATOM 4490 C C . THR A 1 558 ? -5.633 8.305 -29.067 1.00 73.56 558 THR A C 1
ATOM 4492 O O . THR A 1 558 ? -6.372 9.016 -29.743 1.00 73.56 558 THR A O 1
ATOM 4495 N N . SER A 1 559 ? -4.921 8.792 -28.048 1.00 77.44 559 SER A N 1
ATOM 4496 C CA . SER A 1 559 ? -4.987 10.192 -27.638 1.00 77.44 559 SER A CA 1
ATOM 4497 C C . SER A 1 559 ? -4.400 11.104 -28.721 1.00 77.44 559 SER A C 1
ATOM 4499 O O . SER A 1 559 ? -3.248 10.908 -29.113 1.00 77.44 559 SER A O 1
ATOM 4501 N N . PRO A 1 560 ? -5.123 12.155 -29.149 1.00 76.94 560 PRO A N 1
ATOM 4502 C CA . PRO A 1 560 ? -4.600 13.135 -30.098 1.00 76.94 560 PRO A CA 1
ATOM 4503 C C . PRO A 1 560 ? -3.485 14.012 -29.506 1.00 76.94 560 PRO A C 1
ATOM 4505 O O . PRO A 1 560 ? -2.765 14.664 -30.252 1.00 76.94 560 PRO A O 1
ATOM 4508 N N . SER A 1 561 ? -3.324 14.039 -28.177 1.00 77.44 561 SER A N 1
ATOM 4509 C CA . SER A 1 561 ? -2.270 14.802 -27.493 1.00 77.44 561 SER A CA 1
ATOM 4510 C C . SER A 1 561 ? -0.992 14.000 -27.234 1.00 77.44 561 SER A C 1
ATOM 4512 O O . SER A 1 561 ? -0.020 14.547 -26.714 1.00 77.44 561 SER A O 1
ATOM 4514 N N . ALA A 1 562 ? -0.978 12.704 -27.557 1.00 80.38 562 ALA A N 1
ATOM 4515 C CA . ALA A 1 562 ? 0.171 11.841 -27.330 1.00 80.38 562 ALA A CA 1
ATOM 4516 C C . ALA A 1 562 ? 1.051 11.751 -28.582 1.00 80.38 562 ALA A C 1
ATOM 4518 O O . ALA A 1 562 ? 0.583 11.377 -29.652 1.00 80.38 562 ALA A O 1
ATOM 4519 N N . THR A 1 563 ? 2.350 12.015 -28.430 1.00 83.88 563 THR A N 1
ATOM 4520 C CA . THR A 1 563 ? 3.340 11.780 -29.488 1.00 83.88 563 THR A CA 1
ATOM 4521 C C . THR A 1 563 ? 3.874 10.351 -29.409 1.00 83.88 563 THR A C 1
ATOM 4523 O O . THR A 1 563 ? 4.538 9.965 -28.443 1.00 83.88 563 THR A O 1
ATOM 4526 N N . ARG A 1 564 ? 3.597 9.552 -30.437 1.00 85.31 564 ARG A N 1
ATOM 4527 C CA . ARG A 1 564 ? 3.970 8.141 -30.563 1.00 85.31 564 ARG A CA 1
ATOM 4528 C C . ARG A 1 564 ? 5.213 8.025 -31.432 1.00 85.31 564 ARG A C 1
ATOM 4530 O O . ARG A 1 564 ? 5.184 8.320 -32.623 1.00 85.31 564 ARG A O 1
ATOM 4537 N N . VAL A 1 565 ? 6.299 7.539 -30.838 1.00 85.81 565 VAL A N 1
ATOM 4538 C CA . VAL A 1 565 ? 7.589 7.370 -31.519 1.00 85.81 565 VAL A CA 1
ATOM 4539 C C . VAL A 1 565 ? 7.987 5.897 -31.532 1.00 85.81 565 VAL A C 1
ATOM 4541 O O . VAL A 1 565 ? 7.952 5.230 -30.495 1.00 85.81 565 VAL A O 1
ATOM 4544 N N . MET A 1 566 ? 8.397 5.392 -32.693 1.00 83.62 566 MET A N 1
ATOM 4545 C CA . MET A 1 566 ? 9.036 4.083 -32.847 1.00 83.62 566 MET A CA 1
ATOM 4546 C C . MET A 1 566 ? 10.508 4.257 -33.213 1.00 83.62 566 MET A C 1
ATOM 4548 O O . MET A 1 566 ? 10.869 5.218 -33.880 1.00 83.62 566 MET A O 1
ATOM 4552 N N . THR A 1 567 ? 11.363 3.310 -32.820 1.00 83.50 567 THR A N 1
ATOM 4553 C CA . THR A 1 567 ? 12.731 3.218 -33.341 1.00 83.50 567 THR A CA 1
ATOM 4554 C C . THR A 1 567 ? 12.921 1.927 -34.134 1.00 83.50 567 THR A C 1
ATOM 4556 O O . THR A 1 567 ? 12.455 0.857 -33.730 1.00 83.50 567 THR A O 1
ATOM 4559 N N . ALA A 1 568 ? 13.617 2.027 -35.261 1.00 84.50 568 ALA A N 1
ATOM 4560 C CA . ALA A 1 568 ? 13.987 0.923 -36.132 1.00 84.50 568 ALA A CA 1
ATOM 4561 C C . ALA A 1 568 ? 15.499 0.944 -36.401 1.00 84.50 568 ALA A C 1
ATOM 4563 O O . ALA A 1 568 ? 16.170 1.963 -36.250 1.00 84.50 568 ALA A O 1
ATOM 4564 N N . ARG A 1 569 ? 16.052 -0.210 -36.767 1.00 85.69 569 ARG A N 1
ATOM 4565 C CA . ARG A 1 569 ? 17.458 -0.374 -37.153 1.00 85.69 569 ARG A CA 1
ATOM 4566 C C . ARG A 1 569 ? 17.539 -1.388 -38.276 1.00 85.69 569 ARG A C 1
ATOM 4568 O O . ARG A 1 569 ? 16.796 -2.373 -38.233 1.00 85.69 569 ARG A O 1
ATOM 4575 N N . HIS A 1 570 ? 18.504 -1.213 -39.180 1.00 87.88 570 HIS A N 1
ATOM 4576 C CA . HIS A 1 570 ? 18.781 -2.178 -40.237 1.00 87.88 570 HIS A CA 1
ATOM 4577 C C . HIS A 1 570 ? 18.804 -3.629 -39.695 1.00 87.88 570 HIS A C 1
ATOM 4579 O O . HIS A 1 570 ? 19.587 -3.920 -38.773 1.00 87.88 570 HIS A O 1
ATOM 4585 N N . PRO A 1 571 ? 17.990 -4.561 -40.240 1.00 89.31 571 PRO A N 1
ATOM 4586 C CA . PRO A 1 571 ? 17.792 -5.894 -39.657 1.00 89.31 571 PRO A CA 1
ATOM 4587 C C . PRO A 1 571 ? 19.092 -6.678 -39.434 1.00 89.31 571 PRO A C 1
ATOM 4589 O O . PRO A 1 571 ? 19.305 -7.270 -38.372 1.00 89.31 571 PRO A O 1
ATOM 4592 N N . LEU A 1 572 ? 20.020 -6.612 -40.395 1.00 89.19 572 LEU A N 1
ATOM 4593 C CA . LEU A 1 572 ? 21.311 -7.308 -40.308 1.00 89.19 572 LEU A CA 1
ATOM 4594 C C . LEU A 1 572 ? 22.251 -6.700 -39.264 1.00 89.19 572 LEU A C 1
ATOM 4596 O O . LEU A 1 572 ? 22.962 -7.434 -38.573 1.00 89.19 572 LEU A O 1
ATOM 4600 N N . ALA A 1 573 ? 22.224 -5.375 -39.113 1.00 86.25 573 ALA A N 1
ATOM 4601 C CA . ALA A 1 573 ? 23.020 -4.671 -38.115 1.00 86.25 573 ALA A CA 1
ATOM 4602 C C . ALA A 1 573 ? 22.487 -4.957 -36.705 1.00 86.25 573 ALA A C 1
ATOM 4604 O O . ALA A 1 573 ? 23.255 -5.076 -35.750 1.00 86.25 573 ALA A O 1
ATOM 4605 N N . ARG A 1 574 ? 21.167 -5.122 -36.569 1.00 86.62 574 ARG A N 1
ATOM 4606 C CA . ARG A 1 574 ? 20.530 -5.525 -35.316 1.00 86.62 574 ARG A CA 1
ATOM 4607 C C . ARG A 1 574 ? 20.915 -6.942 -34.893 1.00 86.62 574 ARG A C 1
ATOM 4609 O O . ARG A 1 574 ? 21.190 -7.148 -33.714 1.00 86.62 574 ARG A O 1
ATOM 4616 N N . LEU A 1 575 ? 20.992 -7.891 -35.826 1.00 89.31 575 LEU A N 1
ATOM 4617 C CA . LEU A 1 575 ? 21.499 -9.243 -35.554 1.00 89.31 575 LEU A CA 1
ATOM 4618 C C . LEU A 1 575 ? 22.937 -9.218 -35.026 1.00 89.31 575 LEU A C 1
ATOM 4620 O O . LEU A 1 575 ? 23.218 -9.847 -34.008 1.00 89.31 575 LEU A O 1
ATOM 4624 N N . VAL A 1 576 ? 23.822 -8.442 -35.658 1.00 87.88 576 VAL A N 1
ATOM 4625 C CA . VAL A 1 576 ? 25.213 -8.269 -35.202 1.00 87.88 576 VAL A CA 1
ATOM 4626 C C . VAL A 1 576 ? 25.267 -7.599 -33.834 1.00 87.88 576 VAL A C 1
ATOM 4628 O O . VAL A 1 576 ? 25.993 -8.049 -32.956 1.00 87.88 576 VAL A O 1
ATOM 4631 N N . SER A 1 577 ? 24.445 -6.580 -33.593 1.00 82.50 577 SER A N 1
ATOM 4632 C CA . SER A 1 577 ? 24.376 -5.923 -32.286 1.00 82.50 577 SER A CA 1
ATOM 4633 C C . SER A 1 577 ? 23.860 -6.853 -31.187 1.00 82.50 577 SER A C 1
ATOM 4635 O O . SER A 1 577 ? 24.371 -6.826 -30.069 1.00 82.50 577 SER A O 1
ATOM 4637 N N . GLY A 1 578 ? 22.854 -7.678 -31.489 1.00 81.94 578 GLY A N 1
ATOM 4638 C CA . GLY A 1 578 ? 22.339 -8.695 -30.575 1.00 81.94 578 GLY A CA 1
ATOM 4639 C C . GLY A 1 578 ? 23.382 -9.773 -30.294 1.00 81.94 578 GLY A C 1
ATOM 4640 O O . GLY A 1 578 ? 23.570 -10.161 -29.143 1.00 81.94 578 GLY A O 1
ATOM 4641 N N . TYR A 1 579 ? 24.109 -10.198 -31.327 1.00 84.50 579 TYR A N 1
ATOM 4642 C CA . TYR A 1 579 ? 25.254 -11.085 -31.194 1.00 84.50 579 TYR A CA 1
ATOM 4643 C C . TYR A 1 579 ? 26.329 -10.480 -30.283 1.00 84.50 579 TYR A C 1
ATOM 4645 O O . TYR A 1 579 ? 26.754 -11.118 -29.323 1.00 84.50 579 TYR A O 1
ATOM 4653 N N . GLN A 1 580 ? 26.704 -9.221 -30.507 1.00 79.88 580 GLN A N 1
ATOM 4654 C CA . GLN A 1 580 ? 27.734 -8.546 -29.726 1.00 79.88 580 GLN A CA 1
ATOM 4655 C C . GLN A 1 580 ? 27.336 -8.369 -28.250 1.00 79.88 580 GLN A C 1
ATOM 4657 O O . GLN A 1 580 ? 28.141 -8.623 -27.358 1.00 79.88 580 GLN A O 1
ATOM 4662 N N . ASP A 1 581 ? 26.087 -7.988 -27.964 1.00 72.81 581 ASP A N 1
ATOM 4663 C CA . ASP A 1 581 ? 25.618 -7.820 -26.578 1.00 72.81 581 ASP A CA 1
ATOM 4664 C C . ASP A 1 581 ? 25.554 -9.150 -25.810 1.00 72.81 581 ASP A C 1
ATOM 4666 O O . ASP A 1 581 ? 25.715 -9.169 -24.587 1.00 72.81 581 ASP A O 1
ATOM 4670 N N . LYS A 1 582 ? 25.286 -10.266 -26.501 1.00 71.62 582 LYS A N 1
ATOM 4671 C CA . LYS A 1 582 ? 25.021 -11.563 -25.855 1.00 71.62 582 LYS A CA 1
ATOM 4672 C C . LYS A 1 582 ? 26.176 -12.560 -25.914 1.00 71.62 582 LYS A C 1
ATOM 4674 O O . LYS A 1 582 ? 26.263 -13.395 -25.017 1.00 71.62 582 LYS A O 1
ATOM 4679 N N . PHE A 1 583 ? 27.033 -12.487 -26.931 1.00 70.94 583 PHE A N 1
ATOM 4680 C CA . PHE A 1 583 ? 27.995 -13.543 -27.271 1.00 70.94 583 PHE A CA 1
ATOM 4681 C C . PHE A 1 583 ? 29.443 -13.057 -27.467 1.00 70.94 583 PHE A C 1
ATOM 4683 O O . PHE A 1 583 ? 30.324 -13.900 -27.608 1.00 70.94 583 PHE A O 1
ATOM 4690 N N . ASN A 1 584 ? 29.722 -11.745 -27.432 1.00 64.25 584 ASN A N 1
ATOM 4691 C CA . ASN A 1 584 ? 31.080 -11.211 -27.656 1.00 64.25 584 ASN A CA 1
ATOM 4692 C C . ASN A 1 584 ? 32.054 -11.477 -26.494 1.00 64.25 584 ASN A C 1
ATOM 4694 O O . ASN A 1 584 ? 33.259 -11.544 -26.692 1.00 64.25 584 ASN A O 1
ATOM 4698 N N . ASP A 1 585 ? 31.537 -11.643 -25.275 1.00 64.88 585 ASP A N 1
ATOM 4699 C CA . ASP A 1 585 ? 32.314 -12.044 -24.098 1.00 64.88 585 ASP A CA 1
ATOM 4700 C C . ASP A 1 585 ? 32.062 -13.536 -23.831 1.00 64.88 585 ASP A C 1
ATOM 4702 O O . ASP A 1 585 ? 31.122 -13.909 -23.118 1.00 64.88 585 ASP A O 1
ATOM 4706 N N . GLY A 1 586 ? 32.865 -14.394 -24.471 1.00 57.41 586 GLY A N 1
ATOM 4707 C CA . GLY A 1 586 ? 32.689 -15.853 -24.485 1.00 57.41 586 GLY A CA 1
ATOM 4708 C C . GLY A 1 586 ? 32.581 -16.472 -23.088 1.00 57.41 586 GLY A C 1
ATOM 4709 O O . GLY A 1 586 ? 31.712 -17.310 -22.835 1.00 57.41 586 GLY A O 1
ATOM 4710 N N . GLN A 1 587 ? 33.362 -15.984 -22.119 1.00 56.44 587 GLN A N 1
ATOM 4711 C CA . GLN A 1 587 ? 33.306 -16.482 -20.742 1.00 56.44 587 GLN A CA 1
ATOM 4712 C C . GLN A 1 587 ? 32.035 -16.073 -19.986 1.00 56.44 587 GLN A C 1
ATOM 4714 O O . GLN A 1 587 ? 31.581 -16.794 -19.086 1.00 56.44 587 GLN A O 1
ATOM 4719 N N . ARG A 1 588 ? 31.460 -14.911 -20.306 1.00 56.66 588 ARG A N 1
ATOM 4720 C CA . ARG A 1 588 ? 30.197 -14.438 -19.723 1.00 56.66 588 ARG A CA 1
ATOM 4721 C C . ARG A 1 588 ? 28.991 -15.086 -20.399 1.00 56.66 588 ARG A C 1
ATOM 4723 O O . ARG A 1 588 ? 28.021 -15.423 -19.718 1.00 56.66 588 ARG A O 1
ATOM 4730 N N . ALA A 1 589 ? 29.073 -15.321 -21.708 1.00 54.69 589 ALA A N 1
ATOM 4731 C CA . ALA A 1 589 ? 28.056 -16.012 -22.491 1.00 54.69 589 ALA A CA 1
ATOM 4732 C C . ALA A 1 589 ? 27.901 -17.475 -22.044 1.00 54.69 589 ALA A C 1
ATOM 4734 O O . ALA A 1 589 ? 26.778 -17.892 -21.748 1.00 54.69 589 ALA A O 1
ATOM 4735 N N . LEU A 1 590 ? 29.010 -18.210 -21.874 1.00 55.59 590 LEU A N 1
ATOM 4736 C CA . LEU A 1 590 ? 29.026 -19.604 -21.402 1.00 55.59 590 LEU A CA 1
ATOM 4737 C C . LEU A 1 590 ? 28.395 -19.792 -20.012 1.00 55.59 590 LEU A C 1
ATOM 4739 O O . LEU A 1 590 ? 27.721 -20.790 -19.770 1.00 55.59 590 LEU A O 1
ATOM 4743 N N . ARG A 1 591 ? 28.566 -18.816 -19.109 1.00 52.47 591 ARG A N 1
ATOM 4744 C CA . ARG A 1 591 ? 27.986 -18.823 -17.750 1.00 52.47 591 ARG A CA 1
ATOM 4745 C C . ARG A 1 591 ? 26.526 -18.357 -17.692 1.00 52.47 591 ARG A C 1
ATOM 4747 O O . ARG A 1 591 ? 25.926 -18.337 -16.618 1.00 52.47 591 ARG A O 1
ATOM 4754 N N . SER A 1 592 ? 25.947 -17.968 -18.824 1.00 57.66 592 SER A N 1
ATOM 4755 C CA . SER A 1 592 ? 24.575 -17.472 -18.925 1.00 57.66 592 SER A CA 1
ATOM 4756 C C . SER A 1 592 ? 23.632 -18.507 -19.554 1.00 57.66 592 SER A C 1
ATOM 4758 O O . SER A 1 592 ? 24.059 -19.531 -20.084 1.00 57.66 592 SER A O 1
ATOM 4760 N N . MET A 1 593 ? 22.326 -18.221 -19.549 1.00 47.88 593 MET A N 1
ATOM 4761 C CA . MET A 1 593 ? 21.320 -19.027 -20.260 1.00 47.88 593 MET A CA 1
ATOM 4762 C C . MET A 1 593 ? 21.671 -19.234 -21.747 1.00 47.88 593 MET A C 1
ATOM 4764 O O . MET A 1 593 ? 21.313 -20.262 -22.317 1.00 47.88 593 MET A O 1
ATOM 4768 N N . TRP A 1 594 ? 22.401 -18.295 -22.357 1.00 58.28 594 TRP A N 1
ATOM 4769 C CA . TRP A 1 594 ? 22.838 -18.373 -23.750 1.00 58.28 594 TRP A CA 1
ATOM 4770 C C . TRP A 1 594 ? 23.876 -19.468 -23.967 1.00 58.28 594 TRP A C 1
ATOM 4772 O O . TRP A 1 594 ? 23.736 -20.226 -24.914 1.00 58.28 594 TRP A O 1
ATOM 4782 N N . GLY A 1 595 ? 24.823 -19.649 -23.043 1.00 59.91 595 GLY A N 1
ATOM 4783 C CA . GLY A 1 595 ? 25.764 -20.771 -23.061 1.00 59.91 595 GLY A CA 1
ATOM 4784 C C . GLY A 1 595 ? 25.059 -22.128 -23.023 1.00 59.91 595 GLY A C 1
ATOM 4785 O O . GLY A 1 595 ? 25.390 -23.020 -23.801 1.00 59.91 595 GLY A O 1
ATOM 4786 N N . TYR A 1 596 ? 24.017 -22.257 -22.194 1.00 59.62 596 TYR A N 1
ATOM 4787 C CA . TYR A 1 596 ? 23.182 -23.463 -22.143 1.00 59.62 596 TYR A CA 1
ATOM 4788 C C . TYR A 1 596 ? 22.402 -23.703 -23.449 1.00 59.62 596 TYR A C 1
ATOM 4790 O O . TYR A 1 596 ? 22.325 -24.837 -23.925 1.00 59.62 596 TYR A O 1
ATOM 4798 N N . LEU A 1 597 ? 21.824 -22.654 -24.049 1.00 60.62 597 LEU A N 1
ATOM 4799 C CA . LEU A 1 597 ? 21.118 -22.758 -25.334 1.00 60.62 597 LEU A CA 1
ATOM 4800 C C . LEU A 1 597 ? 22.070 -23.130 -26.476 1.00 60.62 597 LEU A C 1
ATOM 4802 O O . LEU A 1 597 ? 21.734 -24.003 -27.277 1.00 60.62 597 LEU A O 1
ATOM 4806 N N . THR A 1 598 ? 23.267 -22.541 -26.498 1.00 62.97 598 THR A N 1
ATOM 4807 C CA . THR A 1 598 ? 24.338 -22.858 -27.447 1.00 62.97 598 THR A CA 1
ATOM 4808 C C . THR A 1 598 ? 24.749 -24.327 -27.338 1.00 62.97 598 THR A C 1
ATOM 4810 O O . THR A 1 598 ? 24.677 -25.042 -28.333 1.00 62.97 598 THR A O 1
ATOM 4813 N N . GLN A 1 599 ? 25.047 -24.828 -26.132 1.00 65.06 599 GLN A N 1
ATOM 4814 C CA . GLN A 1 599 ? 25.412 -26.239 -25.910 1.00 65.06 599 GLN A CA 1
ATOM 4815 C C . GLN A 1 599 ? 24.288 -27.223 -26.272 1.00 65.06 599 GLN A C 1
ATOM 4817 O O . GLN A 1 599 ? 24.551 -28.339 -26.721 1.00 65.06 599 GLN A O 1
ATOM 4822 N N . ARG A 1 600 ? 23.022 -26.823 -26.090 1.00 66.31 600 ARG A N 1
ATOM 4823 C CA . ARG A 1 600 ? 21.850 -27.626 -26.474 1.00 66.31 600 ARG A CA 1
ATOM 4824 C C . ARG A 1 600 ? 21.609 -27.635 -27.985 1.00 66.31 600 ARG A C 1
ATOM 4826 O O . ARG A 1 600 ? 20.998 -28.576 -28.489 1.00 66.31 600 ARG A O 1
ATOM 4833 N N . HIS A 1 601 ? 22.022 -26.585 -28.691 1.00 66.94 601 HIS A N 1
ATOM 4834 C CA . HIS A 1 601 ? 21.935 -26.506 -30.145 1.00 66.94 601 HIS A CA 1
ATOM 4835 C C . HIS A 1 601 ? 23.085 -27.263 -30.819 1.00 66.94 601 HIS A C 1
ATOM 4837 O O . HIS A 1 601 ? 22.831 -28.020 -31.750 1.00 66.94 601 HIS A O 1
ATOM 4843 N N . CYS A 1 602 ? 24.317 -27.123 -30.322 1.00 67.75 602 CYS A N 1
ATOM 4844 C CA . CYS A 1 602 ? 25.469 -27.890 -30.785 1.00 67.75 602 CYS A CA 1
ATOM 4845 C C . CYS A 1 602 ? 26.553 -27.975 -29.694 1.00 67.75 602 CYS A C 1
ATOM 4847 O O . CYS A 1 602 ? 26.938 -26.962 -29.112 1.00 67.75 602 CYS A O 1
ATOM 4849 N N . ARG A 1 603 ? 27.078 -29.184 -29.439 1.00 64.12 603 ARG A N 1
ATOM 4850 C CA . ARG A 1 603 ? 28.064 -29.442 -28.371 1.00 64.12 603 ARG A CA 1
ATOM 4851 C C . ARG A 1 603 ? 29.446 -28.817 -28.627 1.00 64.12 603 ARG A C 1
ATOM 4853 O O . ARG A 1 603 ? 30.092 -28.455 -27.654 1.00 64.12 603 ARG A O 1
ATOM 4860 N N . ASN A 1 604 ? 29.850 -28.625 -29.890 1.00 69.88 604 ASN A N 1
ATOM 4861 C CA . ASN A 1 604 ? 31.198 -28.166 -30.283 1.00 69.88 604 ASN A CA 1
ATOM 4862 C C . ASN A 1 604 ? 31.179 -26.943 -31.227 1.00 69.88 604 ASN A C 1
ATOM 4864 O O . ASN A 1 604 ? 32.028 -26.810 -32.100 1.00 69.88 604 ASN A O 1
ATOM 4868 N N . CYS A 1 605 ? 30.186 -26.059 -31.106 1.00 74.44 605 CYS A N 1
ATOM 4869 C CA . CYS A 1 605 ? 30.077 -24.877 -31.975 1.00 74.44 605 CYS A CA 1
ATOM 4870 C C . CYS A 1 605 ? 30.812 -23.634 -31.454 1.00 74.44 605 CYS A C 1
ATOM 4872 O O . CYS A 1 605 ? 30.814 -22.612 -32.133 1.00 74.44 605 CYS A O 1
ATOM 4874 N N . THR A 1 606 ? 31.411 -23.694 -30.264 1.00 75.00 606 THR A N 1
ATOM 4875 C CA . THR A 1 606 ? 32.194 -22.597 -29.683 1.00 75.00 606 THR A CA 1
ATOM 4876 C C . THR A 1 606 ? 33.678 -22.768 -29.980 1.00 75.00 606 THR A C 1
ATOM 4878 O O . THR A 1 606 ? 34.187 -23.888 -29.999 1.00 75.00 606 THR A O 1
ATOM 4881 N N . ARG A 1 607 ? 34.387 -21.654 -30.152 1.00 76.56 607 ARG A N 1
ATOM 4882 C CA . ARG A 1 607 ? 35.850 -21.614 -30.195 1.00 76.56 607 ARG A CA 1
ATOM 4883 C C . ARG A 1 607 ? 36.448 -22.029 -28.837 1.00 76.56 607 ARG A C 1
ATOM 4885 O O . ARG A 1 607 ? 35.736 -21.998 -27.829 1.00 76.56 607 ARG A O 1
ATOM 4892 N N . PRO A 1 608 ? 37.748 -22.383 -28.777 1.00 72.06 608 PRO A N 1
ATOM 4893 C CA . PRO A 1 608 ? 38.423 -22.749 -27.526 1.00 72.06 608 PRO A CA 1
ATOM 4894 C C . PRO A 1 608 ? 38.359 -21.672 -26.430 1.00 72.06 608 PRO A C 1
ATOM 4896 O O . PRO A 1 608 ? 38.354 -21.995 -25.247 1.00 72.06 608 PRO A O 1
ATOM 4899 N N . ASP A 1 609 ? 38.250 -20.398 -26.815 1.00 70.81 609 ASP A N 1
ATOM 4900 C CA . ASP A 1 609 ? 38.067 -19.253 -25.910 1.00 70.81 609 ASP A CA 1
ATOM 4901 C C . ASP A 1 609 ? 36.617 -19.089 -25.393 1.00 70.81 609 ASP A C 1
ATOM 4903 O O . ASP A 1 609 ? 36.315 -18.177 -24.620 1.00 70.81 609 ASP A O 1
ATOM 4907 N N . GLY A 1 610 ? 35.706 -19.975 -25.809 1.00 67.38 610 GLY A N 1
ATOM 4908 C CA . GLY A 1 610 ? 34.298 -19.970 -25.431 1.00 67.38 610 GLY A CA 1
ATOM 4909 C C . GLY A 1 610 ? 33.406 -19.046 -26.259 1.00 67.38 610 GLY A C 1
ATOM 4910 O O . GLY A 1 610 ? 32.211 -18.948 -25.971 1.00 67.38 610 GLY A O 1
ATOM 4911 N N . THR A 1 611 ? 33.941 -18.370 -27.278 1.00 74.62 611 THR A N 1
ATOM 4912 C CA . THR A 1 611 ? 33.152 -17.508 -28.168 1.00 74.62 611 THR A CA 1
ATOM 4913 C C . THR A 1 611 ? 32.381 -18.335 -29.202 1.00 74.62 611 THR A C 1
ATOM 4915 O O . THR A 1 611 ? 32.851 -19.362 -29.691 1.00 74.62 611 THR A O 1
ATOM 4918 N N . LEU A 1 612 ? 31.157 -17.918 -29.531 1.00 83.12 612 LEU A N 1
ATOM 4919 C CA . LEU A 1 612 ? 30.326 -18.565 -30.551 1.00 83.12 612 LEU A CA 1
ATOM 4920 C C . LEU A 1 612 ? 30.538 -17.843 -31.886 1.00 83.12 612 LEU A C 1
ATOM 4922 O O . LEU A 1 612 ? 30.230 -16.665 -31.925 1.00 83.12 612 LEU A O 1
ATOM 4926 N N . PRO A 1 613 ? 30.996 -18.473 -32.980 1.00 86.88 613 PRO A N 1
ATOM 4927 C CA . PRO A 1 613 ? 31.115 -17.787 -34.264 1.00 86.88 613 PRO A CA 1
ATOM 4928 C C . PRO A 1 613 ? 29.762 -17.277 -34.786 1.00 86.88 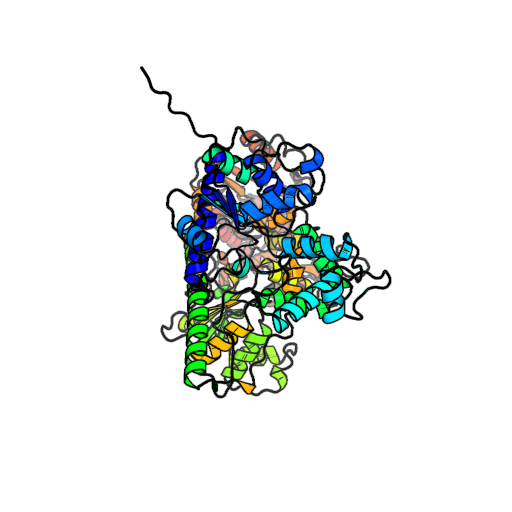613 PRO A C 1
ATOM 4930 O O . PRO A 1 613 ? 28.714 -17.892 -34.571 1.00 86.88 613 PRO A O 1
ATOM 4933 N N . PHE A 1 614 ? 29.779 -16.160 -35.514 1.00 88.88 614 PHE A N 1
ATOM 4934 C CA . PHE A 1 614 ? 28.555 -15.502 -35.978 1.00 88.88 614 PHE A CA 1
ATOM 4935 C C . PHE A 1 614 ? 27.647 -16.374 -36.877 1.00 88.88 614 PHE A C 1
ATOM 4937 O O . PHE A 1 614 ? 26.437 -16.385 -36.635 1.00 88.88 614 PHE A O 1
ATOM 4944 N N . PRO A 1 615 ? 28.150 -17.175 -37.841 1.00 90.00 615 PRO A N 1
ATOM 4945 C CA . PRO A 1 615 ? 27.281 -18.061 -38.630 1.00 90.00 615 PRO A CA 1
ATOM 4946 C C . PRO A 1 615 ? 26.545 -19.112 -37.774 1.00 90.00 615 PRO A C 1
ATOM 4948 O O . PRO A 1 615 ? 25.395 -19.476 -38.039 1.00 90.00 615 PRO A O 1
ATOM 4951 N N . GLN A 1 616 ? 27.176 -19.563 -36.692 1.00 87.00 616 GLN A N 1
ATOM 4952 C CA . GLN A 1 616 ? 26.644 -20.538 -35.745 1.00 87.00 616 GLN A CA 1
ATOM 4953 C C . GLN A 1 616 ? 25.607 -19.876 -34.835 1.00 87.00 616 GLN A C 1
ATOM 4955 O O . GLN A 1 616 ? 24.593 -20.493 -34.509 1.00 87.00 616 GLN A O 1
ATOM 4960 N N . PHE A 1 617 ? 25.790 -18.596 -34.503 1.00 89.19 617 PHE A N 1
ATOM 4961 C CA . PHE A 1 617 ? 24.742 -17.782 -33.894 1.00 89.19 617 PHE A CA 1
ATOM 4962 C C . PHE A 1 617 ? 23.512 -17.646 -34.808 1.00 89.19 617 PHE A C 1
ATOM 4964 O O . PHE A 1 617 ? 22.395 -17.870 -34.348 1.00 89.19 617 PHE A O 1
ATOM 4971 N N . LEU A 1 618 ? 23.679 -17.358 -36.102 1.00 92.06 618 LEU A N 1
ATOM 4972 C CA . LEU A 1 618 ? 22.541 -17.297 -37.032 1.00 92.06 618 LEU A CA 1
ATOM 4973 C C . LEU A 1 618 ? 21.820 -18.649 -37.140 1.00 92.06 618 LEU A C 1
ATOM 4975 O O . LEU A 1 618 ? 20.590 -18.708 -37.132 1.00 92.06 618 LEU A O 1
ATOM 4979 N N . SER A 1 619 ? 22.575 -19.748 -37.151 1.00 89.06 619 SER A N 1
ATOM 4980 C CA . SER A 1 619 ? 22.023 -21.109 -37.130 1.00 89.06 619 SER A CA 1
ATOM 4981 C C . SER A 1 619 ? 21.225 -21.394 -35.852 1.00 89.06 619 SER A C 1
ATOM 4983 O O . SER A 1 619 ? 20.148 -21.997 -35.909 1.00 89.06 619 SER A O 1
ATOM 4985 N N . LEU A 1 620 ? 21.697 -20.892 -34.705 1.00 85.81 620 LEU A N 1
ATOM 4986 C CA . LEU A 1 620 ? 20.974 -20.943 -33.437 1.00 85.81 620 LEU A CA 1
ATOM 4987 C C . LEU A 1 620 ? 19.658 -20.155 -33.519 1.00 85.81 620 LEU A C 1
ATOM 4989 O O . LEU A 1 620 ? 18.617 -20.706 -33.159 1.00 85.81 620 LEU A O 1
ATOM 4993 N N . VAL A 1 621 ? 19.683 -18.921 -34.040 1.00 88.94 621 VAL A N 1
ATOM 4994 C CA . VAL A 1 621 ? 18.485 -18.082 -34.240 1.00 88.94 621 VAL A CA 1
ATOM 4995 C C . VAL A 1 621 ? 17.457 -18.809 -35.108 1.00 88.94 621 VAL A C 1
ATOM 4997 O O . VAL A 1 621 ? 16.293 -18.915 -34.725 1.00 88.94 621 VAL A O 1
ATOM 5000 N N . LEU A 1 622 ? 17.879 -19.388 -36.235 1.00 90.12 622 LEU A N 1
ATOM 5001 C CA . LEU A 1 622 ? 16.998 -20.162 -37.113 1.00 90.12 622 LEU A CA 1
ATOM 5002 C C . LEU A 1 622 ? 16.451 -21.420 -36.424 1.00 90.12 622 LEU A C 1
ATOM 5004 O O . LEU A 1 622 ? 15.272 -21.738 -36.563 1.00 90.12 622 LEU A O 1
ATOM 5008 N N . SER A 1 623 ? 17.268 -22.129 -35.643 1.00 85.44 623 SER A N 1
ATOM 5009 C CA . SER A 1 623 ? 16.810 -23.278 -34.852 1.00 85.44 623 SER A CA 1
ATOM 5010 C C . SER A 1 623 ? 15.773 -22.874 -33.803 1.00 85.44 623 SER A C 1
ATOM 5012 O O . SER A 1 623 ? 14.786 -23.587 -33.612 1.00 85.44 623 SER A O 1
ATOM 5014 N N . GLU A 1 624 ? 15.968 -21.753 -33.107 1.00 82.00 624 GLU A N 1
ATOM 5015 C CA . GLU A 1 624 ? 14.985 -21.245 -32.148 1.00 82.00 624 GLU A CA 1
ATOM 5016 C C . GLU A 1 624 ? 13.691 -20.815 -32.840 1.00 82.00 624 GLU A C 1
ATOM 5018 O O . GLU A 1 624 ? 12.609 -21.176 -32.370 1.00 82.00 624 GLU A O 1
ATOM 5023 N N . PHE A 1 625 ? 13.799 -20.137 -33.984 1.00 83.19 625 PHE A N 1
ATOM 5024 C CA . PHE A 1 625 ? 12.659 -19.770 -34.817 1.00 83.19 625 PHE A CA 1
ATOM 5025 C C . PHE A 1 625 ? 11.857 -21.004 -35.250 1.00 83.19 625 PHE A C 1
ATOM 5027 O O . PHE A 1 625 ? 10.651 -21.049 -35.025 1.00 83.19 625 PHE A O 1
ATOM 5034 N N . ARG A 1 626 ? 12.505 -22.049 -35.779 1.00 84.75 626 ARG A N 1
ATOM 5035 C CA . ARG A 1 626 ? 11.812 -23.286 -36.188 1.00 84.75 626 ARG A CA 1
ATOM 5036 C C . ARG A 1 626 ? 11.125 -23.990 -35.016 1.00 84.75 626 ARG A C 1
ATOM 5038 O O . ARG A 1 626 ? 10.046 -24.542 -35.179 1.00 84.75 626 ARG A O 1
ATOM 5045 N N . LYS A 1 627 ? 11.737 -23.975 -33.826 1.00 76.94 627 LYS A N 1
ATOM 5046 C CA . LYS A 1 627 ? 11.207 -24.678 -32.643 1.00 76.94 627 LYS A CA 1
ATOM 5047 C C . LYS A 1 627 ? 10.095 -23.922 -31.922 1.00 76.94 627 LYS A C 1
ATOM 5049 O O . LYS A 1 627 ? 9.278 -24.551 -31.257 1.00 76.94 627 LYS A O 1
ATOM 5054 N N . ARG A 1 628 ? 10.119 -22.588 -31.934 1.00 73.56 628 ARG A N 1
ATOM 5055 C CA . ARG A 1 628 ? 9.271 -21.755 -31.058 1.00 73.56 628 ARG A CA 1
ATOM 5056 C C . ARG A 1 628 ? 8.560 -20.608 -31.782 1.00 73.56 628 ARG A C 1
ATOM 5058 O O . ARG A 1 628 ? 7.871 -19.828 -31.124 1.00 73.56 628 ARG A O 1
ATOM 5065 N N . GLY A 1 629 ? 8.733 -20.490 -33.095 1.00 74.94 629 GLY A N 1
ATOM 5066 C CA . GLY A 1 629 ? 8.246 -19.371 -33.897 1.00 74.94 629 GLY A CA 1
ATOM 5067 C C . GLY A 1 629 ? 8.931 -18.043 -33.555 1.00 74.94 629 GLY A C 1
ATOM 5068 O O . GLY A 1 629 ? 9.820 -17.968 -32.704 1.00 74.94 629 GLY A O 1
ATOM 5069 N N . VAL A 1 630 ? 8.484 -16.958 -34.198 1.00 68.44 630 VAL A N 1
ATOM 5070 C CA . VAL A 1 630 ? 9.063 -15.610 -34.012 1.00 68.44 630 VAL A CA 1
ATOM 5071 C C . VAL A 1 630 ? 8.948 -15.128 -32.560 1.00 68.44 630 VAL A C 1
ATOM 5073 O O . VAL A 1 630 ? 9.878 -14.530 -32.019 1.00 68.44 630 VAL A O 1
ATOM 5076 N N . ALA A 1 631 ? 7.845 -15.456 -31.879 1.00 62.41 631 ALA A N 1
ATOM 5077 C CA . ALA A 1 631 ? 7.630 -15.116 -30.470 1.00 62.41 631 ALA A CA 1
ATOM 5078 C C . ALA A 1 631 ? 8.635 -15.793 -29.516 1.00 62.41 631 ALA A C 1
ATOM 5080 O O . ALA A 1 631 ? 8.808 -15.351 -28.377 1.00 62.41 631 ALA A O 1
ATOM 5081 N N . GLY A 1 632 ? 9.279 -16.874 -29.963 1.00 65.50 632 GLY A N 1
ATOM 5082 C CA . GLY A 1 632 ? 10.318 -17.584 -29.228 1.00 65.50 632 GLY A CA 1
ATOM 5083 C C . GLY A 1 632 ? 11.715 -16.982 -29.349 1.00 65.50 632 GLY A C 1
ATOM 5084 O O . GLY A 1 632 ? 12.568 -17.348 -28.545 1.00 65.50 632 GLY A O 1
ATOM 5085 N N . LEU A 1 633 ? 11.939 -16.073 -30.305 1.00 72.69 633 LEU A N 1
ATOM 5086 C CA . LEU A 1 633 ? 13.221 -15.395 -30.497 1.00 72.69 633 LEU A CA 1
ATOM 5087 C C . LEU A 1 633 ? 13.465 -14.357 -29.404 1.00 72.69 633 LEU A C 1
ATOM 5089 O O . LEU A 1 633 ? 12.528 -13.692 -28.946 1.00 72.69 633 LEU A O 1
ATOM 5093 N N . ASP A 1 634 ? 14.724 -14.181 -29.011 1.00 77.62 634 ASP A N 1
ATOM 5094 C CA . ASP A 1 634 ? 15.106 -13.157 -28.044 1.00 77.62 634 ASP A CA 1
ATOM 5095 C C . ASP A 1 634 ? 14.778 -11.748 -28.546 1.00 77.62 634 ASP A C 1
ATOM 5097 O O . ASP A 1 634 ? 14.943 -11.421 -29.721 1.00 77.62 634 ASP A O 1
ATOM 5101 N N . LYS A 1 635 ? 14.356 -10.872 -27.633 1.00 72.38 635 LYS A N 1
ATOM 5102 C CA . LYS A 1 635 ? 13.944 -9.505 -27.968 1.00 72.38 635 LYS A CA 1
ATOM 5103 C C . LYS A 1 635 ? 15.041 -8.655 -28.629 1.00 72.38 635 LYS A C 1
ATOM 5105 O O . LYS A 1 635 ? 14.710 -7.703 -29.331 1.00 72.38 635 LYS A O 1
ATOM 5110 N N . HIS A 1 636 ? 16.323 -8.962 -28.416 1.00 77.88 636 HIS A N 1
ATOM 5111 C CA . HIS A 1 636 ? 17.430 -8.165 -28.953 1.00 77.88 636 HIS A CA 1
ATOM 5112 C C . HIS A 1 636 ? 17.588 -8.372 -30.464 1.00 77.88 636 HIS A C 1
ATOM 5114 O O . HIS A 1 636 ? 17.937 -7.424 -31.161 1.00 77.88 636 HIS A O 1
ATOM 5120 N N . TYR A 1 637 ? 17.246 -9.556 -30.980 1.00 83.00 637 TYR A N 1
ATOM 5121 C CA . TYR A 1 637 ? 17.296 -9.848 -32.412 1.00 83.00 637 TYR A CA 1
ATOM 5122 C C . TYR A 1 637 ? 15.934 -10.159 -33.042 1.00 83.00 637 TYR A C 1
ATOM 5124 O O . TYR A 1 637 ? 15.853 -10.155 -34.254 1.00 83.00 637 TYR A O 1
ATOM 5132 N N . ARG A 1 638 ? 14.835 -10.357 -32.309 1.00 83.38 638 ARG A N 1
ATOM 5133 C CA . ARG A 1 638 ? 13.507 -10.642 -32.897 1.00 83.38 638 ARG A CA 1
ATOM 5134 C C . ARG A 1 638 ? 13.048 -9.578 -33.918 1.00 83.38 638 ARG A C 1
ATOM 5136 O O . ARG A 1 638 ? 13.027 -8.419 -33.524 1.00 83.38 638 ARG A O 1
ATOM 5143 N N . PRO A 1 639 ? 12.570 -9.929 -35.128 1.00 81.31 639 PRO A N 1
ATOM 5144 C CA . PRO A 1 639 ? 12.099 -8.969 -36.139 1.00 81.31 639 PRO A CA 1
ATOM 5145 C C . PRO A 1 639 ? 11.194 -7.849 -35.590 1.00 81.31 639 PRO A C 1
ATOM 5147 O O . PRO A 1 639 ? 10.258 -8.121 -34.831 1.00 81.31 639 PRO A O 1
ATOM 5150 N N . TYR A 1 640 ? 11.474 -6.593 -35.957 1.00 78.62 640 TYR A N 1
ATOM 5151 C CA . TYR A 1 640 ? 10.704 -5.402 -35.568 1.00 78.62 640 TYR A CA 1
ATOM 5152 C C . TYR A 1 640 ? 9.253 -5.461 -36.039 1.00 78.62 640 TYR A C 1
ATOM 5154 O O . TYR A 1 640 ? 8.374 -5.023 -35.314 1.00 78.62 640 TYR A O 1
ATOM 5162 N N . SER A 1 641 ? 8.970 -6.097 -37.174 1.00 74.69 641 SER A N 1
ATOM 5163 C CA . SER A 1 641 ? 7.607 -6.371 -37.656 1.00 74.69 641 SER A CA 1
ATOM 5164 C C . SER A 1 641 ? 6.728 -7.132 -36.654 1.00 74.69 641 SER A C 1
ATOM 5166 O O . SER A 1 641 ? 5.508 -7.156 -36.792 1.00 74.69 641 SER A O 1
ATOM 5168 N N . THR A 1 642 ? 7.326 -7.744 -35.628 1.00 70.06 642 THR A N 1
ATOM 5169 C CA . THR A 1 642 ? 6.621 -8.484 -34.569 1.00 70.06 642 THR A CA 1
ATOM 5170 C C . THR A 1 642 ? 6.739 -7.842 -33.186 1.00 70.06 642 THR A C 1
ATOM 5172 O O . THR A 1 642 ? 6.349 -8.440 -32.180 1.00 70.06 642 THR A O 1
ATOM 5175 N N . VAL A 1 643 ? 7.304 -6.635 -33.110 1.00 68.75 643 VAL A N 1
ATOM 5176 C CA . VAL A 1 643 ? 7.538 -5.886 -31.873 1.00 68.75 643 VAL A CA 1
ATOM 5177 C C . VAL A 1 643 ? 6.972 -4.480 -32.048 1.00 68.75 643 VAL A C 1
ATOM 5179 O O . VAL A 1 643 ? 7.224 -3.842 -33.057 1.00 68.75 643 VAL A O 1
ATOM 5182 N N . CYS A 1 644 ? 6.220 -3.988 -31.062 1.00 68.19 644 CYS A N 1
ATOM 5183 C CA . CYS A 1 644 ? 5.606 -2.653 -31.107 1.00 68.19 644 CYS A CA 1
ATOM 5184 C C . CYS A 1 644 ? 4.586 -2.438 -32.247 1.00 68.19 644 CYS A C 1
ATOM 5186 O O . CYS A 1 644 ? 4.322 -1.303 -32.596 1.00 68.19 644 CYS A O 1
ATOM 5188 N N . SER A 1 645 ? 3.991 -3.496 -32.814 1.00 73.12 645 SER A N 1
ATOM 5189 C CA . SER A 1 645 ? 2.871 -3.411 -33.775 1.00 73.12 645 SER A CA 1
ATOM 5190 C C . SER A 1 645 ? 2.997 -2.283 -34.824 1.00 73.12 645 SER A C 1
ATOM 5192 O O . SER A 1 645 ? 2.090 -1.457 -34.918 1.00 73.12 645 SER A O 1
ATOM 5194 N N . PRO A 1 646 ? 4.074 -2.236 -35.634 1.00 74.12 646 PRO A N 1
ATOM 5195 C CA . PRO A 1 646 ? 4.359 -1.108 -36.532 1.00 74.12 646 PRO A CA 1
ATOM 5196 C C . PRO A 1 646 ? 3.243 -0.808 -37.538 1.00 74.12 646 PRO A C 1
ATOM 5198 O O . PRO A 1 646 ? 3.066 0.334 -37.931 1.00 74.12 646 PRO A O 1
ATOM 5201 N N . CYS A 1 647 ? 2.471 -1.823 -37.936 1.00 75.12 647 CYS A N 1
ATOM 5202 C CA . CYS A 1 647 ? 1.328 -1.659 -38.837 1.00 75.12 647 CYS A CA 1
ATOM 5203 C C . CYS A 1 647 ? -0.007 -1.426 -38.106 1.00 75.12 647 CYS A C 1
ATOM 5205 O O . CYS A 1 647 ? -1.004 -1.131 -38.751 1.00 75.12 647 CYS A O 1
ATOM 5207 N N . GLY A 1 648 ? -0.055 -1.633 -36.786 1.00 68.75 648 GLY A N 1
ATOM 5208 C CA . GLY A 1 648 ? -1.272 -1.512 -35.972 1.00 68.75 648 GLY A CA 1
ATOM 5209 C C . GLY A 1 648 ? -1.309 -0.264 -35.091 1.00 68.75 648 GLY A C 1
ATOM 5210 O O . GLY A 1 648 ? -2.357 0.059 -34.543 1.00 68.75 648 GLY A O 1
ATOM 5211 N N . ILE A 1 649 ? -0.178 0.425 -34.939 1.00 76.50 649 ILE A N 1
ATOM 5212 C CA . ILE A 1 649 ? -0.067 1.693 -34.222 1.00 76.50 649 ILE A CA 1
ATOM 5213 C C . ILE A 1 649 ? 0.256 2.778 -35.241 1.00 76.50 649 ILE A C 1
ATOM 5215 O O . ILE A 1 649 ? 1.214 2.659 -36.003 1.00 76.50 649 ILE A O 1
ATOM 5219 N N . GLN A 1 650 ? -0.528 3.852 -35.224 1.00 79.69 650 GLN A N 1
ATOM 5220 C CA . GLN A 1 650 ? -0.255 5.036 -36.023 1.00 79.69 650 GLN A CA 1
ATOM 5221 C C . GLN A 1 650 ? 0.830 5.861 -35.326 1.00 79.69 650 GLN A C 1
ATOM 5223 O O . GLN A 1 650 ? 0.551 6.661 -34.435 1.00 79.69 650 GLN A O 1
ATOM 5228 N N . TYR A 1 651 ? 2.084 5.584 -35.671 1.00 86.50 651 TYR A N 1
ATOM 5229 C CA . TYR A 1 651 ? 3.226 6.330 -35.159 1.00 86.50 651 TYR A CA 1
ATOM 5230 C C . TYR A 1 651 ? 3.300 7.710 -35.806 1.00 86.50 651 TYR A C 1
ATOM 5232 O O . TYR A 1 651 ? 3.204 7.826 -37.025 1.00 86.50 651 TYR A O 1
ATOM 5240 N N . ASP A 1 652 ? 3.517 8.736 -34.987 1.00 87.81 652 ASP A N 1
ATOM 5241 C CA . ASP A 1 652 ? 3.738 10.101 -35.466 1.00 87.81 652 ASP A CA 1
ATOM 5242 C C . ASP A 1 652 ? 5.165 10.242 -36.019 1.00 87.81 652 ASP A C 1
ATOM 5244 O O . ASP A 1 652 ? 5.395 10.959 -36.989 1.00 87.81 652 ASP A O 1
ATOM 5248 N N . TYR A 1 653 ? 6.121 9.498 -35.441 1.00 88.75 653 TYR A N 1
ATOM 5249 C CA . TYR A 1 653 ? 7.511 9.467 -35.892 1.00 88.75 653 TYR A CA 1
ATOM 5250 C C . TYR A 1 653 ? 8.124 8.060 -35.829 1.00 88.75 653 TYR A C 1
ATOM 5252 O O . TYR A 1 653 ? 7.948 7.328 -34.851 1.00 88.75 653 TYR A O 1
ATOM 5260 N N . ILE A 1 654 ? 8.911 7.697 -36.847 1.00 87.19 654 ILE A N 1
ATOM 5261 C CA . ILE A 1 654 ? 9.723 6.472 -36.877 1.00 87.19 654 ILE A CA 1
ATOM 5262 C C . ILE A 1 654 ? 11.185 6.876 -37.034 1.00 87.19 654 ILE A C 1
ATOM 5264 O O . ILE A 1 654 ? 11.581 7.396 -38.071 1.00 87.19 654 ILE A O 1
ATOM 5268 N N . PHE A 1 655 ? 11.985 6.631 -36.004 1.00 88.44 655 PHE A N 1
ATOM 5269 C CA . PHE A 1 655 ? 13.399 6.990 -35.980 1.00 88.44 655 PHE A CA 1
ATOM 5270 C C . PHE A 1 655 ? 14.250 5.824 -36.435 1.00 88.44 655 PHE A C 1
ATOM 5272 O O . PHE A 1 655 ? 14.097 4.699 -35.948 1.00 88.44 655 PHE A O 1
ATOM 5279 N N . LYS A 1 656 ? 15.180 6.099 -37.340 1.00 84.31 656 LYS A N 1
ATOM 5280 C CA . LYS A 1 656 ? 16.148 5.114 -37.808 1.00 84.31 656 LYS A CA 1
ATOM 5281 C C . LYS A 1 656 ? 17.395 5.240 -36.944 1.00 84.31 656 LYS A C 1
ATOM 5283 O O . LYS A 1 656 ? 17.863 6.332 -36.640 1.00 84.31 656 LYS A O 1
ATOM 5288 N N . GLN A 1 657 ? 17.954 4.120 -36.495 1.00 79.69 657 GLN A N 1
ATOM 5289 C CA . GLN A 1 657 ? 19.156 4.164 -35.663 1.00 79.69 657 GLN A CA 1
ATOM 5290 C C . GLN A 1 657 ? 20.344 4.801 -36.409 1.00 79.69 657 GLN A C 1
ATOM 5292 O O . GLN A 1 657 ? 21.242 5.357 -35.784 1.00 79.69 657 GLN A O 1
ATOM 5297 N N . GLU A 1 658 ? 20.305 4.746 -37.737 1.00 77.00 658 GLU A N 1
ATOM 5298 C CA . GLU A 1 658 ? 21.198 5.411 -38.681 1.00 77.00 658 GLU A CA 1
ATOM 5299 C C . GLU A 1 658 ? 21.178 6.951 -38.563 1.00 77.00 658 GLU A C 1
ATOM 5301 O O . GLU A 1 658 ? 22.206 7.595 -38.765 1.00 77.00 658 GLU A O 1
ATOM 5306 N N . THR A 1 659 ? 20.027 7.532 -38.208 1.00 78.75 659 THR A N 1
ATOM 5307 C CA . THR A 1 659 ? 19.761 8.981 -38.106 1.00 78.75 659 THR A CA 1
ATOM 5308 C C . THR A 1 659 ? 19.420 9.412 -36.679 1.00 78.75 659 THR A C 1
ATOM 5310 O O . THR A 1 659 ? 18.997 10.539 -36.445 1.00 78.75 659 THR A O 1
ATOM 5313 N N . PHE A 1 660 ? 19.650 8.538 -35.692 1.00 76.50 660 PHE A N 1
ATOM 5314 C CA . PHE A 1 660 ? 19.137 8.685 -34.327 1.00 76.50 660 PHE A CA 1
ATOM 5315 C C . PHE A 1 660 ? 19.446 10.039 -33.678 1.00 76.50 660 PHE A C 1
ATOM 5317 O O . PHE A 1 660 ? 18.589 10.606 -33.007 1.00 76.50 660 PHE A O 1
ATOM 5324 N N . ASP A 1 661 ? 20.659 10.567 -33.860 1.00 74.44 661 ASP A N 1
ATOM 5325 C CA . ASP A 1 661 ? 21.054 11.841 -33.252 1.00 74.44 661 ASP A CA 1
ATOM 5326 C C . ASP A 1 661 ? 20.369 13.051 -33.913 1.00 74.44 661 ASP A C 1
ATOM 5328 O O . ASP A 1 661 ? 20.171 14.074 -33.255 1.00 74.44 661 ASP A O 1
ATOM 5332 N N . GLU A 1 662 ? 20.036 12.964 -35.202 1.00 79.69 662 GLU A N 1
ATOM 5333 C CA . GLU A 1 662 ? 19.279 13.983 -35.944 1.00 79.69 662 GLU A CA 1
ATOM 5334 C C . GLU A 1 662 ? 17.790 13.896 -35.587 1.00 79.69 662 GLU A C 1
ATOM 5336 O O . GLU A 1 662 ? 17.186 14.901 -35.208 1.00 79.69 662 GLU A O 1
ATOM 5341 N N . ASP A 1 663 ? 17.246 12.680 -35.571 1.00 84.25 663 ASP A N 1
ATOM 5342 C CA . ASP A 1 663 ? 15.863 12.386 -35.198 1.00 84.25 663 ASP A CA 1
ATOM 5343 C C . ASP A 1 663 ? 15.558 12.815 -33.752 1.00 84.25 663 ASP A C 1
ATOM 5345 O O . ASP A 1 663 ? 14.542 13.452 -33.465 1.00 84.25 663 ASP A O 1
ATOM 5349 N N . LEU A 1 664 ? 16.476 12.532 -32.821 1.00 80.19 664 LEU A N 1
ATOM 5350 C CA . LEU A 1 664 ? 16.355 12.942 -31.423 1.00 80.19 664 LEU A CA 1
ATOM 5351 C C . LEU A 1 664 ? 16.397 14.468 -31.280 1.00 80.19 664 LEU A C 1
ATOM 5353 O O . LEU A 1 664 ? 15.634 15.030 -30.492 1.00 80.19 664 LEU A O 1
ATOM 5357 N N . ARG A 1 665 ? 17.255 15.153 -32.050 1.00 79.62 665 ARG A N 1
ATOM 5358 C CA . ARG A 1 665 ? 17.297 16.623 -32.081 1.00 79.62 665 ARG A CA 1
ATOM 5359 C C . ARG A 1 665 ? 15.960 17.192 -32.545 1.00 79.62 665 ARG A C 1
ATOM 5361 O O . ARG A 1 665 ? 15.426 18.071 -31.869 1.00 79.62 665 ARG A O 1
ATOM 5368 N N . TYR A 1 666 ? 15.395 16.651 -33.619 1.00 82.81 666 TYR A N 1
ATOM 5369 C CA . TYR A 1 666 ? 14.090 17.061 -34.126 1.00 82.81 666 TYR A CA 1
ATOM 5370 C C . TYR A 1 666 ? 12.965 16.816 -33.104 1.00 82.81 666 TYR A C 1
ATOM 5372 O O . TYR A 1 666 ? 12.194 17.729 -32.809 1.00 82.81 666 TYR A O 1
ATOM 5380 N N . LEU A 1 667 ? 12.930 15.648 -32.449 1.00 83.12 667 LEU A N 1
ATOM 5381 C CA . LEU A 1 667 ? 11.917 15.345 -31.428 1.00 83.12 667 LEU A CA 1
ATOM 5382 C C . LEU A 1 667 ? 11.919 16.353 -30.279 1.00 83.12 667 LEU A C 1
ATOM 5384 O O . LEU A 1 667 ? 10.866 16.782 -29.812 1.00 83.12 667 LEU A O 1
ATOM 5388 N N . THR A 1 668 ? 13.112 16.735 -29.810 1.00 78.75 668 THR A N 1
ATOM 5389 C CA . THR A 1 668 ? 13.235 17.701 -28.710 1.00 78.75 668 THR A CA 1
ATOM 5390 C C . THR A 1 668 ? 12.722 19.088 -29.080 1.00 78.75 668 THR A C 1
ATOM 5392 O O . THR A 1 668 ? 12.287 19.815 -28.190 1.00 78.75 668 THR A O 1
ATOM 5395 N N . GLN A 1 669 ? 12.760 19.451 -30.367 1.00 79.88 669 GLN A N 1
ATOM 5396 C CA . GLN A 1 669 ? 12.193 20.701 -30.871 1.00 79.88 669 GLN A CA 1
ATOM 5397 C C . GLN A 1 669 ? 10.667 20.618 -30.951 1.00 79.88 669 GLN A C 1
ATOM 5399 O O . GLN A 1 669 ? 9.993 21.515 -30.458 1.00 79.88 669 GLN A O 1
ATOM 5404 N N . VAL A 1 670 ? 10.130 19.527 -31.506 1.00 80.00 670 VAL A N 1
ATOM 5405 C CA . VAL A 1 670 ? 8.678 19.308 -31.640 1.00 80.00 670 VAL A CA 1
ATOM 5406 C C . VAL A 1 670 ? 7.972 19.279 -30.281 1.00 80.00 670 VAL A C 1
ATOM 5408 O O . VAL A 1 670 ? 6.873 19.803 -30.144 1.00 80.00 670 VAL A O 1
ATOM 5411 N N . LEU A 1 671 ? 8.606 18.689 -29.266 1.00 79.81 671 LEU A N 1
ATOM 5412 C CA . LEU A 1 671 ? 8.030 18.526 -27.926 1.00 79.81 671 LEU A CA 1
ATOM 5413 C C . LEU A 1 671 ? 8.337 19.687 -26.959 1.00 79.81 671 LEU A C 1
ATOM 5415 O O . LEU A 1 671 ? 8.076 19.563 -25.765 1.00 79.81 671 LEU A O 1
ATOM 5419 N N . ASP A 1 672 ? 8.938 20.775 -27.448 1.00 75.00 672 ASP A N 1
ATOM 5420 C CA . ASP A 1 672 ? 9.402 21.933 -26.666 1.00 75.00 672 ASP A CA 1
ATOM 5421 C C . ASP A 1 672 ? 10.195 21.571 -25.389 1.00 75.00 672 ASP A C 1
ATOM 5423 O O . ASP A 1 672 ? 10.055 22.175 -24.324 1.00 75.00 672 ASP A O 1
ATOM 5427 N N . LEU A 1 673 ? 11.070 20.562 -25.477 1.00 70.25 673 LEU A N 1
ATOM 5428 C CA . LEU A 1 673 ? 11.806 20.010 -24.330 1.00 70.25 673 LEU A CA 1
ATOM 5429 C C . LEU A 1 673 ? 13.055 20.837 -23.976 1.00 70.25 673 LEU A C 1
ATOM 5431 O O . LEU A 1 673 ? 14.163 20.303 -23.851 1.00 70.25 673 LEU A O 1
ATOM 5435 N N . LYS A 1 674 ? 12.884 22.154 -23.811 1.00 58.41 674 LYS A N 1
ATOM 5436 C CA . LYS A 1 674 ? 13.965 23.132 -23.583 1.00 58.41 674 LYS A CA 1
ATOM 5437 C C . LYS A 1 674 ? 14.844 22.796 -22.370 1.00 58.41 674 LYS A C 1
ATOM 5439 O O . LYS A 1 674 ? 16.062 22.920 -22.463 1.00 58.41 674 LYS A O 1
ATOM 5444 N N . GLU A 1 675 ? 14.260 22.293 -21.281 1.00 54.69 675 GLU A N 1
ATOM 5445 C CA . GLU A 1 675 ? 14.978 21.958 -20.036 1.00 54.69 675 GLU A CA 1
ATOM 5446 C C . GLU A 1 675 ? 15.668 20.575 -20.047 1.00 54.69 675 GLU A C 1
ATOM 5448 O O . GLU A 1 675 ? 16.536 20.305 -19.220 1.00 54.69 675 GLU A O 1
ATOM 5453 N N . VAL A 1 676 ? 15.330 19.684 -20.990 1.00 53.53 676 VAL A N 1
ATOM 5454 C CA . VAL A 1 676 ? 15.802 18.278 -21.002 1.00 53.53 676 VAL A CA 1
ATOM 5455 C C . VAL A 1 676 ? 17.089 18.092 -21.823 1.00 53.53 676 VAL A C 1
ATOM 5457 O O . VAL A 1 676 ? 17.780 17.079 -21.685 1.00 53.53 676 VAL A O 1
ATOM 5460 N N . LYS A 1 677 ? 17.476 19.087 -22.636 1.00 51.62 677 LYS A N 1
ATOM 5461 C CA . LYS A 1 677 ? 18.670 19.032 -23.504 1.00 51.62 677 LYS A CA 1
ATOM 5462 C C . LYS A 1 677 ? 19.975 18.718 -22.759 1.00 51.62 677 LYS A C 1
ATOM 5464 O O . LYS A 1 677 ? 20.846 18.079 -23.339 1.00 51.62 677 LYS A O 1
ATOM 5469 N N . ALA A 1 678 ? 20.103 19.104 -21.487 1.00 43.22 678 ALA A N 1
ATOM 5470 C CA . ALA A 1 678 ? 21.338 18.958 -20.709 1.00 43.22 678 ALA A CA 1
ATOM 5471 C C . ALA A 1 678 ? 21.699 17.504 -20.320 1.00 43.22 678 ALA A C 1
ATOM 5473 O O . ALA A 1 678 ? 22.833 17.250 -19.919 1.00 43.22 678 ALA A O 1
ATOM 5474 N N . GLY A 1 679 ? 20.766 16.544 -20.431 1.00 46.31 679 GLY A N 1
ATOM 5475 C CA . GLY A 1 679 ? 20.963 15.151 -19.990 1.00 46.31 679 GLY A CA 1
ATOM 5476 C C . GLY A 1 679 ? 20.842 14.080 -21.079 1.00 46.31 679 GLY A C 1
ATOM 5477 O O . GLY A 1 679 ? 21.018 12.893 -20.790 1.00 46.31 679 GLY A O 1
ATOM 5478 N N . LEU A 1 680 ? 20.526 14.460 -22.320 1.00 49.00 680 LEU A N 1
ATOM 5479 C CA . LEU A 1 680 ? 20.342 13.504 -23.412 1.00 49.00 680 LEU A CA 1
ATOM 5480 C C . LEU A 1 680 ? 21.701 13.026 -23.930 1.00 49.00 680 LEU A C 1
ATOM 5482 O O . LEU A 1 680 ? 22.482 13.787 -24.495 1.00 49.00 680 LEU A O 1
ATOM 5486 N N . ARG A 1 681 ? 21.986 11.735 -23.735 1.00 50.56 681 ARG A N 1
ATOM 5487 C CA . ARG A 1 681 ? 23.173 11.088 -24.300 1.00 50.56 681 ARG A CA 1
ATOM 5488 C C . ARG A 1 681 ? 22.953 10.855 -25.793 1.00 50.56 681 ARG A C 1
ATOM 5490 O O . ARG A 1 681 ? 22.111 10.039 -26.160 1.00 50.56 681 ARG A O 1
ATOM 5497 N N . THR A 1 682 ? 23.729 11.534 -26.629 1.00 52.56 682 THR A N 1
ATOM 5498 C CA . THR A 1 682 ? 23.885 11.188 -28.047 1.00 52.56 682 THR A CA 1
ATOM 5499 C C . THR A 1 682 ? 24.703 9.906 -28.185 1.00 52.56 682 THR A C 1
ATOM 5501 O O . THR A 1 682 ? 25.462 9.531 -27.277 1.00 52.56 682 THR A O 1
ATOM 5504 N N . ASN A 1 683 ? 24.544 9.197 -29.302 1.00 50.44 683 ASN A N 1
ATOM 5505 C CA . ASN A 1 683 ? 25.252 7.945 -29.562 1.00 50.44 683 ASN A CA 1
ATOM 5506 C C . ASN A 1 683 ? 26.732 8.213 -29.907 1.00 50.44 683 ASN A C 1
ATOM 5508 O O . ASN A 1 683 ? 27.202 7.936 -30.999 1.00 50.44 683 ASN A O 1
ATOM 5512 N N . THR A 1 684 ? 27.529 8.664 -28.938 1.00 44.34 684 THR A N 1
ATOM 5513 C CA . THR A 1 684 ? 28.988 8.875 -29.084 1.00 44.34 684 THR A CA 1
ATOM 5514 C C . THR A 1 684 ? 29.781 7.593 -29.393 1.00 44.34 684 THR A C 1
ATOM 5516 O O . THR A 1 684 ? 30.966 7.663 -29.699 1.00 44.34 684 THR A O 1
ATOM 5519 N N . LYS A 1 685 ? 29.145 6.410 -29.340 1.00 43.72 685 LYS A N 1
ATOM 5520 C CA . LYS A 1 685 ? 29.719 5.113 -29.761 1.00 43.72 685 LYS A CA 1
ATOM 5521 C C . LYS A 1 685 ? 29.177 4.584 -31.096 1.00 43.72 685 LYS A C 1
ATOM 5523 O O . LYS A 1 685 ? 29.617 3.527 -31.543 1.00 43.72 685 LYS A O 1
ATOM 5528 N N . GLY A 1 686 ? 28.216 5.274 -31.704 1.00 44.31 686 GLY A N 1
ATOM 5529 C CA . GLY A 1 686 ? 27.617 4.928 -32.991 1.00 44.31 686 GLY A CA 1
ATOM 5530 C C . GLY A 1 686 ? 28.189 5.801 -34.094 1.00 44.31 686 GLY A C 1
ATOM 5531 O O . GLY A 1 686 ? 27.455 6.545 -34.727 1.00 44.31 686 GLY A O 1
ATOM 5532 N N . ASP A 1 687 ? 29.502 5.744 -34.287 1.00 41.16 687 ASP A N 1
ATOM 5533 C CA . ASP A 1 687 ? 30.124 6.344 -35.460 1.00 41.16 687 ASP A CA 1
ATOM 5534 C C . ASP A 1 687 ? 29.465 5.758 -36.726 1.00 41.16 687 ASP A C 1
ATOM 5536 O O . ASP A 1 687 ? 29.197 4.549 -36.772 1.00 41.16 687 ASP A O 1
ATOM 5540 N N . ARG A 1 688 ? 29.207 6.577 -37.757 1.00 46.84 688 ARG A N 1
ATOM 5541 C CA . ARG A 1 688 ? 28.674 6.114 -39.062 1.00 46.84 688 ARG A CA 1
ATOM 5542 C C . ARG A 1 688 ? 29.498 4.931 -39.608 1.00 46.84 688 ARG A C 1
ATOM 5544 O O . ARG A 1 688 ? 28.961 4.071 -40.301 1.00 46.84 688 ARG A O 1
ATOM 5551 N N . SER A 1 689 ? 30.768 4.825 -39.199 1.00 47.16 689 SER A N 1
ATOM 5552 C CA . SER A 1 689 ? 31.685 3.717 -39.492 1.00 47.16 689 SER A CA 1
ATOM 5553 C C . SER A 1 689 ? 31.262 2.334 -38.950 1.00 47.16 689 SER A C 1
ATOM 5555 O O . SER A 1 689 ? 31.611 1.316 -39.552 1.00 47.16 689 SER A O 1
ATOM 5557 N N . GLN A 1 690 ? 30.484 2.243 -37.861 1.00 47.97 690 GLN A N 1
ATOM 5558 C CA . GLN A 1 690 ? 29.963 0.967 -37.330 1.00 47.97 690 GLN A CA 1
ATOM 5559 C C . GLN A 1 690 ? 28.839 0.392 -38.204 1.00 47.97 690 GLN A C 1
ATOM 5561 O O . GLN A 1 690 ? 28.688 -0.830 -38.297 1.00 47.97 690 GLN A O 1
ATOM 5566 N N . HIS A 1 691 ? 28.074 1.251 -38.884 1.00 50.47 691 HIS A N 1
ATOM 5567 C CA . HIS A 1 691 ? 27.007 0.822 -39.792 1.00 50.47 691 HIS A CA 1
ATOM 5568 C C . HIS A 1 691 ? 27.542 0.153 -41.058 1.00 50.47 691 HIS A C 1
ATOM 5570 O O . HIS A 1 691 ? 26.883 -0.717 -41.606 1.00 50.47 691 HIS A O 1
ATOM 5576 N N . SER A 1 692 ? 28.768 0.460 -41.468 1.00 57.41 692 SER A N 1
ATOM 5577 C CA . SER A 1 692 ? 29.483 -0.257 -42.533 1.00 57.41 692 SER A CA 1
ATOM 5578 C C . SER A 1 692 ? 30.123 -1.576 -42.066 1.00 57.41 692 SER A C 1
ATOM 5580 O O . SER A 1 692 ? 30.294 -2.496 -42.864 1.00 57.41 692 SER A O 1
ATOM 5582 N N . ARG A 1 693 ? 30.436 -1.724 -40.770 1.00 68.56 693 ARG A N 1
ATOM 5583 C CA . ARG A 1 693 ? 31.196 -2.877 -40.240 1.00 68.56 693 ARG A CA 1
ATOM 5584 C C . ARG A 1 693 ? 30.374 -4.132 -39.978 1.00 68.56 693 ARG A C 1
ATOM 5586 O O . ARG A 1 693 ? 30.944 -5.215 -39.880 1.00 68.56 693 ARG A O 1
ATOM 5593 N N . TYR A 1 694 ? 29.043 -4.044 -39.891 1.00 82.00 694 TYR A N 1
ATOM 5594 C CA . TYR A 1 694 ? 28.238 -5.254 -39.672 1.00 82.00 694 TYR A CA 1
ATOM 5595 C C . TYR A 1 694 ? 28.378 -6.251 -40.834 1.00 82.00 694 TYR A C 1
ATOM 5597 O O . TYR A 1 694 ? 28.255 -7.451 -40.605 1.00 82.00 694 TYR A O 1
ATOM 5605 N N . LEU A 1 695 ? 28.668 -5.777 -42.053 1.00 84.38 695 LEU A N 1
ATOM 5606 C CA . LEU A 1 695 ? 28.870 -6.620 -43.236 1.00 84.38 695 LEU A CA 1
ATOM 5607 C C . LEU A 1 695 ? 30.060 -7.574 -43.085 1.00 84.38 695 LEU A C 1
ATOM 5609 O O . LEU A 1 695 ? 30.009 -8.685 -43.612 1.00 84.38 695 LEU A O 1
ATOM 5613 N N . GLU A 1 696 ? 31.085 -7.197 -42.312 1.00 85.31 696 GLU A N 1
ATOM 5614 C CA . GLU A 1 696 ? 32.247 -8.052 -42.032 1.00 85.31 696 GLU A CA 1
ATOM 5615 C C . GLU A 1 696 ? 31.825 -9.376 -41.379 1.00 85.31 696 GLU A C 1
ATOM 5617 O O . GLU A 1 696 ? 32.352 -10.433 -41.719 1.00 85.31 696 GLU A O 1
ATOM 5622 N N . TYR A 1 697 ? 30.804 -9.347 -40.517 1.00 87.94 697 TYR A N 1
ATOM 5623 C CA . TYR A 1 697 ? 30.282 -10.542 -39.850 1.00 87.94 697 TYR A CA 1
ATOM 5624 C C . TYR A 1 697 ? 29.592 -11.509 -40.822 1.00 87.94 697 TYR A C 1
ATOM 5626 O O . TYR A 1 697 ? 29.555 -12.711 -40.567 1.00 87.94 697 TYR A O 1
ATOM 5634 N N . TYR A 1 698 ? 29.056 -11.011 -41.941 1.00 89.69 698 TYR A N 1
ATOM 5635 C CA . TYR A 1 698 ? 28.346 -11.826 -42.932 1.00 89.69 698 TYR A CA 1
ATOM 5636 C C . TYR A 1 698 ? 29.267 -12.431 -44.002 1.00 89.69 698 TYR A C 1
ATOM 5638 O O . TYR A 1 698 ? 28.812 -13.258 -44.803 1.00 89.69 698 TYR A O 1
ATOM 5646 N N . ARG A 1 699 ? 30.564 -12.082 -43.997 1.00 85.88 699 ARG A N 1
ATOM 5647 C CA . ARG A 1 699 ? 31.550 -12.565 -44.977 1.00 85.88 699 ARG A CA 1
ATOM 5648 C C . ARG A 1 699 ? 31.622 -14.090 -45.032 1.00 85.88 699 ARG A C 1
ATOM 5650 O O . ARG A 1 699 ? 31.566 -14.643 -46.124 1.00 85.88 699 ARG A O 1
ATOM 5657 N N . ASP A 1 700 ? 31.608 -14.754 -43.880 1.00 84.06 700 ASP A N 1
ATOM 5658 C CA . ASP A 1 700 ? 31.779 -16.214 -43.781 1.00 84.06 700 ASP A CA 1
ATOM 5659 C C . ASP A 1 700 ? 30.454 -16.964 -43.548 1.00 84.06 700 ASP A C 1
ATOM 5661 O O . ASP A 1 700 ? 30.438 -18.154 -43.242 1.00 84.06 700 ASP A O 1
ATOM 5665 N N . VAL A 1 701 ? 29.310 -16.278 -43.666 1.00 90.56 701 VAL A N 1
ATOM 5666 C CA . VAL A 1 701 ? 27.990 -16.903 -43.473 1.00 90.56 701 VAL A CA 1
ATOM 5667 C C . VAL A 1 701 ? 27.615 -17.741 -44.703 1.00 90.56 701 VAL A C 1
ATOM 5669 O O . VAL A 1 701 ? 27.632 -17.193 -45.805 1.00 90.56 701 VAL A O 1
ATOM 5672 N N . PRO A 1 702 ? 27.241 -19.024 -44.554 1.00 89.94 702 PRO A N 1
ATOM 5673 C CA . PRO A 1 702 ? 26.803 -19.852 -45.678 1.00 89.94 702 PRO A CA 1
ATOM 5674 C C . PRO A 1 702 ? 25.581 -19.273 -46.426 1.00 89.94 702 PRO A C 1
ATOM 5676 O O . PRO A 1 702 ? 24.674 -18.736 -45.773 1.00 89.94 702 PRO A O 1
ATOM 5679 N N . PRO A 1 703 ? 25.511 -19.380 -47.771 1.00 87.62 703 PRO A N 1
ATOM 5680 C CA . PRO A 1 703 ? 24.400 -18.844 -48.569 1.00 87.62 703 PRO A CA 1
ATOM 5681 C C . PRO A 1 703 ? 23.009 -19.338 -48.145 1.00 87.62 703 PRO A C 1
ATOM 5683 O O . PRO A 1 703 ? 22.046 -18.572 -48.129 1.00 87.62 703 PRO A O 1
ATOM 5686 N N . ASP A 1 704 ? 22.883 -20.606 -47.755 1.00 87.12 704 ASP A N 1
ATOM 5687 C CA . ASP A 1 704 ? 21.628 -21.227 -47.319 1.00 87.12 704 ASP A CA 1
ATOM 5688 C C . ASP A 1 704 ? 21.130 -20.669 -45.974 1.00 87.12 704 ASP A C 1
ATOM 5690 O O . ASP A 1 704 ? 19.928 -20.445 -45.789 1.00 87.12 704 ASP A O 1
ATOM 5694 N N . VAL A 1 705 ? 22.050 -20.398 -45.044 1.00 88.94 705 VAL A N 1
ATOM 5695 C CA . VAL A 1 705 ? 21.760 -19.731 -43.769 1.00 88.94 705 VAL A CA 1
ATOM 5696 C C . VAL A 1 705 ? 21.332 -18.290 -44.033 1.00 88.94 705 VAL A C 1
ATOM 5698 O O . VAL A 1 705 ? 20.329 -17.831 -43.481 1.00 88.94 705 VAL A O 1
ATOM 5701 N N . LEU A 1 706 ? 22.041 -17.590 -44.922 1.00 89.19 706 LEU A N 1
ATOM 5702 C CA . LEU A 1 706 ? 21.754 -16.203 -45.283 1.00 89.19 706 LEU A CA 1
ATOM 5703 C C . LEU A 1 706 ? 20.370 -16.046 -45.938 1.00 89.19 706 LEU A C 1
ATOM 5705 O O . LEU A 1 706 ? 19.586 -15.204 -45.499 1.00 89.19 706 LEU A O 1
ATOM 5709 N N . LYS A 1 707 ? 20.014 -16.922 -46.893 1.00 86.75 707 LYS A N 1
ATOM 5710 C CA . LYS A 1 707 ? 18.672 -16.986 -47.513 1.00 86.75 707 LYS A CA 1
ATOM 5711 C C . LYS A 1 707 ? 17.564 -17.109 -46.466 1.00 86.75 707 LYS A C 1
ATOM 5713 O O . LYS A 1 707 ? 16.531 -16.447 -46.554 1.00 86.75 707 LYS A O 1
ATOM 5718 N N . GLN A 1 708 ? 17.765 -17.955 -45.458 1.00 89.94 708 GLN A N 1
ATOM 5719 C CA . GLN A 1 708 ? 16.773 -18.177 -44.406 1.00 89.94 708 GLN A CA 1
ATOM 5720 C C . GLN A 1 708 ? 16.659 -17.001 -43.437 1.00 89.94 708 GLN A C 1
ATOM 5722 O O . GLN A 1 708 ? 15.554 -16.680 -42.999 1.00 89.94 708 GLN A O 1
ATOM 5727 N N . ILE A 1 709 ? 17.773 -16.334 -43.133 1.00 92.00 709 ILE A N 1
ATOM 5728 C CA . ILE A 1 709 ? 17.757 -15.096 -42.352 1.00 92.00 709 ILE A CA 1
ATOM 5729 C C . ILE A 1 709 ? 17.011 -13.997 -43.113 1.00 92.00 709 ILE A C 1
ATOM 5731 O O . ILE A 1 709 ? 16.144 -13.357 -42.527 1.00 92.00 709 ILE A O 1
ATOM 5735 N N . PHE A 1 710 ? 17.242 -13.819 -44.415 1.00 89.06 710 PHE A N 1
ATOM 5736 C CA . PHE A 1 710 ? 16.486 -12.835 -45.197 1.00 89.06 710 PHE A CA 1
ATOM 5737 C C . PHE A 1 710 ? 14.986 -13.108 -45.190 1.00 89.06 710 PHE A C 1
ATOM 5739 O O . PHE A 1 710 ? 14.217 -12.189 -44.935 1.00 89.06 710 PHE A O 1
ATOM 5746 N N . ARG A 1 711 ? 14.561 -14.367 -45.347 1.00 86.25 711 ARG A N 1
ATOM 5747 C CA . ARG A 1 711 ? 13.139 -14.733 -45.219 1.00 86.25 711 ARG A CA 1
ATOM 5748 C C . ARG A 1 711 ? 12.566 -14.400 -43.839 1.00 86.25 711 ARG A C 1
ATOM 5750 O O . ARG A 1 711 ? 11.436 -13.936 -43.741 1.00 86.25 711 ARG A O 1
ATOM 5757 N N . LEU A 1 712 ? 13.334 -14.608 -42.768 1.00 88.12 712 LEU A N 1
ATOM 5758 C CA . LEU A 1 712 ? 12.888 -14.303 -41.405 1.00 88.12 712 LEU A CA 1
ATOM 5759 C C . LEU A 1 712 ? 12.685 -12.794 -41.165 1.00 88.12 712 LEU A C 1
ATOM 5761 O O . LEU A 1 712 ? 11.781 -12.422 -40.418 1.00 88.12 712 LEU A O 1
ATOM 5765 N N . TYR A 1 713 ? 13.498 -11.936 -41.790 1.00 90.00 713 TYR A N 1
ATOM 5766 C CA . TYR A 1 713 ? 13.446 -10.474 -41.621 1.00 90.00 713 TYR A CA 1
ATOM 5767 C C . TYR A 1 713 ? 12.842 -9.724 -42.819 1.00 90.00 713 TYR A C 1
ATOM 5769 O O . TYR A 1 713 ? 12.823 -8.498 -42.808 1.00 90.00 713 TYR A O 1
ATOM 5777 N N . GLU A 1 714 ? 12.311 -10.421 -43.826 1.00 86.44 714 GLU A N 1
ATOM 5778 C CA . GLU A 1 714 ? 11.778 -9.844 -45.073 1.00 86.44 714 GLU A CA 1
ATOM 5779 C C . GLU A 1 714 ? 10.791 -8.697 -44.815 1.00 86.44 714 GLU A C 1
ATOM 5781 O O . GLU A 1 714 ? 10.865 -7.637 -45.435 1.00 86.44 714 GLU A O 1
ATOM 5786 N N . LYS A 1 715 ? 9.891 -8.884 -43.844 1.00 81.81 715 LYS A N 1
ATOM 5787 C CA . LYS A 1 715 ? 8.908 -7.865 -43.461 1.00 81.81 715 LYS A CA 1
ATOM 5788 C C . LYS A 1 715 ? 9.553 -6.609 -42.885 1.00 81.81 715 LYS A C 1
ATOM 5790 O O . LYS A 1 715 ? 9.042 -5.527 -43.129 1.00 81.81 715 LYS A O 1
ATOM 5795 N N . ASP A 1 716 ? 10.653 -6.732 -42.147 1.00 86.75 716 ASP A N 1
ATOM 5796 C CA . ASP A 1 716 ? 11.350 -5.571 -41.589 1.00 86.75 716 ASP A CA 1
ATOM 5797 C C . ASP A 1 716 ? 12.008 -4.748 -42.701 1.00 86.75 716 ASP A C 1
ATOM 5799 O O . ASP A 1 716 ? 11.925 -3.525 -42.670 1.00 86.75 716 ASP A O 1
ATOM 5803 N N . PHE A 1 717 ? 12.614 -5.409 -43.697 1.00 85.38 717 PHE A N 1
ATOM 5804 C CA . PHE A 1 717 ? 13.171 -4.719 -44.865 1.00 85.38 717 PHE A CA 1
ATOM 5805 C C . PHE A 1 717 ? 12.093 -3.940 -45.621 1.00 85.38 717 PHE A C 1
ATOM 5807 O O . PHE A 1 717 ? 12.299 -2.779 -45.950 1.00 85.38 717 PHE A O 1
ATOM 5814 N N . ARG A 1 718 ? 10.917 -4.548 -45.822 1.00 85.38 718 ARG A N 1
ATOM 5815 C CA . ARG A 1 718 ? 9.800 -3.905 -46.529 1.00 85.38 718 ARG A CA 1
ATOM 5816 C C . ARG A 1 718 ? 9.136 -2.778 -45.739 1.00 85.38 718 ARG A C 1
ATOM 5818 O O . ARG A 1 718 ? 8.893 -1.720 -46.296 1.00 85.38 718 ARG A O 1
ATOM 5825 N N . ILE A 1 719 ? 8.812 -3.001 -44.463 1.00 83.88 719 ILE A N 1
ATOM 5826 C CA . ILE A 1 719 ? 8.045 -2.037 -43.651 1.00 83.88 719 ILE A CA 1
ATOM 5827 C C . ILE A 1 719 ? 8.868 -0.781 -43.347 1.00 83.88 719 ILE A C 1
ATOM 5829 O O . ILE A 1 719 ? 8.308 0.308 -43.284 1.00 83.88 719 ILE A O 1
ATOM 5833 N N . PHE A 1 720 ? 10.179 -0.928 -43.141 1.00 85.00 720 PHE A N 1
ATOM 5834 C CA . PHE A 1 720 ? 11.057 0.184 -42.764 1.00 85.00 720 PHE A CA 1
ATOM 5835 C C . PHE A 1 720 ? 11.924 0.703 -43.910 1.00 85.00 720 PHE A C 1
ATOM 5837 O O . PHE A 1 720 ? 12.783 1.554 -43.666 1.00 85.00 720 PHE A O 1
ATOM 5844 N N . ASP A 1 721 ? 11.696 0.209 -45.127 1.00 86.88 721 ASP A N 1
ATOM 5845 C CA . ASP A 1 721 ? 12.421 0.613 -46.329 1.00 86.88 721 ASP A CA 1
ATOM 5846 C C . ASP A 1 721 ? 13.943 0.511 -46.131 1.00 86.88 721 ASP A C 1
ATOM 5848 O O . ASP A 1 721 ? 14.680 1.500 -46.081 1.00 86.88 721 ASP A O 1
ATOM 5852 N N . TYR A 1 722 ? 14.395 -0.715 -45.857 1.00 86.94 722 TYR A N 1
ATOM 5853 C CA . TYR A 1 722 ? 15.812 -1.057 -45.812 1.00 86.94 722 TYR A CA 1
ATOM 5854 C C . TYR A 1 722 ? 16.169 -1.884 -47.042 1.00 86.94 722 TYR A C 1
ATOM 5856 O O . TYR A 1 722 ? 15.505 -2.872 -47.360 1.00 86.94 722 TYR A O 1
ATOM 5864 N N . GLU A 1 723 ? 17.269 -1.520 -47.687 1.00 84.19 723 GLU A N 1
ATOM 5865 C CA . GLU A 1 723 ? 17.805 -2.257 -48.824 1.00 84.19 723 GLU A CA 1
ATOM 5866 C C . GLU A 1 723 ? 18.635 -3.461 -48.370 1.00 84.19 723 GLU A C 1
ATOM 5868 O O . GLU A 1 723 ? 19.299 -3.439 -47.330 1.00 84.19 723 GLU A O 1
ATOM 5873 N N . ILE A 1 724 ? 18.624 -4.528 -49.172 1.00 83.12 724 ILE A N 1
ATOM 5874 C CA . ILE A 1 724 ? 19.534 -5.655 -48.966 1.00 83.12 724 ILE A CA 1
ATOM 5875 C C . ILE A 1 724 ? 20.857 -5.321 -49.670 1.00 83.12 724 ILE A C 1
ATOM 5877 O O . ILE A 1 724 ? 20.844 -5.080 -50.875 1.00 83.12 724 ILE A O 1
ATOM 5881 N N . PRO A 1 725 ? 22.006 -5.361 -48.970 1.00 84.31 725 PRO A N 1
ATOM 5882 C CA . PRO A 1 725 ? 23.304 -5.077 -49.577 1.00 84.31 725 PRO A CA 1
ATOM 5883 C C . PRO A 1 725 ? 23.597 -5.977 -50.787 1.00 84.31 725 PRO A C 1
ATOM 5885 O O . PRO A 1 725 ? 23.568 -7.205 -50.661 1.00 84.31 725 PRO A O 1
ATOM 5888 N N . GLU A 1 726 ? 23.960 -5.388 -51.932 1.00 82.56 726 GLU A N 1
ATOM 5889 C CA . GLU A 1 726 ? 24.203 -6.117 -53.192 1.00 82.56 726 GLU A CA 1
ATOM 5890 C C . GLU A 1 726 ? 25.210 -7.264 -53.055 1.00 82.56 726 GLU A C 1
ATOM 5892 O O . GLU A 1 726 ? 25.023 -8.343 -53.615 1.00 82.56 726 GLU A O 1
ATOM 5897 N N . ILE A 1 727 ? 26.270 -7.060 -52.266 1.00 82.25 727 ILE A N 1
ATOM 5898 C CA . ILE A 1 727 ? 27.301 -8.077 -52.017 1.00 82.25 727 ILE A CA 1
ATOM 5899 C C . ILE A 1 727 ? 26.726 -9.356 -51.390 1.00 82.25 727 ILE A C 1
ATOM 5901 O O . ILE A 1 727 ? 27.209 -10.455 -51.651 1.00 82.25 727 ILE A O 1
ATOM 5905 N N . LEU A 1 728 ? 25.673 -9.226 -50.582 1.00 83.31 728 LEU A N 1
ATOM 5906 C CA . LEU A 1 728 ? 24.986 -10.355 -49.966 1.00 83.31 728 LEU A CA 1
ATOM 5907 C C . LEU A 1 728 ? 23.914 -10.950 -50.887 1.00 83.31 728 LEU A C 1
ATOM 5909 O O . LEU A 1 728 ? 23.637 -12.141 -50.769 1.00 83.31 728 LEU A O 1
ATOM 5913 N N . LEU A 1 729 ? 23.342 -10.155 -51.802 1.00 80.81 729 LEU A N 1
ATOM 5914 C CA . LEU A 1 729 ? 22.432 -10.638 -52.848 1.00 80.81 729 LEU A CA 1
ATOM 5915 C C . LEU A 1 729 ? 23.156 -11.530 -53.862 1.00 80.81 729 LEU A C 1
ATOM 5917 O O . LEU A 1 729 ? 22.667 -12.613 -54.165 1.00 80.81 729 LEU A O 1
ATOM 5921 N N . LYS A 1 730 ? 24.349 -11.133 -54.321 1.00 80.75 730 LYS A N 1
ATOM 5922 C CA . LYS A 1 730 ? 25.168 -11.955 -55.232 1.00 80.75 730 LYS A CA 1
ATOM 5923 C C . LYS A 1 730 ? 25.502 -13.312 -54.606 1.00 80.75 730 LYS A C 1
ATOM 5925 O O . LYS A 1 730 ? 25.228 -14.352 -55.185 1.00 80.75 730 LYS A O 1
ATOM 5930 N N . LYS A 1 731 ? 25.910 -13.298 -53.334 1.00 79.00 731 LYS A N 1
ATOM 5931 C CA . LYS A 1 731 ? 26.248 -14.496 -52.550 1.00 79.00 731 LYS A CA 1
ATOM 5932 C C . LYS A 1 731 ? 25.101 -15.504 -52.360 1.00 79.00 731 LYS A C 1
ATOM 5934 O O . LYS A 1 731 ? 25.359 -16.632 -51.957 1.00 79.00 731 LYS A O 1
ATOM 5939 N N . ILE A 1 732 ? 23.842 -15.105 -52.549 1.00 77.62 732 ILE A N 1
ATOM 5940 C CA . ILE A 1 732 ? 22.690 -16.023 -52.506 1.00 77.62 732 ILE A CA 1
ATOM 5941 C C . ILE A 1 732 ? 22.181 -16.400 -53.905 1.00 77.62 732 ILE A C 1
ATOM 5943 O O . ILE A 1 732 ? 21.312 -17.267 -54.012 1.00 77.62 732 ILE A O 1
ATOM 5947 N N . GLN A 1 733 ? 22.639 -15.722 -54.952 1.00 69.88 733 GLN A N 1
ATOM 5948 C CA . GLN A 1 733 ? 22.319 -16.047 -56.341 1.00 69.88 733 GLN A CA 1
ATOM 5949 C C . GLN A 1 733 ? 23.306 -17.075 -56.903 1.00 69.88 733 GLN A C 1
ATOM 5951 O O . GLN A 1 733 ? 22.870 -17.959 -57.639 1.00 69.88 733 GLN A O 1
ATOM 5956 N N . ASP A 1 734 ? 24.567 -16.992 -56.472 1.00 52.19 734 ASP A N 1
ATOM 5957 C CA . ASP A 1 734 ? 25.576 -18.055 -56.558 1.00 52.19 734 ASP A CA 1
ATOM 5958 C C . ASP A 1 734 ? 25.241 -19.221 -55.601 1.00 52.19 734 ASP A C 1
ATOM 5960 O O . ASP A 1 734 ? 25.550 -20.383 -55.953 1.00 52.19 734 ASP A O 1
#

Radius of gyration: 33.75 Å; chains: 1; bounding box: 70×80×100 Å

Sequence (734 aa):
MTTAVVSEEPWKRDAERRMTERRESVRARCDQVGKYPYSVRVTSQRSLYYSGKHDLLVCVTAKSGASTWKTHLLRMEGVDDPALSNPHIPKYSKVIHALTNLGYAKLQQKLRSPSATRVMTARHPLSRLVSAYRDKYQDGQASPGYPWGALMKQYCSDCKDKNGNLPFPQFLRLVLAEMADKGPINLNRHWRPYSSICSPCGIQYDYILKQETFDDDLRYVAEHLDLQEVELGTRNNNKSNRTHLASYLDYYNETERSQPSAVLDIIELKEQFPAPSTTSASTGSNITQRDLAAAEETWRRSIERRFAERRESVRARCEEVGPYPYSVYRTARMSFYLSKNYNLVMCVTAKSGATTWKTHLLRLDGVTDPRIGNPHSGKYDRLIRASIQLSPAQLQEALTSPSATRVMTARHPLARLVSGYQDKFNDGQRALRSMGNCTRPDGTLPFPQFLSLILTELSRRGVAGLDKHYRPYSTVCSPCGIQYDYIFKQETFDEDLRYLTQVLDLKEVKAGLRTNTKGDKSQHSRYLEYYRDVPPDVLKQIFRFIQLSPVQLQEALTSPSATRVMTARHPLARLVSGYQDKFNDGQRALRSMWGYLTQRHCRNCTRPDGTLPFPQFLSLVLSEFRKRGVAGLDKHYRPYSTVCSPCGIQYDYIFKQETFDEDLRYLTQVLDLKEVKAGLRTNTKGDRSQHSRYLEYYRDVPPDVLKQIFRLYEKDFRIFDYEIPEILLKKIQD

InterPro domains:
  IPR005331 Sulfotransferase [PF03567] (48-243)
  IPR005331 Sulfotransferase [PF03567] (336-544)
  IPR005331 Sulfotransferase [PF03567] (549-723)
  IPR018011 Carbohydrate sulfotransferase 8-10 [PTHR12137] (13-259)

pLDDT: mean 71.34, std 16.23, range [24.3, 93.25]

Organism: Penaeus vannamei (NCBI:txid6689)